Protein AF-0000000069889931 (afdb_homodimer)

Secondary structure (DSSP, 8-state):
-HHHHHHHHHHHHHHHHHHHHHHHHHHHHHHHHHHHHHHHHHHHHHHT--HHHHHHHHHHHHHH--S--S-TTSHHHHHHHHHHHHTT---SSS---SHHHHHHHHHHHHHHHHHHHHHHHHHHHHHHHHHHHHHHHHHHHTT-SS----HHHHHHHHHHHHHHHHHHHHHHHHHHH---HHHHHHHHHHHHTT----SS-TT-SHHHHHH-HHHHHHHHHHHHHHHHHHHHHHHHHHHHHHHHHHHS---SS---THHHHHHHHHHHHHHHHHHGGG--------------------------/-HHHHHHHHHHHHHHHHHHHHHHHHHHHHHHHHHHHHHHHHHHHHHHT--HHHHHHHHHHHHHH--S--S-TTSHHHHHHHHHHHHTT---SSS---SHHHHHHHHHHHHHHHHHHHHHHHHHHHHHHHHHHHHHHHHHHHTT-SS----HHHHHHHHHHHHHHHHHHHHHHHHHHH---HHHHHHHHHHHHTT----SS-TT-SHHHHHH-HHHHHHHHHHHHHHHHHHHHHHHHHHHHHHHHHHHS---SS---THHHHHHHHHHHHHHHHHHGGG--------------------------

Nearest PDB structures (foldseek):
  9g9w-assembly1_B  TM=7.192E-01  e=5.066E-20  Homo sapiens
  6rv4-assembly2_D  TM=7.060E-01  e=2.608E-19  Homo sapiens
  6rv3-assembly2_C  TM=7.144E-01  e=6.346E-19  Homo sapiens
  6rv2-assembly1_B  TM=7.111E-01  e=5.515E-19  Homo sapiens
  9g9v-assembly1_B  TM=6.898E-01  e=4.364E-19  Homo sapiens

Organism: Camelus bactrianus (NCBI:txid9837)

Solvent-accessible surface area (backbone atoms only — not comparable to full-atom values): 32910 Å² total; per-residue (Å²): 112,64,60,58,51,44,50,53,48,49,53,51,52,39,52,53,45,8,52,51,48,21,66,62,46,34,59,57,49,54,50,49,49,51,50,50,52,48,52,49,51,48,50,38,65,71,68,59,57,53,72,64,58,48,48,48,51,44,41,56,43,38,72,69,36,77,46,70,59,53,84,52,44,42,61,69,37,17,36,52,49,36,51,28,49,33,63,16,18,16,36,31,49,76,61,72,85,44,71,68,41,45,54,47,48,51,56,50,34,66,55,35,30,58,51,45,50,46,42,31,50,50,50,12,51,53,50,52,50,50,52,50,51,50,51,41,50,52,32,46,70,72,62,44,85,77,63,72,82,46,72,66,55,49,51,53,50,37,51,51,53,47,50,48,52,43,50,52,46,9,54,52,43,15,68,75,70,66,43,53,58,65,58,21,36,50,38,41,51,37,48,52,63,17,19,13,38,29,82,68,61,85,75,42,54,58,64,43,70,74,69,35,61,68,59,54,53,49,53,53,51,49,50,57,51,45,34,23,53,44,47,29,42,49,50,52,52,45,51,48,51,53,50,53,63,65,64,52,76,70,75,84,78,72,86,71,66,64,75,54,40,62,60,39,49,56,47,45,52,48,48,49,55,58,57,60,57,62,66,63,72,75,77,72,75,77,72,77,76,70,73,76,68,78,73,79,75,79,78,77,75,76,78,126,112,66,60,57,52,43,49,52,50,50,51,51,50,38,52,51,44,9,54,50,49,21,64,62,44,34,59,56,49,54,50,49,50,50,49,50,52,50,53,51,49,48,49,38,65,70,68,58,56,52,72,63,56,47,47,49,50,45,42,55,43,38,74,69,36,78,50,65,79,40,84,49,45,42,62,70,37,16,35,53,48,37,51,28,49,33,64,16,17,16,36,31,50,74,61,71,84,45,70,67,42,44,53,48,48,52,56,49,35,67,55,35,30,62,50,44,51,47,41,31,51,49,50,12,52,53,48,52,50,50,52,51,51,49,52,42,50,50,32,46,71,72,62,44,86,76,63,72,84,47,70,65,57,49,50,52,50,38,51,48,52,46,50,48,51,41,49,53,47,10,55,51,43,16,67,74,71,68,43,53,57,66,58,20,35,50,38,41,50,36,48,51,63,17,19,14,35,29,83,68,60,84,76,50,54,58,64,45,69,76,70,34,61,68,57,52,52,48,54,53,50,48,52,58,49,45,34,23,51,45,47,29,41,50,50,51,52,44,50,49,51,54,49,52,63,67,64,50,76,77,75,81,80,73,87,70,66,63,75,55,40,63,62,38,48,58,47,45,51,50,48,49,55,57,57,61,58,62,68,62,71,76,77,72,75,76,75,73,77,70,79,72,71,78,74,82,72,81,80,78,73,81,77,128

Radius of gyration: 32.96 Å; Cα contacts (8 Å, |Δi|>4): 518; chains: 2; bounding box: 57×120×152 Å

Structure (mmCIF, N/CA/C/O backbone):
data_AF-0000000069889931-model_v1
#
loop_
_entity.id
_entity.type
_entity.pdbx_description
1 polymer 'Potassium channel subfamily K member 15'
#
loop_
_atom_site.group_PDB
_atom_site.id
_atom_site.type_symbol
_atom_site.label_atom_id
_atom_site.label_alt_id
_atom_site.label_comp_id
_atom_site.label_asym_id
_atom_site.label_entity_id
_atom_site.label_seq_id
_atom_site.pdbx_PDB_ins_code
_atom_site.Cartn_x
_atom_site.Cartn_y
_atom_site.Cartn_z
_atom_site.occupancy
_atom_site.B_iso_or_equiv
_atom_site.auth_seq_id
_atom_site.auth_comp_id
_atom_site.auth_asym_id
_atom_site.auth_atom_id
_atom_site.pdbx_PDB_model_num
ATOM 1 N N . VAL A 1 1 ? 17.078 13.82 17.297 1 70.12 1 VAL A N 1
ATOM 2 C CA . VAL A 1 1 ? 17.078 12.766 18.312 1 70.12 1 VAL A CA 1
ATOM 3 C C . VAL A 1 1 ? 15.805 11.938 18.203 1 70.12 1 VAL A C 1
ATOM 5 O O . VAL A 1 1 ? 15.852 10.711 18.156 1 70.12 1 VAL A O 1
ATOM 8 N N . ARG A 1 2 ? 14.758 12.461 17.844 1 79.44 2 ARG A N 1
ATOM 9 C CA . ARG A 1 2 ? 13.484 11.758 17.797 1 79.44 2 ARG A CA 1
ATOM 10 C C . ARG A 1 2 ? 13.422 10.836 16.578 1 79.44 2 ARG A C 1
ATOM 12 O O . ARG A 1 2 ? 12.984 9.695 16.672 1 79.44 2 ARG A O 1
ATOM 19 N N . THR A 1 3 ? 13.945 11.281 15.562 1 82.12 3 THR A N 1
ATOM 20 C CA . THR A 1 3 ? 13.93 10.484 14.344 1 82.12 3 THR A CA 1
ATOM 21 C C . THR A 1 3 ? 14.805 9.242 14.492 1 82.12 3 THR A C 1
ATOM 23 O O . THR A 1 3 ? 14.445 8.164 14.031 1 82.12 3 THR A O 1
ATOM 26 N N . ALA A 1 4 ? 15.844 9.43 15.203 1 87.19 4 ALA A N 1
ATOM 27 C CA . ALA A 1 4 ? 16.734 8.305 15.438 1 87.19 4 ALA A CA 1
ATOM 28 C C . ALA A 1 4 ? 16.078 7.254 16.328 1 87.19 4 ALA A C 1
ATOM 30 O O . ALA A 1 4 ? 16.234 6.051 16.109 1 87.19 4 ALA A O 1
ATOM 31 N N . ALA A 1 5 ? 15.375 7.711 17.266 1 89.69 5 ALA A N 1
ATOM 32 C CA . ALA A 1 5 ? 14.656 6.797 18.141 1 89.69 5 ALA A CA 1
ATOM 33 C C . ALA A 1 5 ? 13.562 6.043 17.391 1 89.69 5 ALA A C 1
ATOM 35 O O . ALA A 1 5 ? 13.359 4.848 17.625 1 89.69 5 ALA A O 1
ATOM 36 N N . LEU A 1 6 ? 12.93 6.719 16.531 1 88.88 6 LEU A N 1
ATOM 37 C CA . LEU A 1 6 ? 11.883 6.09 15.734 1 88.88 6 LEU A CA 1
ATOM 38 C C . LEU A 1 6 ? 12.477 5.039 14.797 1 88.88 6 LEU A C 1
ATOM 40 O O . LEU A 1 6 ? 11.891 3.965 14.625 1 88.88 6 LEU A O 1
ATOM 44 N N . ILE A 1 7 ? 13.617 5.336 14.281 1 89.88 7 ILE A N 1
ATOM 45 C CA . ILE A 1 7 ? 14.289 4.398 13.391 1 89.88 7 ILE A CA 1
ATOM 46 C C . ILE A 1 7 ? 14.695 3.15 14.164 1 89.88 7 ILE A C 1
ATOM 48 O O . ILE A 1 7 ? 14.523 2.027 13.688 1 89.88 7 ILE A O 1
ATOM 52 N N . LEU A 1 8 ? 15.203 3.365 15.328 1 91.25 8 LEU A N 1
ATOM 53 C CA . LEU A 1 8 ? 15.609 2.238 16.156 1 91.25 8 LEU A CA 1
ATOM 54 C C . LEU A 1 8 ? 14.398 1.401 16.562 1 91.25 8 LEU A C 1
ATOM 56 O O . LEU A 1 8 ? 14.477 0.172 16.625 1 91.25 8 LEU A O 1
ATOM 60 N N . CYS A 1 9 ? 13.328 2.049 16.828 1 91.12 9 CYS A N 1
ATOM 61 C CA . CYS A 1 9 ? 12.094 1.356 17.188 1 91.12 9 CYS A CA 1
ATOM 62 C C . CYS A 1 9 ? 11.586 0.505 16.031 1 91.12 9 CYS A C 1
ATOM 64 O O . CYS A 1 9 ? 11.195 -0.646 16.219 1 91.12 9 CYS A O 1
ATOM 66 N N . ILE A 1 10 ? 11.656 0.999 14.852 1 92.44 10 ILE A N 1
ATOM 67 C CA . ILE A 1 10 ? 11.164 0.267 13.688 1 92.44 10 ILE A CA 1
ATOM 68 C C . ILE A 1 10 ? 12.086 -0.922 13.406 1 92.44 10 ILE A C 1
ATOM 70 O O . ILE A 1 10 ? 11.617 -2 13.031 1 92.44 10 ILE A O 1
ATOM 74 N N . LEU A 1 11 ? 13.398 -0.691 13.547 1 92 11 LEU A N 1
ATOM 75 C CA . LEU A 1 11 ? 14.336 -1.779 13.32 1 92 11 LEU A CA 1
ATOM 76 C C . LEU A 1 11 ? 14.117 -2.914 14.312 1 92 11 LEU A C 1
ATOM 78 O O . LEU A 1 11 ? 14.133 -4.09 13.93 1 92 11 LEU A O 1
ATOM 82 N N . SER A 1 12 ? 13.875 -2.578 15.531 1 93.69 12 SER A N 1
ATOM 83 C CA . SER A 1 12 ? 13.57 -3.592 16.531 1 93.69 12 SER A CA 1
ATOM 84 C C . SER A 1 12 ? 12.25 -4.285 16.234 1 93.69 12 SER A C 1
ATOM 86 O O . SER A 1 12 ? 12.133 -5.504 16.375 1 93.69 12 SER A O 1
ATOM 88 N N . TYR A 1 13 ? 11.297 -3.457 15.875 1 95.19 13 TYR A N 1
ATOM 89 C CA . TYR A 1 13 ? 9.984 -3.998 15.516 1 95.19 13 TYR A CA 1
ATOM 90 C C . TYR A 1 13 ? 10.102 -4.973 14.352 1 95.19 13 TYR A C 1
ATOM 92 O O . TYR A 1 13 ? 9.445 -6.016 14.344 1 95.19 13 TYR A O 1
ATOM 100 N N . LEU A 1 14 ? 10.938 -4.645 13.391 1 94.5 14 LEU A N 1
ATOM 101 C CA . LEU A 1 14 ? 11.148 -5.496 12.227 1 94.5 14 LEU A CA 1
ATOM 102 C C . LEU A 1 14 ? 11.836 -6.801 12.625 1 94.5 14 LEU A C 1
ATOM 104 O O . LEU A 1 14 ? 11.477 -7.871 12.133 1 94.5 14 LEU A O 1
ATOM 108 N N . LEU A 1 15 ? 12.797 -6.73 13.523 1 93.06 15 LEU A N 1
ATOM 109 C CA . LEU A 1 15 ? 13.516 -7.918 13.977 1 93.06 15 LEU A CA 1
ATOM 110 C C . LEU A 1 15 ? 12.586 -8.859 14.734 1 93.06 15 LEU A C 1
ATOM 112 O O . LEU A 1 15 ? 12.617 -10.078 14.523 1 93.06 15 LEU A O 1
ATOM 116 N N . VAL A 1 16 ? 11.719 -8.328 15.555 1 93.56 16 VAL A N 1
ATOM 117 C CA . VAL A 1 16 ? 10.766 -9.141 16.312 1 93.56 16 VAL A CA 1
ATOM 118 C C . VAL A 1 16 ? 9.781 -9.797 15.344 1 93.56 16 VAL A C 1
ATOM 120 O O . VAL A 1 16 ? 9.461 -10.977 15.477 1 93.56 16 VAL A O 1
ATOM 123 N N . GLY A 1 17 ? 9.305 -9.016 14.406 1 93.56 17 GLY A N 1
ATOM 124 C CA . GLY A 1 17 ? 8.391 -9.578 13.422 1 93.56 17 GLY A CA 1
ATOM 125 C C . GLY A 1 17 ? 9.008 -10.703 12.617 1 93.56 17 GLY A C 1
ATOM 126 O O . GLY A 1 17 ? 8.367 -11.734 12.383 1 93.56 17 GLY A O 1
ATOM 127 N N . ALA A 1 18 ? 10.219 -10.5 12.164 1 91.75 18 ALA A N 1
ATOM 128 C CA . ALA A 1 18 ? 10.906 -11.523 11.375 1 91.75 18 ALA A CA 1
ATOM 129 C C . ALA A 1 18 ? 11.086 -12.805 12.18 1 91.75 18 ALA A C 1
ATOM 131 O O . ALA A 1 18 ? 10.906 -13.906 11.648 1 91.75 18 ALA A O 1
ATOM 132 N N . ALA A 1 19 ? 11.422 -12.688 13.445 1 91.5 19 ALA A N 1
ATOM 133 C CA . ALA A 1 19 ? 11.641 -13.852 14.305 1 91.5 19 ALA A CA 1
ATOM 134 C C . ALA A 1 19 ? 10.344 -14.609 14.539 1 91.5 19 ALA A C 1
ATOM 136 O O . ALA A 1 19 ? 10.312 -15.844 14.477 1 91.5 19 ALA A O 1
ATOM 137 N N . VAL A 1 20 ? 9.289 -13.914 14.781 1 91.38 20 VAL A N 1
ATOM 138 C CA . VAL A 1 20 ? 8.008 -14.555 15.062 1 91.38 20 VAL A CA 1
ATOM 139 C C . VAL A 1 20 ? 7.461 -15.203 13.797 1 91.38 20 VAL A C 1
ATOM 141 O O . VAL A 1 20 ? 6.957 -16.328 13.836 1 91.38 20 VAL A O 1
ATOM 144 N N . PHE A 1 21 ? 7.531 -14.484 12.656 1 90.12 21 PHE A N 1
ATOM 145 C CA . PHE A 1 21 ? 7.047 -15.055 11.406 1 90.12 21 PHE A CA 1
ATOM 146 C C . PHE A 1 21 ? 7.852 -16.297 11.023 1 90.12 21 PHE A C 1
ATOM 148 O O . PHE A 1 21 ? 7.297 -17.266 10.492 1 90.12 21 PHE A O 1
ATOM 155 N N . ASP A 1 22 ? 9.156 -16.203 11.203 1 88.12 22 ASP A N 1
ATOM 156 C CA . ASP A 1 22 ? 10 -17.359 10.93 1 88.12 22 ASP A CA 1
ATOM 157 C C . ASP A 1 22 ? 9.57 -18.562 11.789 1 88.12 22 ASP A C 1
ATOM 159 O O . ASP A 1 22 ? 9.445 -19.672 11.281 1 88.12 22 ASP A O 1
ATOM 163 N N . ALA A 1 23 ? 9.289 -18.375 13.031 1 87.19 23 ALA A N 1
ATOM 164 C CA . ALA A 1 23 ? 8.914 -19.438 13.961 1 87.19 23 ALA A CA 1
ATOM 165 C C . ALA A 1 23 ? 7.531 -20 13.625 1 87.19 23 ALA A C 1
ATOM 167 O O . ALA A 1 23 ? 7.309 -21.203 13.703 1 87.19 23 ALA A O 1
ATOM 168 N N . LEU A 1 24 ? 6.598 -19.203 13.211 1 85.25 24 LEU A N 1
ATOM 169 C CA . LEU A 1 24 ? 5.227 -19.609 12.953 1 85.25 24 LEU A CA 1
ATOM 170 C C . LEU A 1 24 ? 5.109 -20.297 11.602 1 85.25 24 LEU A C 1
ATOM 172 O O . LEU A 1 24 ? 4.363 -21.281 11.453 1 85.25 24 LEU A O 1
ATOM 176 N N . GLU A 1 25 ? 5.863 -19.734 10.609 1 84.81 25 GLU A N 1
ATOM 177 C CA . GLU A 1 25 ? 5.598 -20.156 9.242 1 84.81 25 GLU A CA 1
ATOM 178 C C . GLU A 1 25 ? 6.656 -21.141 8.75 1 84.81 25 GLU A C 1
ATOM 180 O O . GLU A 1 25 ? 6.418 -21.906 7.816 1 84.81 25 GLU A O 1
ATOM 185 N N . SER A 1 26 ? 7.816 -21.203 9.258 1 79.75 26 SER A N 1
ATOM 186 C CA . SER A 1 26 ? 8.906 -22.031 8.766 1 79.75 26 SER A CA 1
ATOM 187 C C . SER A 1 26 ? 8.57 -23.516 8.875 1 79.75 26 SER A C 1
ATOM 189 O O . SER A 1 26 ? 8.828 -24.281 7.953 1 79.75 26 SER A O 1
ATOM 191 N N . GLU A 1 27 ? 7.945 -23.859 9.938 1 77.88 27 GLU A N 1
ATOM 192 C CA . GLU A 1 27 ? 7.621 -25.266 10.125 1 77.88 27 GLU A CA 1
ATOM 193 C C . GLU A 1 27 ? 6.523 -25.719 9.172 1 77.88 27 GLU A C 1
ATOM 195 O O . GLU A 1 27 ? 6.605 -26.797 8.586 1 77.88 27 GLU A O 1
ATOM 200 N N . ALA A 1 28 ? 5.523 -24.906 9.055 1 75.62 28 ALA A N 1
ATOM 201 C CA . ALA A 1 28 ? 4.418 -25.266 8.164 1 75.62 28 ALA A CA 1
ATOM 202 C C . ALA A 1 28 ? 4.883 -25.328 6.715 1 75.62 28 ALA A C 1
ATOM 204 O O . ALA A 1 28 ? 4.43 -26.188 5.953 1 75.62 28 ALA A O 1
ATOM 205 N N . GLU A 1 29 ? 5.715 -24.438 6.355 1 75.81 29 GLU A N 1
ATOM 206 C CA . GLU A 1 29 ? 6.215 -24.422 4.984 1 75.81 29 GLU A CA 1
ATOM 207 C C . GLU A 1 29 ? 7.047 -25.672 4.691 1 75.81 29 GLU A C 1
ATOM 209 O O . GLU A 1 29 ? 6.938 -26.25 3.609 1 75.81 29 GLU A O 1
ATOM 214 N N . SER A 1 30 ? 7.922 -26.016 5.59 1 73.56 30 SER A N 1
ATOM 215 C CA . SER A 1 30 ? 8.734 -27.219 5.402 1 73.56 30 SER A CA 1
ATOM 216 C C . SER A 1 30 ? 7.863 -28.453 5.254 1 73.56 30 SER A C 1
ATOM 218 O O . SER A 1 30 ? 8.164 -29.344 4.449 1 73.56 30 SER A O 1
ATOM 220 N N . GLY A 1 31 ? 6.82 -28.438 6.012 1 69.81 31 GLY A N 1
ATOM 221 C CA . GLY A 1 31 ? 5.895 -29.562 5.902 1 69.81 31 GLY A CA 1
ATOM 222 C C . GLY A 1 31 ? 5.199 -29.641 4.559 1 69.81 31 GLY A C 1
ATOM 223 O O . GLY A 1 31 ? 5.074 -30.719 3.975 1 69.81 31 GLY A O 1
ATOM 224 N N . ARG A 1 32 ? 4.734 -28.516 4.121 1 70.12 32 ARG A N 1
ATOM 225 C CA . ARG A 1 32 ? 4.062 -28.453 2.828 1 70.12 32 ARG A CA 1
ATOM 226 C C . ARG A 1 32 ? 5.008 -28.844 1.699 1 70.12 32 ARG A C 1
ATOM 228 O O . ARG A 1 32 ? 4.605 -29.531 0.752 1 70.12 32 ARG A O 1
ATOM 235 N N . LYS A 1 33 ? 6.164 -28.391 1.746 1 71.31 33 LYS A N 1
ATOM 236 C CA . LYS A 1 33 ? 7.145 -28.719 0.714 1 71.31 33 LYS A CA 1
ATOM 237 C C . LYS A 1 33 ? 7.41 -30.219 0.663 1 71.31 33 LYS A C 1
ATOM 239 O O . LYS A 1 33 ? 7.551 -30.797 -0.418 1 71.31 33 LYS A O 1
ATOM 244 N N . MET A 1 34 ? 7.477 -30.75 1.792 1 72 34 MET A N 1
ATOM 245 C CA . MET A 1 34 ? 7.711 -32.188 1.863 1 72 34 MET A CA 1
ATOM 246 C C . MET A 1 34 ? 6.535 -32.969 1.272 1 72 34 MET A C 1
ATOM 248 O O . MET A 1 34 ? 6.73 -33.938 0.556 1 72 34 MET A O 1
ATOM 252 N N . LEU A 1 35 ? 5.414 -32.438 1.571 1 69.19 35 LEU A N 1
ATOM 253 C CA . LEU A 1 35 ? 4.219 -33.062 1.031 1 69.19 35 LEU A CA 1
ATOM 254 C C . LEU A 1 35 ? 4.172 -32.938 -0.487 1 69.19 35 LEU A C 1
ATOM 256 O O . LEU A 1 35 ? 3.811 -33.906 -1.185 1 69.19 35 LEU A O 1
ATOM 260 N N . LEU A 1 36 ? 4.477 -31.781 -0.932 1 67.75 36 LEU A N 1
ATOM 261 C CA . LEU A 1 36 ? 4.484 -31.562 -2.373 1 67.75 36 LEU A CA 1
ATOM 262 C C . LEU A 1 36 ? 5.531 -32.438 -3.057 1 67.75 36 LEU A C 1
ATOM 264 O O . LEU A 1 36 ? 5.285 -32.969 -4.133 1 67.75 36 LEU A O 1
ATOM 268 N N . ALA A 1 37 ? 6.672 -32.531 -2.488 1 69.19 37 ALA A N 1
ATOM 269 C CA . ALA A 1 37 ? 7.734 -33.375 -3.031 1 69.19 37 ALA A CA 1
ATOM 270 C C . ALA A 1 37 ? 7.305 -34.844 -3.078 1 69.19 37 ALA A C 1
ATOM 272 O O . ALA A 1 37 ? 7.609 -35.562 -4.039 1 69.19 37 ALA A O 1
ATOM 273 N N . GLN A 1 38 ? 6.648 -35.219 -2.129 1 71.38 38 GLN A N 1
ATOM 274 C CA . GLN A 1 38 ? 6.145 -36.594 -2.072 1 71.38 38 GLN A CA 1
ATOM 275 C C . GLN A 1 38 ? 5.117 -36.844 -3.172 1 71.38 38 GLN A C 1
ATOM 277 O O . GLN A 1 38 ? 5.16 -37.875 -3.842 1 71.38 38 GLN A O 1
ATOM 282 N N . LYS A 1 39 ? 4.176 -35.938 -3.262 1 69.44 39 LYS A N 1
ATOM 283 C CA . LYS A 1 39 ? 3.148 -36.062 -4.289 1 69.44 39 LYS A CA 1
ATOM 284 C C . LYS A 1 39 ? 3.764 -36.062 -5.688 1 69.44 39 LYS A C 1
ATOM 286 O O . LYS A 1 39 ? 3.316 -36.812 -6.57 1 69.44 39 LYS A O 1
ATOM 291 N N . ARG A 1 40 ? 4.695 -35.219 -5.809 1 69.44 40 ARG A N 1
ATOM 292 C CA . ARG A 1 40 ? 5.41 -35.156 -7.078 1 69.44 40 ARG A CA 1
ATOM 293 C C . ARG A 1 40 ? 6.098 -36.469 -7.383 1 69.44 40 ARG A C 1
ATOM 295 O O . ARG A 1 40 ? 6.082 -36.938 -8.523 1 69.44 40 ARG A O 1
ATOM 302 N N . SER A 1 41 ? 6.754 -37.031 -6.477 1 70.75 41 SER A N 1
ATOM 303 C CA . SER A 1 41 ? 7.43 -38.312 -6.641 1 70.75 41 SER A CA 1
ATOM 304 C C . SER A 1 41 ? 6.438 -39.406 -6.973 1 70.75 41 SER A C 1
ATOM 306 O O . SER A 1 41 ? 6.727 -40.281 -7.789 1 70.75 41 SER A O 1
ATOM 308 N N . GLU A 1 42 ? 5.375 -39.344 -6.344 1 71.06 42 GLU A N 1
ATOM 309 C CA . GLU A 1 42 ? 4.332 -40.312 -6.605 1 71.06 42 GLU A CA 1
ATOM 310 C C . GLU A 1 42 ? 3.824 -40.219 -8.039 1 71.06 42 GLU A C 1
ATOM 312 O O . GLU A 1 42 ? 3.59 -41.219 -8.695 1 71.06 42 GLU A O 1
ATOM 317 N N . LEU A 1 43 ? 3.518 -39.031 -8.461 1 67.81 43 LEU A N 1
ATOM 318 C CA . LEU A 1 43 ? 3.043 -38.812 -9.82 1 67.81 43 LEU A CA 1
ATOM 319 C C . LEU A 1 43 ? 4.086 -39.281 -10.836 1 67.81 43 LEU A C 1
ATOM 321 O O . LEU A 1 43 ? 3.738 -39.812 -11.891 1 67.81 43 LEU A O 1
ATOM 325 N N . ARG A 1 44 ? 5.312 -38.938 -10.516 1 66.75 44 ARG A N 1
ATOM 326 C CA . ARG A 1 44 ? 6.406 -39.375 -11.383 1 66.75 44 ARG A CA 1
ATOM 327 C C . ARG A 1 44 ? 6.457 -40.906 -11.5 1 66.75 44 ARG A C 1
ATOM 329 O O . ARG A 1 44 ? 6.711 -41.438 -12.578 1 66.75 44 ARG A O 1
ATOM 336 N N . ARG A 1 45 ? 6.309 -41.406 -10.453 1 68.44 45 ARG A N 1
ATOM 337 C CA . ARG A 1 45 ? 6.355 -42.875 -10.414 1 68.44 45 ARG A CA 1
ATOM 338 C C . ARG A 1 45 ? 5.168 -43.469 -11.156 1 68.44 45 ARG A C 1
ATOM 340 O O . ARG A 1 45 ? 5.312 -44.469 -11.875 1 68.44 45 ARG A O 1
ATOM 347 N N . LYS A 1 46 ? 4.055 -42.844 -10.875 1 65.69 46 LYS A N 1
ATOM 348 C CA . LYS A 1 46 ? 2.818 -43.406 -11.422 1 65.69 46 LYS A CA 1
ATOM 349 C C . LYS A 1 46 ? 2.764 -43.25 -12.938 1 65.69 46 LYS A C 1
ATOM 351 O O . LYS A 1 46 ? 2.326 -44.156 -13.648 1 65.69 46 LYS A O 1
ATOM 356 N N . TYR A 1 47 ? 3.037 -42.062 -13.438 1 61.25 47 TYR A N 1
ATOM 357 C CA . TYR A 1 47 ? 2.84 -41.844 -14.867 1 61.25 47 TYR A CA 1
ATOM 358 C C . TYR A 1 47 ? 4.152 -42 -15.633 1 61.25 47 TYR A C 1
ATOM 360 O O . TYR A 1 47 ? 4.18 -41.906 -16.859 1 61.25 47 TYR A O 1
ATOM 368 N N . GLY A 1 48 ? 5.223 -42.375 -15.008 1 57.22 48 GLY A N 1
ATOM 369 C CA . GLY A 1 48 ? 6.492 -42.594 -15.688 1 57.22 48 GLY A CA 1
ATOM 370 C C . GLY A 1 48 ? 6.984 -41.375 -16.453 1 57.22 48 GLY A C 1
ATOM 371 O O . GLY A 1 48 ? 7.434 -41.5 -17.594 1 57.22 48 GLY A O 1
ATOM 372 N N . PHE A 1 49 ? 6.676 -40.125 -16.094 1 56.44 49 PHE A N 1
ATOM 373 C CA . PHE A 1 49 ? 7.07 -38.938 -16.812 1 56.44 49 PHE A CA 1
ATOM 374 C C . PHE A 1 49 ? 8.578 -38.906 -17.062 1 56.44 49 PHE A C 1
ATOM 376 O O . PHE A 1 49 ? 9.359 -39.25 -16.172 1 56.44 49 PHE A O 1
ATOM 383 N N . SER A 1 50 ? 8.883 -38.906 -18.375 1 55.62 50 SER A N 1
ATOM 384 C CA . SER A 1 50 ? 10.297 -38.594 -18.594 1 55.62 50 SER A CA 1
ATOM 385 C C . SER A 1 50 ? 10.688 -37.281 -17.969 1 55.62 50 SER A C 1
ATOM 387 O O . SER A 1 50 ? 9.844 -36.406 -17.781 1 55.62 50 SER A O 1
ATOM 389 N N . ALA A 1 51 ? 11.727 -37.156 -17.328 1 55.53 51 ALA A N 1
ATOM 390 C CA . ALA A 1 51 ? 12.297 -35.969 -16.672 1 55.53 51 ALA A CA 1
ATOM 391 C C . ALA A 1 51 ? 12.008 -34.719 -17.484 1 55.53 51 ALA A C 1
ATOM 393 O O . ALA A 1 51 ? 11.742 -33.656 -16.906 1 55.53 51 ALA A O 1
ATOM 394 N N . GLU A 1 52 ? 12.07 -34.875 -18.766 1 56.5 52 GLU A N 1
ATOM 395 C CA . GLU A 1 52 ? 11.891 -33.719 -19.625 1 56.5 52 GLU A CA 1
ATOM 396 C C . GLU A 1 52 ? 10.445 -33.219 -19.625 1 56.5 52 GLU A C 1
ATOM 398 O O . GLU A 1 52 ? 10.18 -32.031 -19.594 1 56.5 52 GLU A O 1
ATOM 403 N N . ASP A 1 53 ? 9.648 -34.125 -19.719 1 56.38 53 ASP A N 1
ATOM 404 C CA . ASP A 1 53 ? 8.242 -33.719 -19.766 1 56.38 53 ASP A CA 1
ATOM 405 C C . ASP A 1 53 ? 7.781 -33.125 -18.453 1 56.38 53 ASP A C 1
ATOM 407 O O . ASP A 1 53 ? 6.984 -32.188 -18.438 1 56.38 53 ASP A O 1
ATOM 411 N N . TYR A 1 54 ? 8.297 -33.562 -17.422 1 58.56 54 TYR A N 1
ATOM 412 C CA . TYR A 1 54 ? 7.98 -33 -16.125 1 58.56 54 TYR A CA 1
ATOM 413 C C . TYR A 1 54 ? 8.5 -31.562 -16.016 1 58.56 54 TYR A C 1
ATOM 415 O O . TYR A 1 54 ? 7.836 -30.688 -15.461 1 58.56 54 TYR A O 1
ATOM 423 N N . ARG A 1 55 ? 9.602 -31.391 -16.516 1 57.91 55 ARG A N 1
ATOM 424 C CA . ARG A 1 55 ? 10.148 -30.047 -16.531 1 57.91 55 ARG A CA 1
ATOM 425 C C . ARG A 1 55 ? 9.258 -29.094 -17.328 1 57.91 55 ARG A C 1
ATOM 427 O O . ARG A 1 55 ? 9.086 -27.938 -16.953 1 57.91 55 ARG A O 1
ATOM 434 N N . GLU A 1 56 ? 8.82 -29.625 -18.375 1 58.62 56 GLU A N 1
ATOM 435 C CA . GLU A 1 56 ? 7.949 -28.781 -19.172 1 58.62 56 GLU A CA 1
ATOM 436 C C . GLU A 1 56 ? 6.637 -28.484 -18.453 1 58.62 56 GLU A C 1
ATOM 438 O O . GLU A 1 56 ? 6.117 -27.375 -18.516 1 58.62 56 GLU A O 1
ATOM 443 N N . LEU A 1 57 ? 6.156 -29.484 -17.844 1 59.25 57 LEU A N 1
ATOM 444 C CA . LEU A 1 57 ? 4.93 -29.266 -17.078 1 59.25 57 LEU A CA 1
ATOM 445 C C . LEU A 1 57 ? 5.172 -28.312 -15.922 1 59.25 57 LEU A C 1
ATOM 447 O O . LEU A 1 57 ? 4.324 -27.469 -15.625 1 59.25 57 LEU A O 1
ATOM 451 N N . GLU A 1 58 ? 6.293 -28.578 -15.328 1 59.06 58 GLU A N 1
ATOM 452 C CA . GLU A 1 58 ? 6.711 -27.656 -14.281 1 59.06 58 GLU A CA 1
ATOM 453 C C . GLU A 1 58 ? 6.867 -26.234 -14.82 1 59.06 58 GLU A C 1
ATOM 455 O O . GLU A 1 58 ? 6.488 -25.266 -14.164 1 59.06 58 GLU A O 1
ATOM 460 N N . ARG A 1 59 ? 7.508 -26.156 -15.883 1 55.91 59 ARG A N 1
ATOM 461 C CA . ARG A 1 59 ? 7.668 -24.844 -16.516 1 55.91 59 ARG A CA 1
ATOM 462 C C . ARG A 1 59 ? 6.312 -24.219 -16.828 1 55.91 59 ARG A C 1
ATOM 464 O O . ARG A 1 59 ? 6.113 -23.016 -16.641 1 55.91 59 ARG A O 1
ATOM 471 N N . LEU A 1 60 ? 5.551 -25.031 -17.422 1 54.94 60 LEU A N 1
ATOM 472 C CA . LEU A 1 60 ? 4.219 -24.516 -17.719 1 54.94 60 LEU A CA 1
ATOM 473 C C . LEU A 1 60 ? 3.504 -24.094 -16.438 1 54.94 60 LEU A C 1
ATOM 475 O O . LEU A 1 60 ? 2.807 -23.078 -16.406 1 54.94 60 LEU A O 1
ATOM 479 N N . ALA A 1 61 ? 3.789 -24.922 -15.453 1 54.25 61 ALA A N 1
ATOM 480 C CA . ALA A 1 61 ? 3.219 -24.609 -14.141 1 54.25 61 ALA A CA 1
ATOM 481 C C . ALA A 1 61 ? 3.859 -23.344 -13.555 1 54.25 61 ALA A C 1
ATOM 483 O O . ALA A 1 61 ? 3.184 -22.547 -12.906 1 54.25 61 ALA A O 1
ATOM 484 N N . LEU A 1 62 ? 5.23 -23.344 -13.695 1 51.09 62 LEU A N 1
ATOM 485 C CA . LEU A 1 62 ? 5.98 -22.172 -13.242 1 51.09 62 LEU A CA 1
ATOM 486 C C . LEU A 1 62 ? 5.625 -20.953 -14.07 1 51.09 62 LEU A C 1
ATOM 488 O O . LEU A 1 62 ? 5.582 -19.828 -13.547 1 51.09 62 LEU A O 1
ATOM 492 N N . GLN A 1 63 ? 5.762 -21.109 -15.375 1 47.12 63 GLN A N 1
ATOM 493 C CA . GLN A 1 63 ? 5.352 -19.984 -16.219 1 47.12 63 GLN A CA 1
ATOM 494 C C . GLN A 1 63 ? 3.971 -19.484 -15.828 1 47.12 63 GLN A C 1
ATOM 496 O O . GLN A 1 63 ? 3.67 -18.297 -15.992 1 47.12 63 GLN A O 1
ATOM 501 N N . ALA A 1 64 ? 3.244 -20.312 -15.469 1 43.62 64 ALA A N 1
ATOM 502 C CA . ALA A 1 64 ? 1.942 -19.844 -15.008 1 43.62 64 ALA A CA 1
ATOM 503 C C . ALA A 1 64 ? 2.057 -19.203 -13.633 1 43.62 64 ALA A C 1
ATOM 505 O O . ALA A 1 64 ? 1.201 -18.391 -13.242 1 43.62 64 ALA A O 1
ATOM 506 N N . GLU A 1 65 ? 3.125 -19.594 -12.656 1 44.66 65 GLU A N 1
ATOM 507 C CA . GLU A 1 65 ? 3.227 -19.141 -11.266 1 44.66 65 GLU A CA 1
ATOM 508 C C . GLU A 1 65 ? 4.41 -18.203 -11.078 1 44.66 65 GLU A C 1
ATOM 510 O O . GLU A 1 65 ? 5.539 -18.641 -10.875 1 44.66 65 GLU A O 1
ATOM 515 N N . PRO A 1 66 ? 4.496 -17.109 -11.578 1 40.91 66 PRO A N 1
ATOM 516 C CA . PRO A 1 66 ? 5.777 -16.438 -11.328 1 40.91 66 PRO A CA 1
ATOM 517 C C . PRO A 1 66 ? 6.203 -16.5 -9.867 1 40.91 66 PRO A C 1
ATOM 519 O O . PRO A 1 66 ? 7.398 -16.453 -9.562 1 40.91 66 PRO A O 1
ATOM 522 N N . HIS A 1 67 ? 5.34 -16.453 -8.82 1 40.75 67 HIS A N 1
ATOM 523 C CA . HIS A 1 67 ? 5.711 -15.727 -7.609 1 40.75 67 HIS A CA 1
ATOM 524 C C . HIS A 1 67 ? 6.285 -16.672 -6.555 1 40.75 67 HIS A C 1
ATOM 526 O O . HIS A 1 67 ? 7 -16.234 -5.652 1 40.75 67 HIS A O 1
ATOM 532 N N . ARG A 1 68 ? 5.828 -17.953 -6.344 1 44.97 68 ARG A N 1
ATOM 533 C CA . ARG A 1 68 ? 6.172 -18.562 -5.066 1 44.97 68 ARG A CA 1
ATOM 534 C C . ARG A 1 68 ? 7.449 -19.391 -5.18 1 44.97 68 ARG A C 1
ATOM 536 O O . ARG A 1 68 ? 7.426 -20.609 -5 1 44.97 68 ARG A O 1
ATOM 543 N N . ALA A 1 69 ? 8.438 -19.125 -5.805 1 41.72 69 ALA A N 1
ATOM 544 C CA . ALA A 1 69 ? 9.648 -19.938 -5.898 1 41.72 69 ALA A CA 1
ATOM 545 C C . ALA A 1 69 ? 10.617 -19.609 -4.766 1 41.72 69 ALA A C 1
ATOM 547 O O . ALA A 1 69 ? 10.945 -18.438 -4.539 1 41.72 69 ALA A O 1
ATOM 548 N N . GLY A 1 70 ? 10.664 -20.562 -3.777 1 44.5 70 GLY A N 1
ATOM 549 C CA . GLY A 1 70 ? 11.789 -20.906 -2.918 1 44.5 70 GLY A CA 1
ATOM 550 C C . GLY A 1 70 ? 11.477 -20.75 -1.441 1 44.5 70 GLY A C 1
ATOM 551 O O . GLY A 1 70 ? 10.391 -20.297 -1.074 1 44.5 70 GLY A O 1
ATOM 552 N N . ARG A 1 71 ? 12.352 -21.422 -0.504 1 50.38 71 ARG A N 1
ATOM 553 C CA . ARG A 1 71 ? 12.328 -21.328 0.952 1 50.38 71 ARG A CA 1
ATOM 554 C C . ARG A 1 71 ? 12.227 -19.875 1.405 1 50.38 71 ARG A C 1
ATOM 556 O O . ARG A 1 71 ? 13.234 -19.188 1.551 1 50.38 71 ARG A O 1
ATOM 563 N N . GLN A 1 72 ? 11.047 -19.312 1.352 1 57.5 72 GLN A N 1
ATOM 564 C CA . GLN A 1 72 ? 10.812 -17.875 1.507 1 57.5 72 GLN A CA 1
ATOM 565 C C . GLN A 1 72 ? 10.914 -17.469 2.971 1 57.5 72 GLN A C 1
ATOM 567 O O . GLN A 1 72 ? 11.328 -16.344 3.275 1 57.5 72 GLN A O 1
ATOM 572 N N . TRP A 1 73 ? 10.781 -18.578 3.945 1 63.38 73 TRP A N 1
ATOM 573 C CA . TRP A 1 73 ? 10.617 -18.094 5.312 1 63.38 73 TRP A CA 1
ATOM 574 C C . TRP A 1 73 ? 11.883 -18.328 6.129 1 63.38 73 TRP A C 1
ATOM 576 O O . TRP A 1 73 ?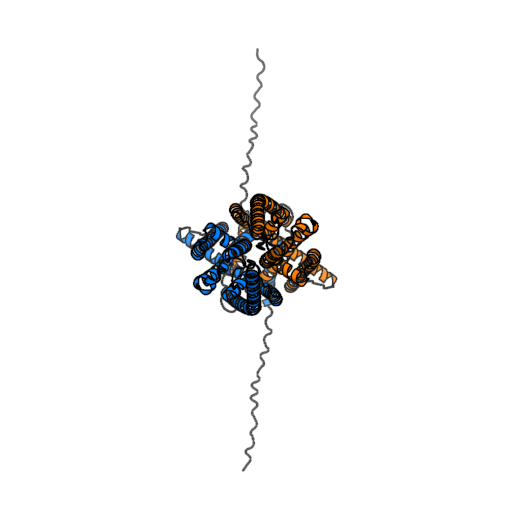 11.805 -18.703 7.301 1 63.38 73 TRP A O 1
ATOM 586 N N . LYS A 1 74 ? 13.047 -18.219 5.543 1 76.31 74 LYS A N 1
ATOM 587 C CA . LYS A 1 74 ? 14.242 -18.047 6.363 1 76.31 74 LYS A CA 1
ATOM 588 C C . LYS A 1 74 ? 14.312 -16.625 6.941 1 76.31 74 LYS A C 1
ATOM 590 O O . LYS A 1 74 ? 13.508 -15.773 6.59 1 76.31 74 LYS A O 1
ATOM 595 N N . PHE A 1 75 ? 15.172 -16.516 7.871 1 79 75 PHE A N 1
ATOM 596 C CA . PHE A 1 75 ? 15.211 -15.258 8.586 1 79 75 PHE A CA 1
ATOM 597 C C . PHE A 1 75 ? 15.25 -14.078 7.617 1 79 75 PHE A C 1
ATOM 599 O O . PHE A 1 75 ? 14.5 -13.109 7.781 1 79 75 PHE A O 1
ATOM 606 N N . ALA A 1 76 ? 16.062 -14.211 6.602 1 77.44 76 ALA A N 1
ATOM 607 C CA . ALA A 1 76 ? 16.156 -13.117 5.641 1 77.44 76 ALA A CA 1
ATOM 608 C C . ALA A 1 76 ? 14.844 -12.953 4.875 1 77.44 76 ALA A C 1
ATOM 610 O O . ALA A 1 76 ? 14.406 -11.828 4.609 1 77.44 76 ALA A O 1
ATOM 611 N N . GLY A 1 77 ? 14.25 -14.055 4.605 1 82.44 77 GLY A N 1
ATOM 612 C CA . GLY A 1 77 ? 12.961 -14.008 3.93 1 82.44 77 GLY A CA 1
ATOM 613 C C . GLY A 1 77 ? 11.852 -13.461 4.805 1 82.44 77 GLY A C 1
ATOM 614 O O . GLY A 1 77 ? 11 -12.703 4.332 1 82.44 77 GLY A O 1
ATOM 615 N N . SER A 1 78 ? 11.891 -13.852 6.027 1 86.25 78 SER A N 1
ATOM 616 C CA . SER A 1 78 ? 10.891 -13.352 6.965 1 86.25 78 SER A CA 1
ATOM 617 C C . SER A 1 78 ? 11.07 -11.859 7.23 1 86.25 78 SER A C 1
ATOM 619 O O . SER A 1 78 ? 10.094 -11.141 7.434 1 86.25 78 SER A O 1
ATOM 621 N N . PHE A 1 79 ? 12.305 -11.477 7.246 1 88.5 79 PHE A N 1
ATOM 622 C CA . PHE A 1 79 ? 12.602 -10.055 7.414 1 88.5 79 PHE A CA 1
ATOM 623 C C . PHE A 1 79 ? 12.078 -9.25 6.234 1 88.5 79 PHE A C 1
ATOM 625 O O . PHE A 1 79 ? 11.5 -8.172 6.414 1 88.5 79 PHE A O 1
ATOM 632 N N . TYR A 1 80 ? 12.289 -9.773 5.078 1 86.94 80 TYR A N 1
ATOM 633 C CA . TYR A 1 80 ? 11.773 -9.141 3.871 1 86.94 80 TYR A CA 1
ATOM 634 C C . TYR A 1 80 ? 10.25 -9.062 3.902 1 86.94 80 TYR A C 1
ATOM 636 O O . TYR A 1 80 ? 9.672 -8.039 3.547 1 86.94 80 TYR A O 1
ATOM 644 N N . PHE A 1 81 ? 9.695 -10.078 4.398 1 89.5 81 PHE A N 1
ATOM 645 C CA . PHE A 1 81 ? 8.242 -10.125 4.512 1 89.5 81 PHE A CA 1
ATOM 646 C C . PHE A 1 81 ? 7.75 -9.094 5.52 1 89.5 81 PHE A C 1
ATOM 648 O O . PHE A 1 81 ? 6.766 -8.391 5.266 1 89.5 81 PHE A O 1
ATOM 655 N N . ALA A 1 82 ? 8.398 -9.031 6.566 1 92.06 82 ALA A N 1
ATOM 656 C CA . ALA A 1 82 ? 8.016 -8.07 7.602 1 92.06 82 ALA A CA 1
ATOM 657 C C . ALA A 1 82 ? 8.086 -6.641 7.074 1 92.06 82 ALA A C 1
ATOM 659 O O . ALA A 1 82 ? 7.203 -5.824 7.355 1 92.06 82 ALA A O 1
ATOM 660 N N . ILE A 1 83 ? 9.086 -6.32 6.281 1 91.62 83 ILE A N 1
ATOM 661 C CA . ILE A 1 83 ? 9.234 -4.992 5.699 1 91.62 83 ILE A CA 1
ATOM 662 C C . ILE A 1 83 ? 8.07 -4.711 4.746 1 91.62 83 ILE A C 1
ATOM 664 O O . ILE A 1 83 ? 7.488 -3.625 4.77 1 91.62 83 ILE A O 1
ATOM 668 N N . THR A 1 84 ? 7.715 -5.688 3.99 1 92.12 84 THR A N 1
ATOM 669 C CA . THR A 1 84 ? 6.652 -5.488 3.01 1 92.12 84 THR A CA 1
ATOM 670 C C . THR A 1 84 ? 5.305 -5.312 3.703 1 92.12 84 THR A C 1
ATOM 672 O O . THR A 1 84 ? 4.426 -4.609 3.195 1 92.12 84 THR A O 1
ATOM 675 N N . VAL A 1 85 ? 5.176 -5.871 4.863 1 93.88 85 VAL A N 1
ATOM 676 C CA . VAL A 1 85 ? 3.914 -5.785 5.598 1 93.88 85 VAL A CA 1
ATOM 677 C C . VAL A 1 85 ? 3.768 -4.395 6.207 1 93.88 85 VAL A C 1
ATOM 679 O O . VAL A 1 85 ? 2.74 -3.734 6.023 1 93.88 85 VAL A O 1
ATOM 682 N N . ILE A 1 86 ? 4.777 -3.924 6.836 1 94.06 86 ILE A N 1
ATOM 683 C CA . ILE A 1 86 ? 4.645 -2.672 7.574 1 94.06 86 ILE A CA 1
ATOM 684 C C . ILE A 1 86 ? 4.699 -1.493 6.605 1 94.06 86 ILE A C 1
ATOM 686 O O . ILE A 1 86 ? 4.211 -0.405 6.91 1 94.06 86 ILE A O 1
ATOM 690 N N . THR A 1 87 ? 5.332 -1.688 5.414 1 93.5 87 THR A N 1
ATOM 691 C CA . THR A 1 87 ? 5.379 -0.643 4.398 1 93.5 87 THR A CA 1
ATOM 692 C C . THR A 1 87 ? 4.199 -0.767 3.438 1 93.5 87 THR A C 1
ATOM 694 O O . THR A 1 87 ? 4.031 0.058 2.537 1 93.5 87 THR A O 1
ATOM 697 N N . THR A 1 88 ? 3.352 -1.76 3.594 1 93.56 88 THR A N 1
ATOM 698 C CA . THR A 1 88 ? 2.129 -2.043 2.85 1 93.56 88 THR A CA 1
ATOM 699 C C . THR A 1 88 ? 2.436 -2.27 1.372 1 93.56 88 THR A C 1
ATOM 701 O O . THR A 1 88 ? 1.636 -1.912 0.504 1 93.56 88 THR A O 1
ATOM 704 N N . ILE A 1 89 ? 3.68 -2.621 0.984 1 92.31 89 ILE A N 1
ATOM 705 C CA . ILE A 1 89 ? 4.02 -3.006 -0.381 1 92.31 89 ILE A CA 1
ATOM 706 C C . ILE A 1 89 ? 3.279 -4.289 -0.755 1 92.31 89 ILE A C 1
ATOM 708 O O . ILE A 1 89 ? 2.59 -4.34 -1.776 1 92.31 89 ILE A O 1
ATOM 712 N N . GLY A 1 90 ? 3.32 -5.383 0.05 1 87.75 90 GLY A N 1
ATOM 713 C CA . GLY A 1 90 ? 2.553 -6.609 -0.094 1 87.75 90 GLY A CA 1
ATOM 714 C C . GLY A 1 90 ? 2.732 -7.27 -1.446 1 87.75 90 GLY A C 1
ATOM 715 O O . GLY A 1 90 ? 1.773 -7.406 -2.209 1 87.75 90 GLY A O 1
ATOM 716 N N . TYR A 1 91 ? 3.797 -7.855 -1.792 1 82 91 TYR A N 1
ATOM 717 C CA . TYR A 1 91 ? 4.055 -8.5 -3.074 1 82 91 TYR A CA 1
ATOM 718 C C . TYR A 1 91 ? 3.137 -9.703 -3.273 1 82 91 TYR A C 1
ATOM 720 O O . TYR A 1 91 ? 2.814 -10.062 -4.41 1 82 91 TYR A O 1
ATOM 728 N N . GLY A 1 92 ? 2.68 -10.32 -2.221 1 77.25 92 GLY A N 1
ATOM 729 C CA . GLY A 1 92 ? 1.781 -11.461 -2.318 1 77.25 92 GLY A CA 1
ATOM 730 C C . GLY A 1 92 ? 2.506 -12.773 -2.535 1 77.25 92 GLY A C 1
ATOM 731 O O . GLY A 1 92 ? 1.883 -13.836 -2.551 1 77.25 92 GLY A O 1
ATOM 732 N N . HIS A 1 93 ? 3.795 -12.75 -2.887 1 70.25 93 HIS A N 1
ATOM 733 C CA . HIS A 1 93 ? 4.555 -13.977 -3.102 1 70.25 93 HIS A CA 1
ATOM 734 C C . HIS A 1 93 ? 4.633 -14.812 -1.824 1 70.25 93 HIS A C 1
ATOM 736 O O . HIS A 1 93 ? 4.621 -16.047 -1.879 1 70.25 93 HIS A O 1
ATOM 742 N N . ALA A 1 94 ? 4.734 -14.039 -0.718 1 70.31 94 ALA A N 1
ATOM 743 C CA . ALA A 1 94 ? 4.734 -14.719 0.576 1 70.31 94 ALA A CA 1
ATOM 744 C C . ALA A 1 94 ? 3.553 -14.273 1.431 1 70.31 94 ALA A C 1
ATOM 746 O O . ALA A 1 94 ? 3.275 -13.078 1.541 1 70.31 94 ALA A O 1
ATOM 747 N N . ALA A 1 95 ? 2.584 -15.047 1.513 1 74.81 95 ALA A N 1
ATOM 748 C CA . ALA A 1 95 ? 1.467 -14.789 2.416 1 74.81 95 ALA A CA 1
ATOM 749 C C . ALA A 1 95 ? 1.369 -15.867 3.492 1 74.81 95 ALA A C 1
ATOM 751 O O . ALA A 1 95 ? 1.729 -17.016 3.254 1 74.81 95 ALA A O 1
ATOM 752 N N . PRO A 1 96 ? 1.059 -15.344 4.645 1 78.62 96 PRO A N 1
ATOM 753 C CA . PRO A 1 96 ? 0.937 -16.344 5.715 1 78.62 96 PRO A CA 1
ATOM 754 C C . PRO A 1 96 ? -0.097 -17.422 5.398 1 78.62 96 PRO A C 1
ATOM 756 O O . PRO A 1 96 ? -1.229 -17.109 5.023 1 78.62 96 PRO A O 1
ATOM 759 N N . GLY A 1 97 ? 0.321 -18.688 5.488 1 80.81 97 GLY A N 1
ATOM 760 C CA . GLY A 1 97 ? -0.551 -19.812 5.188 1 80.81 97 GLY A CA 1
ATOM 761 C C . GLY A 1 97 ? -1.264 -20.359 6.414 1 80.81 97 GLY A C 1
ATOM 762 O O . GLY A 1 97 ? -2.324 -20.969 6.297 1 80.81 97 GLY A O 1
ATOM 763 N N . THR A 1 98 ? -0.736 -20.047 7.57 1 81.88 98 THR A N 1
ATOM 764 C CA . THR A 1 98 ? -1.306 -20.562 8.812 1 81.88 98 THR A CA 1
ATOM 765 C C . THR A 1 98 ? -2.27 -19.547 9.43 1 81.88 98 THR A C 1
ATOM 767 O O . THR A 1 98 ? -2.137 -18.344 9.211 1 81.88 98 THR A O 1
ATOM 770 N N . ASP A 1 99 ? -3.264 -20.078 10.172 1 87.44 99 ASP A N 1
ATOM 771 C CA . ASP A 1 99 ? -4.227 -19.203 10.828 1 87.44 99 ASP A CA 1
ATOM 772 C C . ASP A 1 99 ? -3.541 -18.328 11.883 1 87.44 99 ASP A C 1
ATOM 774 O O . ASP A 1 99 ? -3.879 -17.156 12.039 1 87.44 99 ASP A O 1
ATOM 778 N N . SER A 1 100 ? -2.609 -19 12.562 1 89.19 100 SER A N 1
ATOM 779 C CA . SER A 1 100 ? -1.887 -18.234 13.562 1 89.19 100 SER A CA 1
ATOM 780 C C . SER A 1 100 ? -1.041 -17.141 12.922 1 89.19 100 SER A C 1
ATOM 782 O O . SER A 1 100 ? -0.908 -16.047 13.477 1 89.19 100 SER A O 1
ATOM 784 N N . GLY A 1 101 ? -0.47 -17.469 11.758 1 89.19 101 GLY A N 1
ATOM 785 C CA . GLY A 1 101 ? 0.301 -16.469 11.039 1 89.19 101 GLY A CA 1
ATOM 786 C C . GLY A 1 101 ? -0.542 -15.305 10.539 1 89.19 101 GLY A C 1
ATOM 787 O O . GLY A 1 101 ? -0.108 -14.156 10.586 1 89.19 101 GLY A O 1
ATOM 788 N N . LYS A 1 102 ? -1.75 -15.594 10.125 1 90.56 102 LYS A N 1
ATOM 789 C CA . LYS A 1 102 ? -2.658 -14.562 9.641 1 90.56 102 LYS A CA 1
ATOM 790 C C . LYS A 1 102 ? -3.098 -13.641 10.773 1 90.56 102 LYS A C 1
ATOM 792 O O . LYS A 1 102 ? -3.178 -12.422 10.594 1 90.56 102 LYS A O 1
ATOM 797 N N . VAL A 1 103 ? -3.377 -14.242 11.914 1 92 103 VAL A N 1
ATOM 798 C CA . VAL A 1 103 ? -3.783 -13.453 13.07 1 92 103 VAL A CA 1
ATOM 799 C C . VAL A 1 103 ? -2.627 -12.57 13.523 1 92 103 VAL A C 1
ATOM 801 O O . VAL A 1 103 ? -2.816 -11.375 13.789 1 92 103 VAL A O 1
ATOM 804 N N . PHE A 1 104 ? -1.47 -13.102 13.594 1 93.56 104 PHE A N 1
ATOM 805 C CA . PHE A 1 104 ? -0.307 -12.312 13.984 1 93.56 104 PHE A CA 1
ATOM 806 C C . PHE A 1 104 ? -0.038 -11.203 12.977 1 93.56 104 PHE A C 1
ATOM 808 O O . PHE A 1 104 ? 0.337 -10.094 13.359 1 93.56 104 PHE A O 1
ATOM 815 N N . CYS A 1 105 ? -0.189 -11.57 11.734 1 92.12 105 CYS A N 1
ATOM 816 C CA . CYS A 1 105 ? 0.037 -10.578 10.688 1 92.12 105 CYS A CA 1
ATOM 817 C C . CYS A 1 105 ? -0.887 -9.375 10.859 1 92.12 105 CYS A C 1
ATOM 819 O O . CYS A 1 105 ? -0.465 -8.234 10.695 1 92.12 105 CYS A O 1
ATOM 821 N N . MET A 1 106 ? -2.111 -9.617 11.281 1 93.81 106 MET A N 1
ATOM 822 C CA . MET A 1 106 ? -3.078 -8.539 11.469 1 93.81 106 MET A CA 1
ATOM 823 C C . MET A 1 106 ? -2.682 -7.656 12.641 1 93.81 106 MET A C 1
ATOM 825 O O . MET A 1 106 ? -2.691 -6.43 12.531 1 93.81 106 MET A O 1
ATOM 829 N N . PHE A 1 107 ? -2.273 -8.242 13.664 1 93.94 107 PHE A N 1
ATOM 830 C CA . PHE A 1 107 ? -1.858 -7.48 14.836 1 93.94 107 PHE A CA 1
ATOM 831 C C . PHE A 1 107 ? -0.551 -6.746 14.57 1 93.94 107 PHE A C 1
ATOM 833 O O . PHE A 1 107 ? -0.38 -5.602 14.984 1 93.94 107 PHE A O 1
ATOM 840 N N . TYR A 1 108 ? 0.329 -7.422 13.945 1 95.12 108 TYR A N 1
ATOM 841 C CA . TYR A 1 108 ? 1.615 -6.836 13.578 1 95.12 108 TYR A CA 1
ATOM 842 C C . TYR A 1 108 ? 1.427 -5.629 12.672 1 95.12 108 TYR A C 1
ATOM 844 O O . TYR A 1 108 ? 2.09 -4.602 12.852 1 95.12 108 TYR A O 1
ATOM 852 N N . ALA A 1 109 ? 0.52 -5.742 11.75 1 94.56 109 ALA A N 1
ATOM 853 C CA . ALA A 1 109 ? 0.255 -4.652 10.812 1 94.56 109 ALA A CA 1
ATOM 854 C C . ALA A 1 109 ? -0.439 -3.486 11.508 1 94.56 109 ALA A C 1
ATOM 856 O O . ALA A 1 109 ? -0.169 -2.322 11.203 1 94.56 109 ALA A O 1
ATOM 857 N N . LEU A 1 110 ? -1.312 -3.74 12.43 1 92.81 110 LEU A N 1
ATOM 858 C CA . LEU A 1 110 ? -2.082 -2.723 13.141 1 92.81 110 LEU A CA 1
ATOM 859 C C . LEU A 1 110 ? -1.159 -1.757 13.875 1 92.81 110 LEU A C 1
ATOM 861 O O . LEU A 1 110 ? -1.404 -0.549 13.891 1 92.81 110 LEU A O 1
ATOM 865 N N . LEU A 1 111 ? -0.099 -2.311 14.367 1 92 111 LEU A N 1
ATOM 866 C CA . LEU A 1 111 ? 0.829 -1.483 15.133 1 92 111 LEU A CA 1
ATOM 867 C C . LEU A 1 111 ? 1.963 -0.979 14.242 1 92 111 LEU A C 1
ATOM 869 O O . LEU A 1 111 ? 2.434 0.148 14.414 1 92 111 LEU A O 1
ATOM 873 N N . GLY A 1 112 ? 2.35 -1.784 13.414 1 94.62 112 GLY A N 1
ATOM 874 C CA . GLY A 1 112 ? 3.518 -1.48 12.602 1 94.62 112 GLY A CA 1
ATOM 875 C C . GLY A 1 112 ? 3.262 -0.4 11.57 1 94.62 112 GLY A C 1
ATOM 876 O O . GLY A 1 112 ? 4.125 0.439 11.312 1 94.62 112 GLY A O 1
ATOM 877 N N . ILE A 1 113 ? 2.104 -0.367 10.922 1 93.25 113 ILE A N 1
ATOM 878 C CA . ILE A 1 113 ? 1.811 0.542 9.812 1 93.25 113 ILE A CA 1
ATOM 879 C C . ILE A 1 113 ? 1.81 1.983 10.32 1 93.25 113 ILE A C 1
ATOM 881 O O . ILE A 1 113 ? 2.508 2.84 9.773 1 93.25 113 ILE A O 1
ATOM 885 N N . PRO A 1 114 ? 1.036 2.328 11.414 1 90.75 114 PRO A N 1
ATOM 886 C CA . PRO A 1 114 ? 1.1 3.703 11.914 1 90.75 114 PRO A CA 1
ATOM 887 C C . PRO A 1 114 ? 2.506 4.105 12.352 1 90.75 114 PRO A C 1
ATOM 889 O O . PRO A 1 114 ? 2.924 5.246 12.133 1 90.75 114 PRO A O 1
ATOM 892 N N . LEU A 1 115 ? 3.176 3.201 12.922 1 90.88 115 LEU A N 1
ATOM 893 C CA . LEU A 1 115 ? 4.543 3.484 13.352 1 90.88 115 LEU A CA 1
ATOM 894 C C . LEU A 1 115 ? 5.43 3.812 12.148 1 90.88 115 LEU A C 1
ATOM 896 O O . LEU A 1 115 ? 6.219 4.758 12.203 1 90.88 115 LEU A O 1
ATOM 900 N N . THR A 1 116 ? 5.324 3.047 11.172 1 92.81 116 THR A N 1
ATOM 901 C CA . THR A 1 116 ? 6.109 3.252 9.961 1 92.81 116 THR A CA 1
ATOM 902 C C . THR A 1 116 ? 5.738 4.574 9.289 1 92.81 116 THR A C 1
ATOM 904 O O . THR A 1 116 ? 6.613 5.309 8.828 1 92.81 116 THR A O 1
ATOM 907 N N . LEU A 1 117 ? 4.469 4.871 9.273 1 89.31 117 LEU A N 1
ATOM 908 C CA . LEU A 1 117 ? 4.004 6.105 8.656 1 89.31 117 LEU A CA 1
ATOM 909 C C . LEU A 1 117 ? 4.555 7.324 9.391 1 89.31 117 LEU A C 1
ATOM 911 O O . LEU A 1 117 ? 5 8.281 8.758 1 89.31 117 LEU A O 1
ATOM 915 N N . VAL A 1 118 ? 4.523 7.266 10.68 1 88.25 118 VAL A N 1
ATOM 916 C CA . VAL A 1 118 ? 5.043 8.367 11.484 1 88.25 118 VAL A CA 1
ATOM 917 C C . VAL A 1 118 ? 6.547 8.508 11.266 1 88.25 118 VAL A C 1
ATOM 919 O O . VAL A 1 118 ? 7.066 9.617 11.156 1 88.25 118 VAL A O 1
ATOM 922 N N . THR A 1 119 ? 7.172 7.449 11.266 1 89.94 119 THR A N 1
ATOM 923 C CA . THR A 1 119 ? 8.617 7.473 11.055 1 89.94 119 THR A CA 1
ATOM 924 C C . THR A 1 119 ? 8.945 8.039 9.672 1 89.94 119 THR A C 1
ATOM 926 O O . THR A 1 119 ? 9.867 8.852 9.539 1 89.94 119 THR A O 1
ATOM 929 N N . PHE A 1 120 ? 8.203 7.664 8.672 1 89.19 120 PHE A N 1
ATOM 930 C CA . PHE A 1 120 ? 8.438 8.164 7.32 1 89.19 120 PHE A CA 1
ATOM 931 C C . PHE A 1 120 ? 8.141 9.656 7.238 1 89.19 120 PHE A C 1
ATOM 933 O O . PHE A 1 120 ? 8.812 10.391 6.508 1 89.19 120 PHE A O 1
ATOM 940 N N . GLN A 1 121 ? 7.188 10.062 7.902 1 84.88 121 GLN A N 1
ATOM 941 C CA . GLN A 1 121 ? 6.875 11.484 7.922 1 84.88 121 GLN A CA 1
ATOM 942 C C . GLN A 1 121 ? 7.996 12.281 8.586 1 84.88 121 GLN A C 1
ATOM 944 O O . GLN A 1 121 ? 8.383 13.352 8.102 1 84.88 121 GLN A O 1
ATOM 949 N N . SER A 1 122 ? 8.445 11.727 9.664 1 85.5 122 SER A N 1
ATOM 950 C CA . SER A 1 122 ? 9.539 12.391 10.367 1 85.5 122 SER A CA 1
ATOM 951 C C . SER A 1 122 ? 10.805 12.414 9.516 1 85.5 122 SER A C 1
ATOM 953 O O . SER A 1 122 ? 11.453 13.461 9.398 1 85.5 122 SER A O 1
ATOM 955 N N . LEU A 1 123 ? 11.102 11.289 8.977 1 88.81 123 LEU A N 1
ATOM 956 C CA . LEU A 1 123 ? 12.266 11.195 8.094 1 88.81 123 LEU A CA 1
ATOM 957 C C . LEU A 1 123 ? 12.102 12.094 6.875 1 88.81 123 LEU A C 1
ATOM 959 O O . LEU A 1 123 ? 13.062 12.703 6.41 1 88.81 123 LEU A O 1
ATOM 963 N N . GLY A 1 124 ? 10.914 12.141 6.383 1 85.44 124 GLY A N 1
ATOM 964 C CA . GLY A 1 124 ? 10.625 12.992 5.242 1 85.44 124 GLY A CA 1
ATOM 965 C C . GLY A 1 124 ? 10.812 14.469 5.543 1 85.44 124 GLY A C 1
ATOM 966 O O . GLY A 1 124 ? 11.32 15.219 4.703 1 85.44 124 GLY A O 1
ATOM 967 N N . GLU A 1 125 ? 10.445 14.883 6.684 1 84.19 125 GLU A N 1
ATOM 968 C CA . GLU A 1 125 ? 10.633 16.266 7.086 1 84.19 125 GLU A CA 1
ATOM 969 C C . GLU A 1 125 ? 12.117 16.625 7.164 1 84.19 125 GLU A C 1
ATOM 971 O O . GLU A 1 125 ? 12.516 17.719 6.75 1 84.19 125 GLU A O 1
ATOM 976 N N . ARG A 1 126 ? 12.82 15.734 7.645 1 87.69 126 ARG A N 1
ATOM 977 C CA . ARG A 1 126 ? 14.258 15.969 7.754 1 87.69 126 ARG A CA 1
ATOM 978 C C . ARG A 1 126 ? 14.914 15.984 6.379 1 87.69 126 ARG A C 1
ATOM 980 O O . ARG A 1 126 ? 15.844 16.766 6.137 1 87.69 126 ARG A O 1
ATOM 987 N N . LEU A 1 127 ? 14.422 15.133 5.559 1 88.31 127 LEU A N 1
ATOM 988 C CA . LEU A 1 127 ? 14.961 15.094 4.203 1 88.31 127 LEU A CA 1
ATOM 989 C C . LEU A 1 127 ? 14.602 16.359 3.439 1 88.31 127 LEU A C 1
ATOM 991 O O . LEU A 1 127 ? 15.438 16.906 2.707 1 88.31 127 LEU A O 1
ATOM 995 N N . ASN A 1 128 ? 13.398 16.812 3.59 1 86.88 128 ASN A N 1
ATOM 996 C CA . ASN A 1 128 ? 12.984 18.062 2.945 1 86.88 128 ASN A CA 1
ATOM 997 C C . ASN A 1 128 ? 13.773 19.25 3.463 1 86.88 128 ASN A C 1
ATOM 999 O O . ASN A 1 128 ? 14.102 20.172 2.699 1 86.88 128 ASN A O 1
ATOM 1003 N N . ALA A 1 129 ? 14.062 19.234 4.727 1 86.5 129 ALA A N 1
ATOM 1004 C CA . ALA A 1 129 ? 14.891 20.297 5.309 1 86.5 129 ALA A CA 1
ATOM 1005 C C . ALA A 1 129 ? 16.312 20.25 4.754 1 86.5 129 ALA A C 1
ATOM 1007 O O . ALA A 1 129 ? 16.906 21.297 4.48 1 86.5 129 ALA A O 1
ATOM 1008 N N . LEU A 1 130 ? 16.766 19.094 4.637 1 88.62 130 LEU A N 1
ATOM 1009 C CA . LEU A 1 130 ? 18.109 18.922 4.07 1 88.62 130 LEU A CA 1
ATOM 1010 C C . LEU A 1 130 ? 18.141 19.406 2.623 1 88.62 130 LEU A C 1
ATOM 1012 O O . LEU A 1 130 ? 19.078 20.094 2.215 1 88.62 130 LEU A O 1
ATOM 1016 N N . VAL A 1 131 ? 17.156 19.062 1.855 1 88.12 131 VAL A N 1
ATOM 1017 C CA . VAL A 1 131 ? 17.078 19.5 0.463 1 88.12 131 VAL A CA 1
ATOM 1018 C C . VAL A 1 131 ? 16.984 21.016 0.393 1 88.12 131 VAL A C 1
ATOM 1020 O O . VAL A 1 131 ? 17.594 21.641 -0.471 1 88.12 131 VAL A O 1
ATOM 1023 N N . ARG A 1 132 ? 16.219 21.547 1.278 1 87.44 132 ARG A N 1
ATOM 1024 C CA . ARG A 1 132 ? 16.109 23 1.34 1 87.44 132 ARG A CA 1
ATOM 1025 C C . ARG A 1 132 ? 17.453 23.656 1.636 1 87.44 132 ARG A C 1
ATOM 1027 O O . ARG A 1 132 ? 17.844 24.641 0.996 1 87.44 132 ARG A O 1
ATOM 1034 N N . ARG A 1 133 ? 18.172 23.078 2.545 1 87.81 133 ARG A N 1
ATOM 1035 C CA . ARG A 1 133 ? 19.469 23.609 2.928 1 87.81 133 ARG A CA 1
ATOM 1036 C C . ARG A 1 133 ? 20.469 23.484 1.775 1 87.81 133 ARG A C 1
ATOM 1038 O O . ARG A 1 133 ? 21.266 24.391 1.548 1 87.81 133 ARG A O 1
ATOM 1045 N N . LEU A 1 134 ? 20.375 22.438 1.129 1 87.62 134 LEU A N 1
ATOM 1046 C CA . LEU A 1 134 ? 21.281 22.219 0.007 1 87.62 134 LEU A CA 1
ATOM 1047 C C . LEU A 1 134 ? 20.984 23.172 -1.142 1 87.62 134 LEU A C 1
ATOM 1049 O O . LEU A 1 134 ? 21.891 23.656 -1.811 1 87.62 134 LEU A O 1
ATOM 1053 N N . LEU A 1 135 ? 19.719 23.391 -1.405 1 87.06 135 LEU A N 1
ATOM 1054 C CA . LEU A 1 135 ? 19.312 24.328 -2.451 1 87.06 135 LEU A CA 1
ATOM 1055 C C . LEU A 1 135 ? 19.75 25.75 -2.111 1 87.06 135 LEU A C 1
ATOM 1057 O O . LEU A 1 135 ? 20.203 26.484 -2.988 1 87.06 135 LEU A O 1
ATOM 1061 N N . LEU A 1 136 ? 19.609 26.047 -0.846 1 86.44 136 LEU A N 1
ATOM 1062 C CA . LEU A 1 136 ? 20.031 27.359 -0.404 1 86.44 136 LEU A CA 1
ATOM 1063 C C . LEU A 1 136 ? 21.547 27.531 -0.555 1 86.44 136 LEU A C 1
ATOM 1065 O O . LEU A 1 136 ? 22.016 28.578 -1.005 1 86.44 136 LEU A O 1
ATOM 1069 N N . ALA A 1 137 ? 22.25 26.516 -0.206 1 87.06 137 ALA A N 1
ATOM 1070 C CA . ALA A 1 137 ? 23.703 26.531 -0.322 1 87.06 137 ALA A CA 1
ATOM 1071 C C . ALA A 1 137 ? 24.141 26.641 -1.781 1 87.06 137 ALA A C 1
ATOM 1073 O O . ALA A 1 137 ? 25.094 27.359 -2.102 1 87.06 137 ALA A O 1
ATOM 1074 N N . SER A 1 138 ? 23.453 25.938 -2.615 1 85.94 138 SER A N 1
ATOM 1075 C CA . SER A 1 138 ? 23.766 25.969 -4.039 1 85.94 138 SER A CA 1
ATOM 1076 C C . SER A 1 138 ? 23.469 27.344 -4.637 1 85.94 138 SER A C 1
ATOM 1078 O O . SER A 1 138 ? 24.203 27.828 -5.504 1 85.94 138 SER A O 1
ATOM 1080 N N . LYS A 1 139 ? 22.375 27.938 -4.176 1 84.44 139 LYS A N 1
ATOM 1081 C CA . LYS A 1 139 ? 22.016 29.266 -4.66 1 84.44 139 LYS A CA 1
ATOM 1082 C C . LYS A 1 139 ? 22.984 30.312 -4.129 1 84.44 139 LYS A C 1
ATOM 1084 O O . LYS A 1 139 ? 23.312 31.281 -4.828 1 84.44 139 LYS A O 1
ATOM 1089 N N . ARG A 1 140 ? 23.391 30.078 -2.932 1 82.94 140 ARG A N 1
ATOM 1090 C CA . ARG A 1 140 ? 24.375 31 -2.338 1 82.94 140 ARG A CA 1
ATOM 1091 C C . ARG A 1 140 ? 25.703 30.906 -3.068 1 82.94 140 ARG A C 1
ATOM 1093 O O . ARG A 1 140 ? 26.375 31.922 -3.268 1 82.94 140 ARG A O 1
ATOM 1100 N N . CYS A 1 141 ? 26 29.75 -3.43 1 82.81 141 CYS A N 1
ATOM 1101 C CA . CYS A 1 141 ? 27.25 29.547 -4.148 1 82.81 141 CYS A CA 1
ATOM 1102 C C . CYS A 1 141 ? 27.172 30.156 -5.547 1 82.81 141 CYS A C 1
ATOM 1104 O O . CYS A 1 141 ? 28.188 30.578 -6.098 1 82.81 141 CYS A O 1
ATOM 1106 N N . LEU A 1 142 ? 25.969 30.094 -6.164 1 80.56 142 LEU A N 1
ATOM 1107 C CA . LEU A 1 142 ? 25.797 30.641 -7.504 1 80.56 142 LEU A CA 1
ATOM 1108 C C . LEU A 1 142 ? 25.656 32.156 -7.453 1 80.56 142 LEU A C 1
ATOM 1110 O O . LEU A 1 142 ? 25.594 32.812 -8.492 1 80.56 142 LEU A O 1
ATOM 1114 N N . GLY A 1 143 ? 25.766 32.781 -6.32 1 72.06 143 GLY A N 1
ATOM 1115 C CA . GLY A 1 143 ? 25.875 34.219 -6.18 1 72.06 143 GLY A CA 1
ATOM 1116 C C . GLY A 1 143 ? 24.531 34.906 -5.988 1 72.06 143 GLY A C 1
ATOM 1117 O O . GLY A 1 143 ? 24.422 36.125 -6.137 1 72.06 143 GLY A O 1
ATOM 1118 N N . LEU A 1 144 ? 23.609 34.031 -5.789 1 68.06 144 LEU A N 1
ATOM 1119 C CA . LEU A 1 144 ? 22.328 34.688 -5.664 1 68.06 144 LEU A CA 1
ATOM 1120 C C . LEU A 1 144 ? 22.156 35.312 -4.273 1 68.06 144 LEU A C 1
ATOM 1122 O O . LEU A 1 144 ? 22.594 34.719 -3.279 1 68.06 144 LEU A O 1
ATOM 1126 N N . ARG A 1 145 ? 22.062 36.594 -4.078 1 60.91 145 ARG A N 1
ATOM 1127 C CA . ARG A 1 145 ? 22.094 37.406 -2.871 1 60.91 145 ARG A CA 1
ATOM 1128 C C . ARG A 1 145 ? 21 37 -1.9 1 60.91 145 ARG A C 1
ATOM 1130 O O . ARG A 1 145 ? 21.188 37.031 -0.684 1 60.91 145 ARG A O 1
ATOM 1137 N N . ARG A 1 146 ? 19.766 36.844 -2.312 1 62.47 146 ARG A N 1
ATOM 1138 C CA . ARG A 1 146 ? 18.688 36.5 -1.371 1 62.47 146 ARG A CA 1
ATOM 1139 C C . ARG A 1 146 ? 18 35.219 -1.755 1 62.47 146 ARG A C 1
ATOM 1141 O O . ARG A 1 146 ? 16.984 35.219 -2.449 1 62.47 146 ARG A O 1
ATOM 1148 N N . PRO A 1 147 ? 18.797 34.031 -1.449 1 65.88 147 PRO A N 1
ATOM 1149 C CA . PRO A 1 147 ? 18.25 32.781 -1.962 1 65.88 147 PRO A CA 1
ATOM 1150 C C . PRO A 1 147 ? 16.922 32.406 -1.304 1 65.88 147 PRO A C 1
ATOM 1152 O O . PRO A 1 147 ? 16.844 32.344 -0.074 1 65.88 147 PRO A O 1
ATOM 1155 N N . ARG A 1 148 ? 15.742 32.781 -1.875 1 71 148 ARG A N 1
ATOM 1156 C CA . ARG A 1 148 ? 14.445 32.281 -1.412 1 71 148 ARG A CA 1
ATOM 1157 C C . ARG A 1 148 ? 14.062 30.984 -2.104 1 71 148 ARG A C 1
ATOM 1159 O O . ARG A 1 148 ? 14.227 30.859 -3.318 1 71 148 ARG A O 1
ATOM 1166 N N . VAL A 1 149 ? 14.047 30 -1.264 1 73.75 149 VAL A N 1
ATOM 1167 C CA . VAL A 1 149 ? 13.617 28.719 -1.839 1 73.75 149 VAL A CA 1
ATOM 1168 C C . VAL A 1 149 ? 12.094 28.688 -1.949 1 73.75 149 VAL A C 1
ATOM 1170 O O . VAL A 1 149 ? 11.391 28.75 -0.938 1 73.75 149 VAL A O 1
ATOM 1173 N N . SER A 1 150 ? 11.695 28.875 -3.162 1 77.19 150 SER A N 1
ATOM 1174 C CA . SER A 1 150 ? 10.258 28.812 -3.432 1 77.19 150 SER A CA 1
ATOM 1175 C C . SER A 1 150 ? 9.742 27.391 -3.346 1 77.19 150 SER A C 1
ATOM 1177 O O . SER A 1 150 ? 10.523 26.438 -3.35 1 77.19 150 SER A O 1
ATOM 1179 N N . THR A 1 151 ? 8.484 27.219 -3.111 1 77.81 151 THR A N 1
ATOM 1180 C CA . THR A 1 151 ? 7.82 25.922 -3.076 1 77.81 151 THR A CA 1
ATOM 1181 C C . THR A 1 151 ? 7.996 25.188 -4.402 1 77.81 151 THR A C 1
ATOM 1183 O O . THR A 1 151 ? 8.133 23.969 -4.43 1 77.81 151 THR A O 1
ATOM 1186 N N . LYS A 1 152 ? 8.078 26 -5.414 1 80.06 152 LYS A N 1
ATOM 1187 C CA . LYS A 1 152 ? 8.273 25.391 -6.73 1 80.06 152 LYS A CA 1
ATOM 1188 C C . LYS A 1 152 ? 9.656 24.75 -6.844 1 80.06 152 LYS A C 1
ATOM 1190 O O . LYS A 1 152 ? 9.797 23.672 -7.43 1 80.06 152 LYS A O 1
ATOM 1195 N N . ASN A 1 153 ? 10.633 25.422 -6.305 1 85.56 153 ASN A N 1
ATOM 1196 C CA . ASN A 1 153 ? 11.984 24.875 -6.316 1 85.56 153 ASN A CA 1
ATOM 1197 C C . ASN A 1 153 ? 12.078 23.578 -5.512 1 85.56 153 ASN A C 1
ATOM 1199 O O . ASN A 1 153 ? 12.797 22.656 -5.891 1 85.56 153 ASN A O 1
ATOM 1203 N N . MET A 1 154 ? 11.297 23.562 -4.492 1 86.31 154 MET A N 1
ATOM 1204 C CA . MET A 1 154 ? 11.32 22.375 -3.645 1 86.31 154 MET A CA 1
ATOM 1205 C C . MET A 1 154 ? 10.688 21.188 -4.359 1 86.31 154 MET A C 1
ATOM 1207 O O . MET A 1 154 ? 11.164 20.062 -4.234 1 86.31 154 MET A O 1
ATOM 1211 N N . VAL A 1 155 ? 9.648 21.438 -5.078 1 85.62 155 VAL A N 1
ATOM 1212 C CA . VAL A 1 155 ? 8.961 20.375 -5.801 1 85.62 155 VAL A CA 1
ATOM 1213 C C . VAL A 1 155 ? 9.859 19.844 -6.91 1 85.62 155 VAL A C 1
ATOM 1215 O O . VAL A 1 155 ? 9.945 18.625 -7.113 1 85.62 155 VAL A O 1
ATOM 1218 N N . VAL A 1 156 ? 10.523 20.766 -7.559 1 89.31 156 VAL A N 1
ATOM 1219 C CA . VAL A 1 156 ? 11.422 20.359 -8.633 1 89.31 156 VAL A CA 1
ATOM 1220 C C . VAL A 1 156 ? 12.586 19.562 -8.055 1 89.31 156 VAL A C 1
ATOM 1222 O O . VAL A 1 156 ? 12.992 18.547 -8.625 1 89.31 156 VAL A O 1
ATOM 1225 N N . ALA A 1 157 ? 13.094 20.047 -6.973 1 90.25 157 ALA A N 1
ATOM 1226 C CA . ALA A 1 157 ? 14.172 19.312 -6.305 1 90.25 157 ALA A CA 1
ATOM 1227 C C . ALA A 1 157 ? 13.703 17.938 -5.836 1 90.25 157 ALA A C 1
ATOM 1229 O O . ALA A 1 157 ? 14.43 16.953 -5.953 1 90.25 157 ALA A O 1
ATOM 1230 N N . GLY A 1 158 ? 12.492 17.938 -5.297 1 90.19 158 GLY A N 1
ATOM 1231 C CA . GLY A 1 158 ? 11.922 16.656 -4.879 1 90.19 158 GLY A CA 1
ATOM 1232 C C . GLY A 1 158 ? 11.758 15.68 -6.023 1 90.19 158 GLY A C 1
ATOM 1233 O O . GLY A 1 158 ? 12.047 14.492 -5.875 1 90.19 158 GLY A O 1
ATOM 1234 N N . LEU A 1 159 ? 11.336 16.141 -7.117 1 91.19 159 LEU A N 1
ATOM 1235 C CA . LEU A 1 159 ? 11.148 15.297 -8.297 1 91.19 159 LEU A CA 1
ATOM 1236 C C . LEU A 1 159 ? 12.484 14.75 -8.789 1 91.19 159 LEU A C 1
ATOM 1238 O O . LEU A 1 159 ? 12.57 13.594 -9.211 1 91.19 159 LEU A O 1
ATOM 1242 N N . THR A 1 160 ? 13.508 15.594 -8.727 1 93.06 160 THR A N 1
ATOM 1243 C CA . THR A 1 160 ? 14.844 15.164 -9.141 1 93.06 160 THR A CA 1
ATOM 1244 C C . THR A 1 160 ? 15.375 14.086 -8.211 1 93.06 160 THR A C 1
ATOM 1246 O O . THR A 1 160 ? 15.961 13.094 -8.664 1 93.06 160 THR A O 1
ATOM 1249 N N . VAL A 1 161 ? 15.172 14.281 -6.898 1 93.69 161 VAL A N 1
ATOM 1250 C CA . VAL A 1 161 ? 15.625 13.305 -5.914 1 93.69 161 VAL A CA 1
ATOM 1251 C C . VAL A 1 161 ? 14.891 11.984 -6.121 1 93.69 161 VAL A C 1
ATOM 1253 O O . VAL A 1 161 ? 15.5 10.906 -6.039 1 93.69 161 VAL A O 1
ATOM 1256 N N . CYS A 1 162 ? 13.625 12.039 -6.402 1 93.12 162 CYS A N 1
ATOM 1257 C CA . CYS A 1 162 ? 12.844 10.836 -6.664 1 93.12 162 CYS A CA 1
ATOM 1258 C C . CYS A 1 162 ? 13.344 10.125 -7.914 1 93.12 162 CYS A C 1
ATOM 1260 O O . CYS A 1 162 ? 13.523 8.898 -7.91 1 93.12 162 CYS A O 1
ATOM 1262 N N . ALA A 1 163 ? 13.594 10.891 -8.961 1 94.56 163 ALA A N 1
ATOM 1263 C CA . ALA A 1 163 ? 14.094 10.32 -10.203 1 94.56 163 ALA A CA 1
ATOM 1264 C C . ALA A 1 163 ? 15.469 9.68 -10 1 94.56 163 ALA A C 1
ATOM 1266 O O . ALA A 1 163 ? 15.734 8.594 -10.523 1 94.56 163 ALA A O 1
ATOM 1267 N N . ALA A 1 164 ? 16.281 10.336 -9.258 1 95.5 164 ALA A N 1
ATOM 1268 C CA . ALA A 1 164 ? 17.609 9.812 -8.969 1 95.5 164 ALA A CA 1
ATOM 1269 C C . ALA A 1 164 ? 17.531 8.523 -8.156 1 95.5 164 ALA A C 1
ATOM 1271 O O . ALA A 1 164 ? 18.281 7.578 -8.406 1 95.5 164 ALA A O 1
ATOM 1272 N N . THR A 1 165 ? 16.656 8.539 -7.199 1 95.56 165 THR A N 1
ATOM 1273 C CA . THR A 1 165 ? 16.484 7.348 -6.379 1 95.56 165 THR A CA 1
ATOM 1274 C C . THR A 1 165 ? 15.992 6.176 -7.227 1 95.56 165 THR A C 1
ATOM 1276 O O . THR A 1 165 ? 16.469 5.047 -7.07 1 95.56 165 THR A O 1
ATOM 1279 N N . LEU A 1 166 ? 15.055 6.434 -8.109 1 96 166 LEU A N 1
ATOM 1280 C CA . LEU A 1 166 ? 14.539 5.387 -8.984 1 96 166 LEU A CA 1
ATOM 1281 C C . LEU A 1 166 ? 15.617 4.891 -9.93 1 96 166 LEU A C 1
ATOM 1283 O O . LEU A 1 166 ? 15.758 3.684 -10.148 1 96 166 LEU A O 1
ATOM 1287 N N . ALA A 1 167 ? 16.422 5.812 -10.492 1 95.06 167 ALA A N 1
ATOM 1288 C CA . ALA A 1 167 ? 17.484 5.449 -11.422 1 95.06 167 ALA A CA 1
ATOM 1289 C C . ALA A 1 167 ? 18.578 4.629 -10.727 1 95.06 167 ALA A C 1
ATOM 1291 O O . ALA A 1 167 ? 19.062 3.641 -11.281 1 95.06 167 ALA A O 1
ATOM 1292 N N . LEU A 1 168 ? 18.891 5.047 -9.508 1 94.88 168 LEU A N 1
ATOM 1293 C CA . LEU A 1 168 ? 19.891 4.32 -8.75 1 94.88 168 LEU A CA 1
ATOM 1294 C C . LEU A 1 168 ? 19.438 2.896 -8.453 1 94.88 168 LEU A C 1
ATOM 1296 O O . LEU A 1 168 ? 20.219 1.948 -8.586 1 94.88 168 LEU A O 1
ATOM 1300 N N . GLY A 1 169 ? 18.219 2.775 -8.07 1 94.69 169 GLY A N 1
ATOM 1301 C CA . GLY A 1 169 ? 17.688 1.441 -7.836 1 94.69 169 GLY A CA 1
ATOM 1302 C C . GLY A 1 169 ? 17.641 0.593 -9.094 1 94.69 169 GLY A C 1
ATOM 1303 O O . GLY A 1 169 ? 17.984 -0.59 -9.062 1 94.69 169 GLY A O 1
ATOM 1304 N N . ALA A 1 170 ? 17.203 1.183 -10.164 1 94.56 170 ALA A N 1
ATOM 1305 C CA . ALA A 1 170 ? 17.094 0.459 -11.43 1 94.56 170 ALA A CA 1
ATOM 1306 C C . ALA A 1 170 ? 18.453 -0.055 -11.898 1 94.56 170 ALA A C 1
ATOM 1308 O O . ALA A 1 170 ? 18.562 -1.198 -12.344 1 94.56 170 ALA A O 1
ATOM 1309 N N . VAL A 1 171 ? 19.5 0.757 -11.789 1 94.5 171 VAL A N 1
ATOM 1310 C CA . VAL A 1 171 ? 20.828 0.368 -12.211 1 94.5 171 VAL A CA 1
ATOM 1311 C C . VAL A 1 171 ? 21.359 -0.749 -11.312 1 94.5 171 VAL A C 1
ATOM 1313 O O . VAL A 1 171 ? 21.922 -1.736 -11.797 1 94.5 171 VAL A O 1
ATOM 1316 N N . ALA A 1 172 ? 21.125 -0.611 -10.031 1 92.06 172 ALA A N 1
ATOM 1317 C CA . ALA A 1 172 ? 21.609 -1.608 -9.078 1 92.06 172 ALA A CA 1
ATOM 1318 C C . ALA A 1 172 ? 20.891 -2.943 -9.281 1 92.06 172 ALA A C 1
ATOM 1320 O O . ALA A 1 172 ? 21.531 -3.994 -9.344 1 92.06 172 ALA A O 1
ATOM 1321 N N . PHE A 1 173 ? 19.594 -2.932 -9.398 1 91.56 173 PHE A N 1
ATOM 1322 C CA . PHE A 1 173 ? 18.828 -4.172 -9.523 1 91.56 173 PHE A CA 1
ATOM 1323 C C . PHE A 1 173 ? 19.031 -4.797 -10.898 1 91.56 173 PHE A C 1
ATOM 1325 O O . PHE A 1 173 ? 18.984 -6.023 -11.039 1 91.56 173 PHE A O 1
ATOM 1332 N N . ALA A 1 174 ? 19.203 -3.91 -11.867 1 90.62 174 ALA A N 1
ATOM 1333 C CA . ALA A 1 174 ? 19.516 -4.457 -13.188 1 90.62 174 ALA A CA 1
ATOM 1334 C C . ALA A 1 174 ? 20.844 -5.215 -13.164 1 90.62 174 ALA A C 1
ATOM 1336 O O . ALA A 1 174 ? 20.953 -6.281 -13.766 1 90.62 174 ALA A O 1
ATOM 1337 N N . HIS A 1 175 ? 21.766 -4.723 -12.477 1 87.94 175 HIS A N 1
ATOM 1338 C CA . HIS A 1 175 ? 23.094 -5.328 -12.398 1 87.94 175 HIS A CA 1
ATOM 1339 C C . HIS A 1 175 ? 23.078 -6.59 -11.531 1 87.94 175 HIS A C 1
ATOM 1341 O O . HIS A 1 175 ? 23.656 -7.609 -11.906 1 87.94 175 HIS A O 1
ATOM 1347 N N . PHE A 1 176 ? 22.328 -6.602 -10.414 1 83.56 176 PHE A N 1
ATOM 1348 C CA . PHE A 1 176 ? 22.375 -7.719 -9.477 1 83.56 176 PHE A CA 1
ATOM 1349 C C . PHE A 1 176 ? 21.438 -8.836 -9.938 1 83.56 176 PHE A C 1
ATOM 1351 O O . PHE A 1 176 ? 21.719 -10.016 -9.734 1 83.56 176 PHE A O 1
ATOM 1358 N N . GLU A 1 177 ? 20.297 -8.539 -10.516 1 83.81 177 GLU A N 1
ATOM 1359 C CA . GLU A 1 177 ? 19.281 -9.539 -10.867 1 83.81 177 GLU A CA 1
ATOM 1360 C C . GLU A 1 177 ? 19.359 -9.914 -12.344 1 83.81 177 GLU A C 1
ATOM 1362 O O . GLU A 1 177 ? 18.766 -10.906 -12.773 1 83.81 177 GLU A O 1
ATOM 1367 N N . GLY A 1 178 ? 20.031 -9.109 -13.133 1 83.75 178 GLY A N 1
ATOM 1368 C CA . GLY A 1 178 ? 20.141 -9.406 -14.555 1 83.75 178 GLY A CA 1
ATOM 1369 C C . GLY A 1 178 ? 18.906 -9.016 -15.344 1 83.75 178 GLY A C 1
ATOM 1370 O O . GLY A 1 178 ? 18.625 -9.602 -16.391 1 83.75 178 GLY A O 1
ATOM 1371 N N . TRP A 1 179 ? 18.062 -8.188 -14.766 1 85.75 179 TRP A N 1
ATOM 1372 C CA . TRP A 1 179 ? 16.875 -7.703 -15.469 1 85.75 179 TRP A CA 1
ATOM 1373 C C . TRP A 1 179 ? 17.25 -6.617 -16.469 1 85.75 179 TRP A C 1
ATOM 1375 O O . TRP A 1 179 ? 18.344 -6.047 -16.391 1 85.75 179 TRP A O 1
ATOM 1385 N N . THR A 1 180 ? 16.406 -6.41 -17.453 1 90.38 180 THR A N 1
ATOM 1386 C CA . THR A 1 180 ? 16.562 -5.23 -18.297 1 90.38 180 THR A CA 1
ATOM 1387 C C . THR A 1 180 ? 16.344 -3.957 -17.484 1 90.38 180 THR A C 1
ATOM 1389 O O . THR A 1 180 ? 15.68 -3.982 -16.453 1 90.38 180 THR A O 1
ATOM 1392 N N . PHE A 1 181 ? 16.922 -2.922 -17.906 1 91.62 181 PHE A N 1
ATOM 1393 C CA . PHE A 1 181 ? 16.766 -1.651 -17.203 1 91.62 181 PHE A CA 1
ATOM 1394 C C . PHE A 1 181 ? 15.305 -1.275 -17.078 1 91.62 181 PHE A C 1
ATOM 1396 O O . PHE A 1 181 ? 14.883 -0.758 -16.031 1 91.62 181 PHE A O 1
ATOM 1403 N N . PHE A 1 182 ? 14.562 -1.592 -18.062 1 91.25 182 PHE A N 1
ATOM 1404 C CA . PHE A 1 182 ? 13.141 -1.258 -18.047 1 91.25 182 PHE A CA 1
ATOM 1405 C C . PHE A 1 182 ? 12.414 -2.045 -16.969 1 91.25 182 PHE A C 1
ATOM 1407 O O . PHE A 1 182 ? 11.617 -1.483 -16.203 1 91.25 182 PHE A O 1
ATOM 1414 N N . HIS A 1 183 ? 12.672 -3.281 -16.844 1 90.69 183 HIS A N 1
ATOM 1415 C CA . HIS A 1 183 ? 12.008 -4.125 -15.852 1 90.69 183 HIS A CA 1
ATOM 1416 C C . HIS A 1 183 ? 12.461 -3.773 -14.438 1 90.69 183 HIS A C 1
ATOM 1418 O O . HIS A 1 183 ? 11.672 -3.822 -13.5 1 90.69 183 HIS A O 1
ATOM 1424 N N . ALA A 1 184 ? 13.742 -3.422 -14.406 1 92.62 184 ALA A N 1
ATOM 1425 C CA . ALA A 1 184 ? 14.25 -3.002 -13.102 1 92.62 184 ALA A CA 1
ATOM 1426 C C . ALA A 1 184 ? 13.633 -1.673 -12.672 1 92.62 184 ALA A C 1
ATOM 1428 O O . ALA A 1 184 ? 13.297 -1.482 -11.5 1 92.62 184 ALA A O 1
ATOM 1429 N N . PHE A 1 185 ? 13.5 -0.782 -13.688 1 93.75 185 PHE A N 1
ATOM 1430 C CA . PHE A 1 185 ? 12.859 0.501 -13.406 1 93.75 185 PHE A CA 1
ATOM 1431 C C . PHE A 1 185 ? 11.406 0.31 -13.016 1 93.75 185 PHE A C 1
ATOM 1433 O O . PHE A 1 185 ? 10.914 0.958 -12.086 1 93.75 185 PHE A O 1
ATOM 1440 N N . TYR A 1 186 ? 10.75 -0.593 -13.688 1 92.81 186 TYR A N 1
ATOM 1441 C CA . TYR A 1 186 ? 9.359 -0.918 -13.391 1 92.81 186 TYR A CA 1
ATOM 1442 C C . TYR A 1 186 ? 9.227 -1.498 -11.992 1 92.81 186 TYR A C 1
ATOM 1444 O O . TYR A 1 186 ? 8.344 -1.094 -11.227 1 92.81 186 TYR A O 1
ATOM 1452 N N . TYR A 1 187 ? 10.109 -2.34 -11.648 1 92.62 187 TYR A N 1
ATOM 1453 C CA . TYR A 1 187 ? 10.117 -2.939 -10.32 1 92.62 187 TYR A CA 1
ATOM 1454 C C . TYR A 1 187 ? 10.281 -1.876 -9.234 1 92.62 187 TYR A C 1
ATOM 1456 O O . TYR A 1 187 ? 9.547 -1.877 -8.242 1 92.62 187 TYR A O 1
ATOM 1464 N N . CYS A 1 188 ? 11.25 -1.035 -9.445 1 94.25 188 CYS A N 1
ATOM 1465 C CA . CYS A 1 188 ? 11.516 0.003 -8.461 1 94.25 188 CYS A CA 1
ATOM 1466 C C . CYS A 1 188 ? 10.336 0.953 -8.328 1 94.25 188 CYS A C 1
ATOM 1468 O O . CYS A 1 188 ? 9.977 1.363 -7.223 1 94.25 188 CYS A O 1
ATOM 1470 N N . PHE A 1 189 ? 9.727 1.284 -9.406 1 94.5 189 PHE A N 1
ATOM 1471 C CA . PHE A 1 189 ? 8.578 2.188 -9.398 1 94.5 189 PHE A CA 1
ATOM 1472 C C . PHE A 1 189 ? 7.41 1.568 -8.641 1 94.5 189 PHE A C 1
ATOM 1474 O O . PHE A 1 189 ? 6.82 2.209 -7.77 1 94.5 189 PHE A O 1
ATOM 1481 N N . ILE A 1 190 ? 7.102 0.351 -8.898 1 93.62 190 ILE A N 1
ATOM 1482 C CA . ILE A 1 190 ? 5.969 -0.354 -8.297 1 93.62 190 ILE A CA 1
ATOM 1483 C C . ILE A 1 190 ? 6.227 -0.574 -6.809 1 93.62 190 ILE A C 1
ATOM 1485 O O . ILE A 1 190 ? 5.301 -0.507 -5.996 1 93.62 190 ILE A O 1
ATOM 1489 N N . THR A 1 191 ? 7.438 -0.82 -6.512 1 93.56 191 THR A N 1
ATOM 1490 C CA . THR A 1 191 ? 7.801 -1.071 -5.121 1 93.56 191 THR A CA 1
ATOM 1491 C C . THR A 1 191 ? 7.77 0.223 -4.312 1 93.56 191 THR A C 1
ATOM 1493 O O . THR A 1 191 ? 7.203 0.263 -3.221 1 93.56 191 THR A O 1
ATOM 1496 N N . LEU A 1 192 ? 8.305 1.293 -4.836 1 95 192 LEU A N 1
ATOM 1497 C CA . LEU A 1 192 ? 8.43 2.533 -4.078 1 95 192 LEU A CA 1
ATOM 1498 C C . LEU A 1 192 ? 7.094 3.266 -4.016 1 95 192 LEU A C 1
ATOM 1500 O O . LEU A 1 192 ? 6.895 4.137 -3.164 1 95 192 LEU A O 1
ATOM 1504 N N . THR A 1 193 ? 6.164 2.949 -4.898 1 93.31 193 THR A N 1
ATOM 1505 C CA . THR A 1 193 ? 4.812 3.488 -4.809 1 93.31 193 THR A CA 1
ATOM 1506 C C . THR A 1 193 ? 3.924 2.582 -3.961 1 93.31 193 THR A C 1
ATOM 1508 O O . THR A 1 193 ? 2.746 2.879 -3.75 1 93.31 193 THR A O 1
ATOM 1511 N N . THR A 1 194 ? 4.383 1.521 -3.439 1 92.94 194 THR A N 1
ATOM 1512 C CA . THR A 1 194 ? 3.789 0.549 -2.529 1 92.94 194 THR A CA 1
ATOM 1513 C C . THR A 1 194 ? 2.604 -0.153 -3.188 1 92.94 194 THR A C 1
ATOM 1515 O O . THR A 1 194 ? 1.683 -0.6 -2.502 1 92.94 194 THR A O 1
ATOM 1518 N N . ILE A 1 195 ? 2.51 -0.137 -4.559 1 92.31 195 ILE A N 1
ATOM 1519 C CA . ILE A 1 195 ? 1.501 -0.93 -5.25 1 92.31 195 ILE A CA 1
ATOM 1520 C C . ILE A 1 195 ? 1.776 -2.416 -5.039 1 92.31 195 ILE A C 1
ATOM 1522 O O . ILE A 1 195 ? 0.886 -3.168 -4.637 1 92.31 195 ILE A O 1
ATOM 1526 N N . GLY A 1 196 ? 3.029 -2.885 -5.309 1 89.75 196 GLY A N 1
ATOM 1527 C CA . GLY A 1 196 ? 3.506 -4.219 -4.977 1 89.75 196 GLY A CA 1
ATOM 1528 C C . GLY A 1 196 ? 2.764 -5.316 -5.711 1 89.75 196 GLY A C 1
ATOM 1529 O O . GLY A 1 196 ? 2.244 -6.246 -5.086 1 89.75 196 GLY A O 1
ATOM 1530 N N . PHE A 1 197 ? 2.74 -5.367 -7 1 84.56 197 PHE A N 1
ATOM 1531 C CA . PHE A 1 197 ? 2.072 -6.41 -7.766 1 84.56 197 PHE A CA 1
ATOM 1532 C C . PHE A 1 197 ? 2.691 -7.773 -7.473 1 84.56 197 PHE A C 1
ATOM 1534 O O . PHE A 1 197 ? 1.992 -8.789 -7.457 1 84.56 197 PHE A O 1
ATOM 1541 N N . GLY A 1 198 ? 3.975 -7.762 -7.266 1 80.12 198 GLY A N 1
ATOM 1542 C CA . GLY A 1 198 ? 4.672 -9.008 -6.984 1 80.12 198 GLY A CA 1
ATOM 1543 C C . GLY A 1 198 ? 5.113 -9.742 -8.234 1 80.12 198 GLY A C 1
ATOM 1544 O O . GLY A 1 198 ? 5.508 -10.906 -8.172 1 80.12 198 GLY A O 1
ATOM 1545 N N . ASP A 1 199 ? 4.922 -9.156 -9.422 1 77.25 199 ASP A N 1
ATOM 1546 C CA . ASP A 1 199 ? 5.383 -9.797 -10.648 1 77.25 199 ASP A CA 1
ATOM 1547 C C . ASP A 1 199 ? 6.91 -9.859 -10.695 1 77.25 199 ASP A C 1
ATOM 1549 O O . ASP A 1 199 ? 7.48 -10.867 -11.109 1 77.25 199 ASP A O 1
ATOM 1553 N N . PHE A 1 200 ? 7.496 -8.758 -10.289 1 74.12 200 PHE A N 1
ATOM 1554 C CA . PHE A 1 200 ? 8.945 -8.727 -10.117 1 74.12 200 PHE A CA 1
ATOM 1555 C C . PHE A 1 200 ? 9.32 -8.5 -8.664 1 74.12 200 PHE A C 1
ATOM 1557 O O . PHE A 1 200 ? 8.898 -7.508 -8.055 1 74.12 200 PHE A O 1
ATOM 1564 N N . VAL A 1 201 ? 9.812 -9.617 -8.109 1 72.25 201 VAL A N 1
ATOM 1565 C CA . VAL A 1 201 ? 10.219 -9.477 -6.711 1 72.25 201 VAL A CA 1
ATOM 1566 C C . VAL A 1 201 ? 11.703 -9.781 -6.566 1 72.25 201 VAL A C 1
ATOM 1568 O O . VAL A 1 201 ? 12.195 -10.781 -7.094 1 72.25 201 VAL A O 1
ATOM 1571 N N . ALA A 1 202 ? 12.32 -8.852 -5.945 1 73 202 ALA A N 1
ATOM 1572 C CA . ALA A 1 202 ? 13.758 -9.031 -5.707 1 73 202 ALA A CA 1
ATOM 1573 C C . ALA A 1 202 ? 14.008 -10.078 -4.629 1 73 202 ALA A C 1
ATOM 1575 O O . ALA A 1 202 ? 13.172 -10.273 -3.74 1 73 202 ALA A O 1
ATOM 1576 N N . LEU A 1 203 ? 15.062 -10.797 -4.602 1 63.03 203 LEU A N 1
ATOM 1577 C CA . LEU A 1 203 ? 15.586 -11.68 -3.562 1 63.03 203 LEU A CA 1
ATOM 1578 C C . LEU A 1 203 ? 14.844 -13.008 -3.561 1 63.03 203 LEU A C 1
ATOM 1580 O O . LEU A 1 203 ? 14.734 -13.664 -2.521 1 63.03 203 LEU A O 1
ATOM 1584 N N . GLN A 1 204 ? 14.102 -13.367 -4.594 1 60.81 204 GLN A N 1
ATOM 1585 C CA . GLN A 1 204 ? 13.336 -14.609 -4.59 1 60.81 204 GLN A CA 1
ATOM 1586 C C . GLN A 1 204 ? 14.203 -15.789 -5.035 1 60.81 204 GLN A C 1
ATOM 1588 O O . GLN A 1 204 ? 13.867 -16.938 -4.77 1 60.81 204 GLN A O 1
ATOM 1593 N N . SER A 1 205 ? 15.164 -15.383 -5.617 1 54.53 205 SER A N 1
ATOM 1594 C CA . SER A 1 205 ? 15.945 -16.547 -6.008 1 54.53 205 SER A CA 1
ATOM 1595 C C . SER A 1 205 ? 16.672 -17.156 -4.809 1 54.53 205 SER A C 1
ATOM 1597 O O . SER A 1 205 ? 17.281 -16.422 -4.016 1 54.53 205 SER A O 1
ATOM 1599 N N . ASP A 1 206 ? 16.141 -18.359 -4.254 1 54.56 206 ASP A N 1
ATOM 1600 C CA . ASP A 1 206 ? 16.625 -19.156 -3.127 1 54.56 206 ASP A CA 1
ATOM 1601 C C . ASP A 1 206 ? 18.109 -18.906 -2.893 1 54.56 206 ASP A C 1
ATOM 1603 O O . ASP A 1 206 ? 18.547 -18.766 -1.749 1 54.56 206 ASP A O 1
ATOM 1607 N N . GLU A 1 207 ? 18.891 -18.844 -3.885 1 56.28 207 GLU A N 1
ATOM 1608 C CA . GLU A 1 207 ? 20.328 -18.906 -3.703 1 56.28 207 GLU A CA 1
ATOM 1609 C C . GLU A 1 207 ? 20.891 -17.531 -3.328 1 56.28 207 GLU A C 1
ATOM 1611 O O . GLU A 1 207 ? 21.922 -17.438 -2.664 1 56.28 207 GLU A O 1
ATOM 1616 N N . VAL A 1 208 ? 20.078 -16.562 -3.525 1 52.78 208 VAL A N 1
ATOM 1617 C CA . VAL A 1 208 ? 20.656 -15.227 -3.375 1 52.78 208 VAL A CA 1
ATOM 1618 C C . VAL A 1 208 ? 20.562 -14.781 -1.918 1 52.78 208 VAL A C 1
ATOM 1620 O O . VAL A 1 208 ? 21.453 -14.109 -1.405 1 52.78 208 VAL A O 1
ATOM 1623 N N . LEU A 1 209 ? 19.562 -15.25 -1.195 1 54.38 209 LEU A N 1
ATOM 1624 C CA . LEU A 1 209 ? 19.359 -14.867 0.199 1 54.38 209 LEU A CA 1
ATOM 1625 C C . LEU A 1 209 ? 20.5 -15.398 1.069 1 54.38 209 LEU A C 1
ATOM 1627 O O . LEU A 1 209 ? 20.875 -14.773 2.061 1 54.38 209 LEU A O 1
ATOM 1631 N N . GLN A 1 210 ? 21.062 -16.469 0.505 1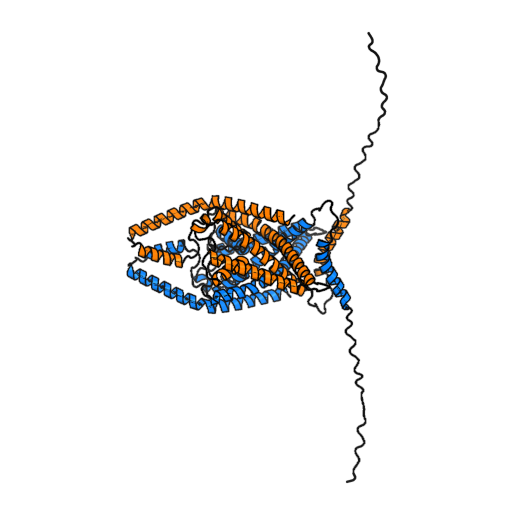 54.81 210 GLN A N 1
ATOM 1632 C CA . GLN A 1 210 ? 22.109 -17.109 1.282 1 54.81 210 GLN A CA 1
ATOM 1633 C C . GLN A 1 210 ? 23.5 -16.734 0.766 1 54.81 210 GLN A C 1
ATOM 1635 O O . GLN A 1 210 ? 24.469 -16.75 1.521 1 54.81 210 GLN A O 1
ATOM 1640 N N . ARG A 1 211 ? 23.562 -16.297 -0.498 1 58.53 211 ARG A N 1
ATOM 1641 C CA . ARG A 1 211 ? 24.906 -16.219 -1.05 1 58.53 211 ARG A CA 1
ATOM 1642 C C . ARG A 1 211 ? 25.375 -14.781 -1.161 1 58.53 211 ARG A C 1
ATOM 1644 O O . ARG A 1 211 ? 26.578 -14.508 -1.173 1 58.53 211 ARG A O 1
ATOM 1651 N N . LYS A 1 212 ? 24.391 -13.844 -1.033 1 71.5 212 LYS A N 1
ATOM 1652 C CA . LYS A 1 212 ? 24.875 -12.477 -1.207 1 71.5 212 LYS A CA 1
ATOM 1653 C C . LYS A 1 212 ? 24.297 -11.547 -0.152 1 71.5 212 LYS A C 1
ATOM 1655 O O . LYS A 1 212 ? 23.344 -10.805 -0.432 1 71.5 212 LYS A O 1
ATOM 1660 N N . PRO A 1 213 ? 24.922 -11.461 1.022 1 77.5 213 PRO A N 1
ATOM 1661 C CA . PRO A 1 213 ? 24.406 -10.648 2.123 1 77.5 213 PRO A CA 1
ATOM 1662 C C . PRO A 1 213 ? 24.406 -9.156 1.801 1 77.5 213 PRO A C 1
ATOM 1664 O O . PRO A 1 213 ? 23.469 -8.445 2.15 1 77.5 213 PRO A O 1
ATOM 1667 N N . PRO A 1 214 ? 25.438 -8.719 1.028 1 80.38 214 PRO A N 1
ATOM 1668 C CA . PRO A 1 214 ? 25.391 -7.281 0.75 1 80.38 214 PRO A CA 1
ATOM 1669 C C . PRO A 1 214 ? 24.203 -6.883 -0.11 1 80.38 214 PRO A C 1
ATOM 1671 O O . PRO A 1 214 ? 23.641 -5.801 0.071 1 80.38 214 PRO A O 1
ATOM 1674 N N . TYR A 1 215 ? 23.766 -7.73 -0.941 1 84.12 215 TYR A N 1
ATOM 1675 C CA . TYR A 1 215 ? 22.625 -7.465 -1.804 1 84.12 215 TYR A CA 1
ATOM 1676 C C . TYR A 1 215 ? 21.328 -7.398 -0.993 1 84.12 215 TYR A C 1
ATOM 1678 O O . TYR A 1 215 ? 20.469 -6.559 -1.258 1 84.12 215 TYR A O 1
ATOM 1686 N N . VAL A 1 216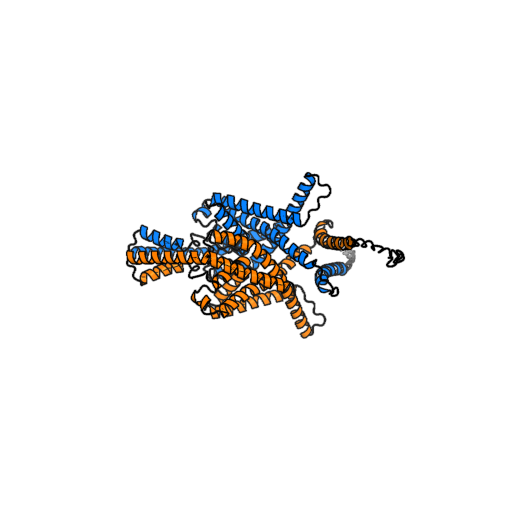 ? 21.312 -8.219 -0.036 1 83 216 VAL A N 1
ATOM 1687 C CA . VAL A 1 216 ? 20.125 -8.258 0.822 1 83 216 VAL A CA 1
ATOM 1688 C C . VAL A 1 216 ? 20.031 -6.969 1.632 1 83 216 VAL A C 1
ATOM 1690 O O . VAL A 1 216 ? 18.969 -6.359 1.71 1 83 216 VAL A O 1
ATOM 1693 N N . VAL A 1 217 ? 21.156 -6.598 2.164 1 85.31 217 VAL A N 1
ATOM 1694 C CA . VAL A 1 217 ? 21.188 -5.383 2.971 1 85.31 217 VAL A CA 1
ATOM 1695 C C . VAL A 1 217 ? 20.906 -4.168 2.088 1 85.31 217 VAL A C 1
ATOM 1697 O O . VAL A 1 217 ? 20.172 -3.262 2.492 1 85.31 217 VAL A O 1
ATOM 1700 N N . PHE A 1 218 ? 21.453 -4.156 0.905 1 88.81 218 PHE A N 1
ATOM 1701 C CA . PHE A 1 218 ? 21.203 -3.055 -0.019 1 88.81 218 PHE A CA 1
ATOM 1702 C C . PHE A 1 218 ? 19.719 -2.945 -0.343 1 88.81 218 PHE A C 1
ATOM 1704 O O . PHE A 1 218 ? 19.156 -1.846 -0.377 1 88.81 218 PHE A O 1
ATOM 1711 N N . SER A 1 219 ? 19.109 -4.117 -0.626 1 88.69 219 SER A N 1
ATOM 1712 C CA . SER A 1 219 ? 17.703 -4.105 -0.997 1 88.69 219 SER A CA 1
ATOM 1713 C C . SER A 1 219 ? 16.828 -3.57 0.138 1 88.69 219 SER A C 1
ATOM 1715 O O . SER A 1 219 ? 15.922 -2.773 -0.093 1 88.69 219 SER A O 1
ATOM 1717 N N . PHE A 1 220 ? 17.141 -3.93 1.376 1 88.75 220 PHE A N 1
ATOM 1718 C CA . PHE A 1 220 ? 16.375 -3.477 2.533 1 88.75 220 PHE A CA 1
ATOM 1719 C C . PHE A 1 220 ? 16.531 -1.974 2.727 1 88.75 220 PHE A C 1
ATOM 1721 O O . PHE A 1 220 ? 15.539 -1.261 2.902 1 88.75 220 PHE A O 1
ATOM 1728 N N . LEU A 1 221 ? 17.703 -1.537 2.619 1 90.25 221 LEU A N 1
ATOM 1729 C CA . LEU A 1 221 ? 17.984 -0.121 2.824 1 90.25 221 LEU A CA 1
ATOM 1730 C C . LEU A 1 221 ? 17.391 0.722 1.7 1 90.25 221 LEU A C 1
ATOM 1732 O O . LEU A 1 221 ? 16.859 1.809 1.946 1 90.25 221 LEU A O 1
ATOM 1736 N N . TYR A 1 222 ? 17.531 0.219 0.501 1 93.62 222 TYR A N 1
ATOM 1737 C CA . TYR A 1 222 ? 16.969 0.927 -0.645 1 93.62 222 TYR A CA 1
ATOM 1738 C C . TYR A 1 222 ? 15.461 1.104 -0.493 1 93.62 222 TYR A C 1
ATOM 1740 O O . TYR A 1 222 ? 14.922 2.182 -0.765 1 93.62 222 TYR A O 1
ATOM 1748 N N . ILE A 1 223 ? 14.758 0.07 -0.05 1 92.44 223 ILE A N 1
ATOM 1749 C CA . ILE A 1 223 ? 13.305 0.109 0.069 1 92.44 223 ILE A CA 1
ATOM 1750 C C . ILE A 1 223 ? 12.906 1.108 1.15 1 92.44 223 ILE A C 1
ATOM 1752 O O . ILE A 1 223 ? 12.047 1.967 0.924 1 92.44 223 ILE A O 1
ATOM 1756 N N . LEU A 1 224 ? 13.547 1.009 2.305 1 91.56 224 LEU A N 1
ATOM 1757 C CA . LEU A 1 224 ? 13.188 1.874 3.424 1 91.56 224 LEU A CA 1
ATOM 1758 C C . LEU A 1 224 ? 13.523 3.33 3.115 1 91.56 224 LEU A C 1
ATOM 1760 O O . LEU A 1 224 ? 12.688 4.215 3.305 1 91.56 224 LEU A O 1
ATOM 1764 N N . LEU A 1 225 ? 14.672 3.547 2.537 1 91.75 225 LEU A N 1
ATOM 1765 C CA . LEU A 1 225 ? 15.078 4.906 2.205 1 91.75 225 LEU A CA 1
ATOM 1766 C C . LEU A 1 225 ? 14.289 5.438 1.014 1 91.75 225 LEU A C 1
ATOM 1768 O O . LEU A 1 225 ? 13.922 6.613 0.979 1 91.75 225 LEU A O 1
ATOM 1772 N N . GLY A 1 226 ? 14.156 4.566 0.051 1 95 226 GLY A N 1
ATOM 1773 C CA . GLY A 1 226 ? 13.367 4.973 -1.104 1 95 226 GLY A CA 1
ATOM 1774 C C . GLY A 1 226 ? 11.953 5.379 -0.748 1 95 226 GLY A C 1
ATOM 1775 O O . GLY A 1 226 ? 11.438 6.375 -1.266 1 95 226 GLY A O 1
ATOM 1776 N N . LEU A 1 227 ? 11.336 4.645 0.128 1 94.5 227 LEU A N 1
ATOM 1777 C CA . LEU A 1 227 ? 9.969 4.957 0.549 1 94.5 227 LEU A CA 1
ATOM 1778 C C . LEU A 1 227 ? 9.93 6.262 1.335 1 94.5 227 LEU A C 1
ATOM 1780 O O . LEU A 1 227 ? 8.961 7.02 1.235 1 94.5 227 LEU A O 1
ATOM 1784 N N . ALA A 1 228 ? 10.938 6.477 2.082 1 91.56 228 ALA A N 1
ATOM 1785 C CA . ALA A 1 228 ? 11.016 7.734 2.82 1 91.56 228 ALA A CA 1
ATOM 1786 C C . ALA A 1 228 ? 11.117 8.922 1.869 1 91.56 228 ALA A C 1
ATOM 1788 O O . ALA A 1 228 ? 10.477 9.953 2.08 1 91.56 228 ALA A O 1
ATOM 1789 N N . VAL A 1 229 ? 11.867 8.742 0.864 1 93.06 229 VAL A N 1
ATOM 1790 C CA . VAL A 1 229 ? 12.078 9.797 -0.118 1 93.06 229 VAL A CA 1
ATOM 1791 C C . VAL A 1 229 ? 10.773 10.07 -0.868 1 93.06 229 VAL A C 1
ATOM 1793 O O . VAL A 1 229 ? 10.359 11.219 -1.005 1 93.06 229 VAL A O 1
ATOM 1796 N N . ILE A 1 230 ? 10.102 9.039 -1.322 1 92.5 230 ILE A N 1
ATOM 1797 C CA . ILE A 1 230 ? 8.859 9.195 -2.066 1 92.5 230 ILE A CA 1
ATOM 1798 C C . ILE A 1 230 ? 7.773 9.75 -1.146 1 92.5 230 ILE A C 1
ATOM 1800 O O . ILE A 1 230 ? 6.98 10.602 -1.552 1 92.5 230 ILE A O 1
ATOM 1804 N N . GLY A 1 231 ? 7.801 9.234 0.035 1 89.56 231 GLY A N 1
ATOM 1805 C CA . GLY A 1 231 ? 6.863 9.766 1.011 1 89.56 231 GLY A CA 1
ATOM 1806 C C . GLY A 1 231 ? 7.047 11.25 1.271 1 89.56 231 GLY A C 1
ATOM 1807 O O . GLY A 1 231 ? 6.07 11.984 1.415 1 89.56 231 GLY A O 1
ATOM 1808 N N . ALA A 1 232 ? 8.281 11.664 1.354 1 89.19 232 ALA A N 1
ATOM 1809 C CA . ALA A 1 232 ? 8.586 13.078 1.546 1 89.19 232 ALA A CA 1
ATOM 1810 C C . ALA A 1 232 ? 8.07 13.914 0.379 1 89.19 232 ALA A C 1
ATOM 1812 O O . ALA A 1 232 ? 7.512 15 0.582 1 89.19 232 ALA A O 1
ATOM 1813 N N . PHE A 1 233 ? 8.25 13.414 -0.757 1 89.81 233 PHE A N 1
ATOM 1814 C CA . PHE A 1 233 ? 7.797 14.125 -1.947 1 89.81 233 PHE A CA 1
ATOM 1815 C C . PHE A 1 233 ? 6.273 14.172 -1.996 1 89.81 233 PHE A C 1
ATOM 1817 O O . PHE A 1 233 ? 5.695 15.219 -2.316 1 89.81 233 PHE A O 1
ATOM 1824 N N . LEU A 1 234 ? 5.605 13.07 -1.667 1 86.75 234 LEU A N 1
ATOM 1825 C CA . LEU A 1 234 ? 4.148 13.031 -1.697 1 86.75 234 LEU A CA 1
ATOM 1826 C C . LEU A 1 234 ? 3.557 13.969 -0.648 1 86.75 234 LEU A C 1
ATOM 1828 O O . LEU A 1 234 ? 2.518 14.586 -0.881 1 86.75 234 LEU A O 1
ATOM 1832 N N . ASN A 1 235 ? 4.242 13.992 0.394 1 81.31 235 ASN A N 1
ATOM 1833 C CA . ASN A 1 235 ? 3.787 14.914 1.429 1 81.31 235 ASN A CA 1
ATOM 1834 C C . ASN A 1 235 ? 3.893 16.359 0.969 1 81.31 235 ASN A C 1
ATOM 1836 O O . ASN A 1 235 ? 3.02 17.188 1.272 1 81.31 235 ASN A O 1
ATOM 1840 N N . LEU A 1 236 ? 4.922 16.672 0.28 1 81.62 236 LEU A N 1
ATOM 1841 C CA . LEU A 1 236 ? 5.102 18.016 -0.255 1 81.62 236 LEU A CA 1
ATOM 1842 C C . LEU A 1 236 ? 4.02 18.344 -1.277 1 81.62 236 LEU A C 1
ATOM 1844 O O . LEU A 1 236 ? 3.441 19.422 -1.249 1 81.62 236 LEU A O 1
ATOM 1848 N N . VAL A 1 237 ? 3.697 17.422 -2.057 1 82.38 237 VAL A N 1
ATOM 1849 C CA . VAL A 1 237 ? 2.73 17.625 -3.129 1 82.38 237 VAL A CA 1
ATOM 1850 C C . VAL A 1 237 ? 1.327 17.766 -2.543 1 82.38 237 VAL A C 1
ATOM 1852 O O . VAL A 1 237 ? 0.556 18.625 -2.951 1 82.38 237 VAL A O 1
ATOM 1855 N N . VAL A 1 238 ? 1.059 16.938 -1.602 1 78.62 238 VAL A N 1
ATOM 1856 C CA . VAL A 1 238 ? -0.26 16.953 -0.979 1 78.62 238 VAL A CA 1
ATOM 1857 C C . VAL A 1 238 ? -0.449 18.266 -0.215 1 78.62 238 VAL A C 1
ATOM 1859 O O . VAL A 1 238 ? -1.521 18.875 -0.271 1 78.62 238 VAL A O 1
ATOM 1862 N N . LEU A 1 239 ? 0.517 18.719 0.453 1 73 239 LEU A N 1
ATOM 1863 C CA . LEU A 1 239 ? 0.436 19.969 1.203 1 73 239 LEU A CA 1
ATOM 1864 C C . LEU A 1 239 ? 0.261 21.156 0.264 1 73 239 LEU A C 1
ATOM 1866 O O . LEU A 1 239 ? -0.494 22.078 0.564 1 73 239 LEU A O 1
ATOM 1870 N N . ARG A 1 240 ? 0.853 21.062 -0.787 1 77.56 240 ARG A N 1
ATOM 1871 C CA . ARG A 1 240 ? 0.724 22.156 -1.759 1 77.56 240 ARG A CA 1
ATOM 1872 C C . ARG A 1 240 ? -0.673 22.172 -2.369 1 77.56 240 ARG A C 1
ATOM 1874 O O . ARG A 1 240 ? -1.244 23.25 -2.586 1 77.56 240 ARG A O 1
ATOM 1881 N N . PHE A 1 241 ? -1.149 21.094 -2.592 1 74.75 241 PHE A N 1
ATOM 1882 C CA . PHE A 1 241 ? -2.49 21.016 -3.16 1 74.75 241 PHE A CA 1
ATOM 1883 C C . PHE A 1 241 ? -3.535 21.484 -2.158 1 74.75 241 PHE A C 1
ATOM 1885 O O . PHE A 1 241 ? -4.488 22.172 -2.525 1 74.75 241 PHE A O 1
ATOM 1892 N N . LEU A 1 242 ? -3.285 21.125 -1.011 1 70.88 242 LEU A N 1
ATOM 1893 C CA . LEU A 1 242 ? -4.227 21.531 0.023 1 70.88 242 LEU A CA 1
ATOM 1894 C C . LEU A 1 242 ? -4.117 23.031 0.296 1 70.88 242 LEU A C 1
ATOM 1896 O O . LEU A 1 242 ? -5.121 23.703 0.559 1 70.88 242 LEU A O 1
ATOM 1900 N N . ALA A 1 243 ? -2.969 23.578 0.194 1 65.62 243 ALA A N 1
ATOM 1901 C CA . ALA A 1 243 ? -2.756 25 0.382 1 65.62 243 ALA A CA 1
ATOM 1902 C C . ALA A 1 243 ? -3.33 25.797 -0.785 1 65.62 243 ALA A C 1
ATOM 1904 O O . ALA A 1 243 ? -3.895 26.875 -0.588 1 65.62 243 ALA A O 1
ATOM 1905 N N . ALA A 1 244 ? -3.146 25.297 -1.919 1 66.12 244 ALA A N 1
ATOM 1906 C CA . ALA A 1 244 ? -3.676 25.953 -3.109 1 66.12 244 ALA A CA 1
ATOM 1907 C C . ALA A 1 244 ? -5.203 25.969 -3.098 1 66.12 244 ALA A C 1
ATOM 1909 O O . ALA A 1 244 ? -5.824 26.922 -3.568 1 66.12 244 ALA A O 1
ATOM 1910 N N . SER A 1 245 ? -5.727 24.922 -2.602 1 60.84 245 SER A N 1
ATOM 1911 C CA . SER A 1 245 ? -7.18 24.844 -2.502 1 60.84 245 SER A CA 1
ATOM 1912 C C . SER A 1 245 ? -7.715 25.781 -1.429 1 60.84 245 SER A C 1
ATOM 1914 O O . SER A 1 245 ? -8.844 26.266 -1.533 1 60.84 245 SER A O 1
ATOM 1916 N N . ALA A 1 246 ? -6.918 26.062 -0.481 1 55.34 246 ALA A N 1
ATOM 1917 C CA . ALA A 1 246 ? -7.305 26.984 0.582 1 55.34 246 ALA A CA 1
ATOM 1918 C C . ALA A 1 246 ? -7.207 28.438 0.112 1 55.34 246 ALA A C 1
ATOM 1920 O O . ALA A 1 246 ? -7.996 29.281 0.531 1 55.34 246 ALA A O 1
ATOM 1921 N N . ASP A 1 247 ? -6.211 28.844 -0.726 1 51.62 247 ASP A N 1
ATOM 1922 C CA . ASP A 1 247 ? -6.016 30.203 -1.232 1 51.62 247 ASP A CA 1
ATOM 1923 C C . ASP A 1 247 ? -6.965 30.484 -2.393 1 51.62 247 ASP A C 1
ATOM 1925 O O . ASP A 1 247 ? -7.09 31.641 -2.82 1 51.62 247 ASP A O 1
ATOM 1929 N N . ALA A 1 248 ? -7.551 29.688 -3.09 1 50.59 248 ALA A N 1
ATOM 1930 C CA . ALA A 1 248 ? -8.492 30.016 -4.156 1 50.59 248 ALA A CA 1
ATOM 1931 C C . ALA A 1 248 ? -9.602 30.938 -3.639 1 50.59 248 ALA A C 1
ATOM 1933 O O . ALA A 1 248 ? -10.219 30.641 -2.611 1 50.59 248 ALA A O 1
ATOM 1934 N N . PRO A 1 249 ? -9.656 32.156 -4.129 1 41.97 249 PRO A N 1
ATOM 1935 C CA . PRO A 1 249 ? -10.641 33.156 -3.734 1 41.97 249 PRO A CA 1
ATOM 1936 C C . PRO A 1 249 ? -12.039 32.594 -3.553 1 41.97 249 PRO A C 1
ATOM 1938 O O . PRO A 1 249 ? -12.578 31.953 -4.469 1 41.97 249 PRO A O 1
ATOM 1941 N N . GLU A 1 250 ? -12.523 31.984 -2.502 1 39.16 250 GLU A N 1
ATOM 1942 C CA . GLU A 1 250 ? -13.953 32.125 -2.26 1 39.16 250 GLU A CA 1
ATOM 1943 C C . GLU A 1 250 ? -14.453 33.5 -2.688 1 39.16 250 GLU A C 1
ATOM 1945 O O . GLU A 1 250 ? -14.016 34.5 -2.154 1 39.16 250 GLU A O 1
ATOM 1950 N N . ARG A 1 251 ? -14.914 33.938 -3.785 1 37.69 251 ARG A N 1
ATOM 1951 C CA . ARG A 1 251 ? -15.734 35.125 -3.939 1 37.69 251 ARG A CA 1
ATOM 1952 C C . ARG A 1 251 ? -16.406 35.5 -2.621 1 37.69 251 ARG A C 1
ATOM 1954 O O . ARG A 1 251 ? -15.82 35.312 -1.549 1 37.69 251 ARG A O 1
ATOM 1961 N N . ALA A 1 252 ? -17.859 35.906 -2.664 1 35.19 252 ALA A N 1
ATOM 1962 C CA . ALA A 1 252 ? -18.781 36.75 -1.888 1 35.19 252 ALA A CA 1
ATOM 1963 C C . ALA A 1 252 ? -18.938 36.219 -0.468 1 35.19 252 ALA A C 1
ATOM 1965 O O . ALA A 1 252 ? -19.5 36.875 0.396 1 35.19 252 ALA A O 1
ATOM 1966 N N . ALA A 1 253 ? -19.359 34.938 -0.228 1 35.53 253 ALA A N 1
ATOM 1967 C CA . ALA A 1 253 ? -19.984 34.875 1.091 1 35.53 253 ALA A CA 1
ATOM 1968 C C . ALA A 1 253 ? -18.953 35.094 2.197 1 35.53 253 ALA A C 1
ATOM 1970 O O . ALA A 1 253 ? -17.766 34.812 2.012 1 35.53 253 ALA A O 1
ATOM 1971 N N . ARG A 1 254 ? -19.469 35.594 3.393 1 32.69 254 ARG A N 1
ATOM 1972 C CA . ARG A 1 254 ? -19.016 36.031 4.699 1 32.69 254 ARG A CA 1
ATOM 1973 C C . ARG A 1 254 ? -17.984 35.062 5.277 1 32.69 254 ARG A C 1
ATOM 1975 O O . ARG A 1 254 ? -18.016 33.875 4.996 1 32.69 254 ARG A O 1
ATOM 1982 N N . PRO A 1 255 ? -16.891 35.562 5.926 1 33.38 255 PRO A N 1
ATOM 1983 C CA . PRO A 1 255 ? -15.789 34.938 6.68 1 33.38 255 PRO A CA 1
ATOM 1984 C C . PRO A 1 255 ? -16.25 33.719 7.484 1 33.38 255 PRO A C 1
ATOM 1986 O O . PRO A 1 255 ? -16.875 33.875 8.531 1 33.38 255 PRO A O 1
ATOM 1989 N N . SER A 1 256 ? -17.031 32.812 7.027 1 26.64 256 SER A N 1
ATOM 1990 C CA . SER A 1 256 ? -17.422 31.875 8.086 1 26.64 256 SER A CA 1
ATOM 1991 C C . SER A 1 256 ? -16.203 31.266 8.766 1 26.64 256 SER A C 1
ATOM 1993 O O . SER A 1 256 ? -15.172 31.062 8.125 1 26.64 256 SER A O 1
ATOM 1995 N N . THR A 1 257 ? -16.141 31.078 10.211 1 28.89 257 THR A N 1
ATOM 1996 C CA . THR A 1 257 ? -15.32 30.797 11.383 1 28.89 257 THR A CA 1
ATOM 1997 C C . THR A 1 257 ? -14.578 29.469 11.219 1 28.89 257 THR A C 1
ATOM 1999 O O . THR A 1 257 ? -13.703 29.141 12.023 1 28.89 257 THR A O 1
ATOM 2002 N N . SER A 1 258 ? -14.977 28.625 10.281 1 28.72 258 SER A N 1
ATOM 2003 C CA . SER A 1 258 ? -14.656 27.25 10.617 1 28.72 258 SER A CA 1
ATOM 2004 C C . SER A 1 258 ? -13.203 26.906 10.281 1 28.72 258 SER A C 1
ATOM 2006 O O . SER A 1 258 ? -12.562 26.125 10.984 1 28.72 258 SER A O 1
ATOM 2008 N N . ILE A 1 259 ? -12.727 27.406 9.211 1 31.38 259 ILE A N 1
ATOM 2009 C CA . ILE A 1 259 ? -11.383 26.922 8.898 1 31.38 259 ILE A CA 1
ATOM 2010 C C . ILE A 1 259 ? -10.367 27.609 9.805 1 31.38 259 ILE A C 1
ATOM 2012 O O . ILE A 1 259 ? -9.219 27.172 9.906 1 31.38 259 ILE A O 1
ATOM 2016 N N . SER A 1 260 ? -10.727 28.828 10.391 1 31.05 260 SER A N 1
ATOM 2017 C CA . SER A 1 260 ? -9.984 29.562 11.406 1 31.05 260 SER A CA 1
ATOM 2018 C C . SER A 1 260 ? -9.875 28.781 12.703 1 31.05 260 SER A C 1
ATOM 2020 O O . SER A 1 260 ? -8.977 29.016 13.508 1 31.05 260 SER A O 1
ATOM 2022 N N . SER A 1 261 ? -10.828 27.875 12.945 1 31.33 261 SER A N 1
ATOM 2023 C CA . SER A 1 261 ? -10.898 27.172 14.211 1 31.33 261 SER A CA 1
ATOM 2024 C C . SER A 1 261 ? -9.836 26.078 14.297 1 31.33 261 SER A C 1
ATOM 2026 O O . SER A 1 261 ? -9.258 25.844 15.367 1 31.33 261 SER A O 1
ATOM 2028 N N . ILE A 1 262 ? -9.539 25.469 13.203 1 31.95 262 ILE A N 1
ATOM 2029 C CA . ILE A 1 262 ? -8.508 24.453 13.398 1 31.95 262 ILE A CA 1
ATOM 2030 C C . ILE A 1 262 ? -7.145 25.125 13.555 1 31.95 262 ILE A C 1
ATOM 2032 O O . ILE A 1 262 ? -6.344 24.75 14.406 1 31.95 262 ILE A O 1
ATOM 2036 N N . SER A 1 263 ? -6.867 26.266 12.953 1 33.31 263 SER A N 1
ATOM 2037 C CA . SER A 1 263 ? -5.719 27.125 13.203 1 33.31 263 SER A CA 1
ATOM 2038 C C . SER A 1 263 ? -5.855 27.859 14.539 1 33.31 263 SER A C 1
ATOM 2040 O O . SER A 1 263 ? -4.863 28.047 15.242 1 33.31 263 SER A O 1
ATOM 2042 N N . TYR A 1 264 ? -7.133 28.328 14.953 1 33.22 264 TYR A N 1
ATOM 2043 C CA . TYR A 1 264 ? -7.43 28.938 16.25 1 33.22 264 TYR A CA 1
ATOM 2044 C C . TYR A 1 264 ? -7.309 27.906 17.375 1 33.22 264 TYR A C 1
ATOM 2046 O O . TYR A 1 264 ? -6.75 28.203 18.422 1 33.22 264 TYR A O 1
ATOM 2054 N N . ARG A 1 265 ? -7.734 26.703 17.188 1 35.41 265 ARG A N 1
ATOM 2055 C CA . ARG A 1 265 ? -7.684 25.703 18.25 1 35.41 265 ARG A CA 1
ATOM 2056 C C . ARG A 1 265 ? -6.258 25.203 18.469 1 35.41 265 ARG A C 1
ATOM 2058 O O . ARG A 1 265 ? -5.859 24.922 19.594 1 35.41 265 ARG A O 1
ATOM 2065 N N . ILE A 1 266 ? -5.406 25.203 17.469 1 35.5 266 ILE A N 1
ATOM 2066 C CA . ILE A 1 266 ? -3.982 25.031 17.734 1 35.5 266 ILE A CA 1
ATOM 2067 C C . ILE A 1 266 ? -3.434 26.297 18.406 1 35.5 266 ILE A C 1
ATOM 2069 O O . ILE A 1 266 ? -2.656 26.219 19.359 1 35.5 266 ILE A O 1
ATOM 2073 N N . HIS A 1 267 ? -3.934 27.469 18.016 1 34.09 267 HIS A N 1
ATOM 2074 C CA . HIS A 1 267 ? -3.566 28.703 18.719 1 34.09 267 HIS A CA 1
ATOM 2075 C C . HIS A 1 267 ? -4.211 28.766 20.094 1 34.09 267 HIS A C 1
ATOM 2077 O O . HIS A 1 267 ? -3.588 29.219 21.062 1 34.09 267 HIS A O 1
ATOM 2083 N N . GLN A 1 268 ? -5.535 28.453 20.344 1 34.19 268 GLN A N 1
ATOM 2084 C CA . GLN A 1 268 ? -6.168 28.453 21.656 1 34.19 268 GLN A CA 1
ATOM 2085 C C . GLN A 1 268 ? -5.516 27.422 22.562 1 34.19 268 GLN A C 1
ATOM 2087 O O . GLN A 1 268 ? -5.336 27.672 23.766 1 34.19 268 GLN A O 1
ATOM 2092 N N . LEU A 1 269 ? -5.18 26.359 22.047 1 33.75 269 LEU A N 1
ATOM 2093 C CA . LEU A 1 269 ? -4.473 25.391 22.875 1 33.75 269 LEU A CA 1
ATOM 2094 C C . LEU A 1 269 ? -3.096 25.906 23.266 1 33.75 269 LEU A C 1
ATOM 2096 O O . LEU A 1 269 ? -2.637 25.672 24.391 1 33.75 269 LEU A O 1
ATOM 2100 N N . GLU A 1 270 ? -2.537 26.719 22.469 1 33.66 270 GLU A N 1
ATOM 2101 C CA . GLU A 1 270 ? -1.335 27.438 22.875 1 33.66 270 GLU A CA 1
ATOM 2102 C C . GLU A 1 270 ? -1.65 28.484 23.938 1 33.66 270 GLU A C 1
ATOM 2104 O O . GLU A 1 270 ? -0.885 28.672 24.875 1 33.66 270 GLU A O 1
ATOM 2109 N N . LEU A 1 271 ? -2.719 29.219 23.734 1 32.53 271 LEU A N 1
ATOM 2110 C CA . LEU A 1 271 ? -3.1 30.219 24.734 1 32.53 271 LEU A CA 1
ATOM 2111 C C . LEU A 1 271 ? -3.506 29.547 26.047 1 32.53 271 LEU A C 1
ATOM 2113 O O . LEU A 1 271 ? -3.168 30.047 27.125 1 32.53 271 LEU A O 1
ATOM 2117 N N . TRP A 1 272 ? -4.316 28.531 25.938 1 35.03 272 TRP A N 1
ATOM 2118 C CA . TRP A 1 272 ? -4.688 27.859 27.172 1 35.03 272 TRP A CA 1
ATOM 2119 C C . TRP A 1 272 ? -3.467 27.25 27.859 1 35.03 272 TRP A C 1
ATOM 2121 O O . TRP A 1 272 ? -3.361 27.25 29.078 1 35.03 272 TRP A O 1
ATOM 2131 N N . ALA A 1 273 ? -2.541 26.719 27.031 1 32.06 273 ALA A N 1
ATOM 2132 C CA . ALA A 1 273 ? -1.312 26.234 27.656 1 32.06 273 ALA A CA 1
ATOM 2133 C C . ALA A 1 273 ? -0.551 27.375 28.328 1 32.06 273 ALA A C 1
ATOM 2135 O O . ALA A 1 273 ? 0.064 27.172 29.375 1 32.06 273 ALA A O 1
ATOM 2136 N N . SER A 1 274 ? -0.627 28.5 27.672 1 32.16 274 SER A N 1
ATOM 2137 C CA . SER A 1 274 ? 0.029 29.609 28.359 1 32.16 274 SER A CA 1
ATOM 2138 C C . SER A 1 274 ? -0.706 29.969 29.656 1 32.16 274 SER A C 1
ATOM 2140 O O . SER A 1 274 ? -0.098 30.469 30.594 1 32.16 274 SER A O 1
ATOM 2142 N N . ASP A 1 275 ? -2.076 29.984 29.547 1 30.83 275 ASP A N 1
ATOM 2143 C CA . ASP A 1 275 ? -2.762 30.438 30.75 1 30.83 275 ASP A CA 1
ATOM 2144 C C . ASP A 1 275 ? -2.596 29.438 31.891 1 30.83 275 ASP A C 1
ATOM 2146 O O . ASP A 1 275 ? -2.76 29.797 33.062 1 30.83 275 ASP A O 1
ATOM 2150 N N . ASN A 1 276 ? -2.666 28.172 31.453 1 30.52 276 ASN A N 1
ATOM 2151 C CA . ASN A 1 276 ? -2.672 27.297 32.625 1 30.52 276 ASN A CA 1
ATOM 2152 C C . ASN A 1 276 ? -1.299 27.25 33.281 1 30.52 276 ASN A C 1
ATOM 2154 O O . ASN A 1 276 ? -1.029 26.359 34.094 1 30.52 276 ASN A O 1
ATOM 2158 N N . LEU A 1 277 ? -0.406 27.984 32.625 1 28.55 277 LEU A N 1
ATOM 2159 C CA . LEU A 1 277 ? 0.891 28 33.281 1 28.55 277 LEU A CA 1
ATOM 2160 C C . LEU A 1 277 ? 0.757 28.516 34.719 1 28.55 277 LEU A C 1
ATOM 2162 O O . LEU A 1 277 ? 1.75 28.609 35.438 1 28.55 277 LEU A O 1
ATOM 2166 N N . GLY A 1 278 ? -0.425 29.156 34.938 1 27.8 278 GLY A N 1
ATOM 2167 C CA . GLY A 1 278 ? -0.396 29.828 36.25 1 27.8 278 GLY A CA 1
ATOM 2168 C C . GLY A 1 278 ? -0.411 28.859 37.406 1 27.8 278 GLY A C 1
ATOM 2169 O O . GLY A 1 278 ? -0.705 29.25 38.531 1 27.8 278 GLY A O 1
ATOM 2170 N N . PHE A 1 279 ? -0.687 27.5 37 1 28.06 279 PHE A N 1
ATOM 2171 C CA . PHE A 1 279 ? -0.837 26.781 38.25 1 28.06 279 PHE A CA 1
ATOM 2172 C C . PHE A 1 279 ? 0.456 26.828 39.062 1 28.06 279 PHE A C 1
ATOM 2174 O O . PHE A 1 279 ? 1.467 26.25 38.656 1 28.06 279 PHE A O 1
ATOM 2181 N N . SER A 1 280 ? 0.756 27.969 39.625 1 26.33 280 SER A N 1
ATOM 2182 C CA . SER A 1 280 ? 1.817 28.141 40.625 1 26.33 280 SER A CA 1
ATOM 2183 C C . SER A 1 280 ? 1.813 27 41.625 1 26.33 280 SER A C 1
ATOM 2185 O O . SER A 1 280 ? 0.771 26.672 42.219 1 26.33 280 SER A O 1
ATOM 2187 N N . PRO A 1 281 ? 2.598 25.922 41.344 1 29.69 281 PRO A N 1
ATOM 2188 C CA . PRO A 1 281 ? 2.617 24.844 42.312 1 29.69 281 PRO A CA 1
ATOM 2189 C C . PRO A 1 281 ? 2.576 25.359 43.75 1 29.69 281 PRO A C 1
ATOM 2191 O O . PRO A 1 281 ? 3.066 26.469 44.031 1 29.69 281 PRO A O 1
ATOM 2194 N N . PRO A 1 282 ? 1.489 25.188 44.438 1 28.98 282 PRO A N 1
ATOM 2195 C CA . PRO A 1 282 ? 1.385 25.719 45.781 1 28.98 282 PRO A CA 1
ATOM 2196 C C . PRO A 1 282 ? 2.662 25.516 46.594 1 28.98 282 PRO A C 1
ATOM 2198 O O . PRO A 1 282 ? 3.428 24.594 46.344 1 28.98 282 PRO A O 1
ATOM 2201 N N . ALA A 1 283 ? 3.355 26.609 46.938 1 26.14 283 ALA A N 1
ATOM 2202 C CA . ALA A 1 283 ? 4.555 26.719 47.781 1 26.14 283 ALA A CA 1
ATOM 2203 C C . ALA A 1 283 ? 4.512 25.719 48.938 1 26.14 283 ALA A C 1
ATOM 2205 O O . ALA A 1 283 ? 3.488 25.594 49.594 1 26.14 283 ALA A O 1
ATOM 2206 N N . SER A 1 284 ? 5.105 24.516 48.719 1 26.27 284 SER A N 1
ATOM 2207 C CA . SER A 1 284 ? 5.242 23.5 49.75 1 26.27 284 SER A CA 1
ATOM 2208 C C . SER A 1 284 ? 5.496 24.141 51.125 1 26.27 284 SER A C 1
ATOM 2210 O O . SER A 1 284 ? 6.273 25.094 51.219 1 26.27 284 SER A O 1
ATOM 2212 N N . PRO A 1 285 ? 4.508 24.188 52 1 28.89 285 PRO A N 1
ATOM 2213 C CA . PRO A 1 285 ? 4.695 24.797 53.312 1 28.89 285 PRO A CA 1
ATOM 2214 C C . PRO A 1 285 ? 6.035 24.438 53.938 1 28.89 285 PRO A C 1
ATOM 2216 O O . PRO A 1 285 ? 6.555 23.328 53.719 1 28.89 285 PRO A O 1
ATOM 2219 N N . ARG A 1 286 ? 7.031 25.375 53.906 1 28.14 286 ARG A N 1
ATOM 2220 C CA . ARG A 1 286 ? 8.305 25.266 54.625 1 28.14 286 ARG A CA 1
ATOM 2221 C C . ARG A 1 286 ? 8.117 24.578 55.969 1 28.14 286 ARG A C 1
ATOM 2223 O O . ARG A 1 286 ? 7.348 25.047 56.812 1 28.14 286 ARG A O 1
ATOM 2230 N N . THR A 1 287 ? 7.965 23.219 55.938 1 27.91 287 THR A N 1
ATOM 2231 C CA . THR A 1 287 ? 7.977 22.5 57.188 1 27.91 287 THR A CA 1
ATOM 2232 C C . THR A 1 287 ? 9.062 23.047 58.125 1 27.91 287 THR A C 1
ATOM 2234 O O . THR A 1 287 ? 10.242 23.062 57.75 1 27.91 287 THR A O 1
ATOM 2237 N N . GLU A 1 288 ? 8.789 24.141 58.875 1 26.95 288 GLU A N 1
ATOM 2238 C CA . GLU A 1 288 ? 9.617 24.672 59.969 1 26.95 288 GLU A CA 1
ATOM 2239 C C . GLU A 1 288 ? 10.211 23.547 60.812 1 26.95 288 GLU A C 1
ATOM 2241 O O . GLU A 1 288 ? 9.484 22.781 61.438 1 26.95 288 GLU A O 1
ATOM 2246 N N . VAL A 1 289 ? 11.125 22.734 60.219 1 31.31 289 VAL A N 1
ATOM 2247 C CA . VAL A 1 289 ? 11.852 21.75 61 1 31.31 289 VAL A CA 1
ATOM 2248 C C . VAL A 1 289 ? 12.352 22.391 62.281 1 31.31 289 VAL A C 1
ATOM 2250 O O . VAL A 1 289 ? 13.203 23.281 62.25 1 31.31 289 VAL A O 1
ATOM 2253 N N . GLY A 1 290 ? 11.391 22.703 63.25 1 24.84 290 GLY A N 1
ATOM 2254 C CA . GLY A 1 290 ? 11.719 23.156 64.562 1 24.84 290 GLY A CA 1
ATOM 2255 C C . GLY A 1 290 ? 12.867 22.406 65.188 1 24.84 290 GLY A C 1
ATOM 2256 O O . GLY A 1 290 ? 12.906 21.172 65.125 1 24.84 290 GLY A O 1
ATOM 2257 N N . ASP A 1 291 ? 14.109 22.875 65 1 28.88 291 ASP A N 1
ATOM 2258 C CA . ASP A 1 291 ? 15.367 22.469 65.625 1 28.88 291 ASP A CA 1
ATOM 2259 C C . ASP A 1 291 ? 15.18 22.141 67.125 1 28.88 291 ASP A C 1
ATOM 2261 O O . ASP A 1 291 ? 16.156 22.094 67.875 1 28.88 291 ASP A O 1
ATOM 2265 N N . GLY A 1 292 ? 14 21.469 67.438 1 25.05 292 GLY A N 1
ATOM 2266 C CA . GLY A 1 292 ? 13.82 21.312 68.875 1 25.05 292 GLY A CA 1
ATOM 2267 C C . GLY A 1 292 ? 15.039 20.766 69.625 1 25.05 292 GLY A C 1
ATOM 2268 O O . GLY A 1 292 ? 15.453 19.625 69.312 1 25.05 292 GLY A O 1
ATOM 2269 N N . ARG A 1 293 ? 16.031 21.562 69.875 1 27.64 293 ARG A N 1
ATOM 2270 C CA . ARG A 1 293 ? 17.219 21.422 70.688 1 27.64 293 ARG A CA 1
ATOM 2271 C C . ARG A 1 293 ? 16.875 20.719 72 1 27.64 293 ARG A C 1
ATOM 2273 O O . ARG A 1 293 ? 17.688 20.672 72.938 1 27.64 293 ARG A O 1
ATOM 2280 N N . GLU A 1 294 ? 15.609 20.062 72.188 1 25.72 294 GLU A N 1
ATOM 2281 C CA . GLU A 1 294 ? 15.383 19.859 73.562 1 25.72 294 GLU A CA 1
ATOM 2282 C C . GLU A 1 294 ? 16.531 19.094 74.25 1 25.72 294 GLU A C 1
ATOM 2284 O O . GLU A 1 294 ? 17.078 18.156 73.625 1 25.72 294 GLU A O 1
ATOM 2289 N N . GLY A 1 295 ? 17.234 19.734 75.125 1 26.5 295 GLY A N 1
ATOM 2290 C CA . GLY A 1 295 ? 18.25 19.562 76.188 1 26.5 295 GLY A CA 1
ATOM 2291 C C . GLY A 1 295 ? 18.062 18.297 77 1 26.5 295 GLY A C 1
ATOM 2292 O O . GLY A 1 295 ? 17.016 18.109 77.625 1 26.5 295 GLY A O 1
ATOM 2293 N N . ARG A 1 296 ? 18.281 17.094 76.375 1 31.06 296 ARG A N 1
ATOM 2294 C CA . ARG A 1 296 ? 18.109 15.891 77.188 1 31.06 296 ARG A CA 1
ATOM 2295 C C . ARG A 1 296 ? 18.688 16.062 78.562 1 31.06 296 ARG A C 1
ATOM 2297 O O . ARG A 1 296 ? 19.766 16.625 78.75 1 31.06 296 ARG A O 1
ATOM 2304 N N . PRO A 1 297 ? 17.844 15.977 79.625 1 29.97 297 PRO A N 1
ATOM 2305 C CA . PRO A 1 297 ? 18.062 16.219 81.062 1 29.97 297 PRO A CA 1
ATOM 2306 C C . PRO A 1 297 ? 19.281 15.5 81.562 1 29.97 297 PRO A C 1
ATOM 2308 O O . PRO A 1 297 ? 19.75 14.523 81 1 29.97 297 PRO A O 1
ATOM 2311 N N . PRO A 1 298 ? 19.953 16.109 82.562 1 30.06 298 PRO A N 1
ATOM 2312 C CA . PRO A 1 298 ? 21.172 15.898 83.375 1 30.06 298 PRO A CA 1
ATOM 2313 C C . PRO A 1 298 ? 21.234 14.516 84 1 30.06 298 PRO A C 1
ATOM 2315 O O . PRO A 1 298 ? 20.359 14.172 84.812 1 30.06 298 PRO A O 1
ATOM 2318 N N . ALA A 1 299 ? 21.141 13.445 83.25 1 25.97 299 ALA A N 1
ATOM 2319 C CA . ALA A 1 299 ? 21.094 12.227 84 1 25.97 299 ALA A CA 1
ATOM 2320 C C . ALA A 1 299 ? 22.062 12.297 85.188 1 25.97 299 ALA A C 1
ATOM 2322 O O . ALA A 1 299 ? 23.172 12.805 85.062 1 25.97 299 ALA A O 1
ATOM 2323 N N . ARG A 1 300 ? 21.516 12.141 86.375 1 24.77 300 ARG A N 1
ATOM 2324 C CA . ARG A 1 300 ? 21.953 12.086 87.812 1 24.77 300 ARG A CA 1
ATOM 2325 C C . ARG A 1 300 ? 23.188 11.203 87.938 1 24.77 300 ARG A C 1
ATOM 2327 O O . ARG A 1 300 ? 23.312 10.18 87.25 1 24.77 300 ARG A O 1
ATOM 2334 N N . ARG A 1 301 ? 24.203 11.766 88.375 1 24.8 301 ARG A N 1
ATOM 2335 C CA . ARG A 1 301 ? 25.5 11.375 88.938 1 24.8 301 ARG A CA 1
ATOM 2336 C C . ARG A 1 301 ? 25.344 10.219 89.938 1 24.8 301 ARG A C 1
ATOM 2338 O O . ARG A 1 301 ? 25.203 10.438 91.125 1 24.8 301 ARG A O 1
ATOM 2345 N N . LYS A 1 302 ? 24.312 9.289 89.75 1 24.16 302 LYS A N 1
ATOM 2346 C CA . LYS A 1 302 ? 24.406 8.508 91 1 24.16 302 LYS A CA 1
ATOM 2347 C C . LYS A 1 302 ? 25.859 8.195 91.312 1 24.16 302 LYS A C 1
ATOM 2349 O O . LYS A 1 302 ? 26.688 8.031 90.438 1 24.16 302 LYS A O 1
ATOM 2354 N N . SER A 1 303 ? 26.172 8.203 92.688 1 24.41 303 SER A N 1
ATOM 2355 C CA . SER A 1 303 ? 27.078 8.086 93.812 1 24.41 303 SER A CA 1
ATOM 2356 C C . SER A 1 303 ? 27.891 6.793 93.75 1 24.41 303 SER A C 1
ATOM 2358 O O . SER A 1 303 ? 28.984 6.711 94.312 1 24.41 303 SER A O 1
ATOM 2360 N N . ILE A 1 304 ? 27.609 5.664 93 1 24.64 304 ILE A N 1
ATOM 2361 C CA . ILE A 1 304 ? 28.719 4.895 93.562 1 24.64 304 ILE A CA 1
ATOM 2362 C C . ILE A 1 304 ? 30.047 5.398 93 1 24.64 304 ILE A C 1
ATOM 2364 O O . ILE A 1 304 ? 30.156 5.645 91.75 1 24.64 304 ILE A O 1
ATOM 2368 N N . VAL B 1 1 ? -18.062 21.359 -1.571 1 70.38 1 VAL B N 1
ATOM 2369 C CA . VAL B 1 1 ? -18.031 21.453 -3.027 1 70.38 1 VAL B CA 1
ATOM 2370 C C . VAL B 1 1 ? -16.703 20.922 -3.559 1 70.38 1 VAL B C 1
ATOM 2372 O O . VAL B 1 1 ? -16.688 20.094 -4.473 1 70.38 1 VAL B O 1
ATOM 2375 N N . ARG B 1 2 ? -15.68 21.062 -2.885 1 79.5 2 ARG B N 1
ATOM 2376 C CA . ARG B 1 2 ? -14.367 20.641 -3.357 1 79.5 2 ARG B CA 1
ATOM 2377 C C . ARG B 1 2 ? -14.211 19.125 -3.275 1 79.5 2 ARG B C 1
ATOM 2379 O O . ARG B 1 2 ? -13.711 18.5 -4.207 1 79.5 2 ARG B O 1
ATOM 2386 N N . THR B 1 3 ? -14.734 18.594 -2.299 1 82.19 3 THR B N 1
ATOM 2387 C CA . THR B 1 3 ? -14.633 17.156 -2.127 1 82.19 3 THR B CA 1
ATOM 2388 C C . THR B 1 3 ? -15.438 16.422 -3.199 1 82.19 3 THR B C 1
ATOM 2390 O O . THR B 1 3 ? -15 15.398 -3.719 1 82.19 3 THR B O 1
ATOM 2393 N N . ALA B 1 4 ? -16.5 17.016 -3.541 1 87.19 4 ALA B N 1
ATOM 2394 C CA . ALA B 1 4 ? -17.328 16.422 -4.582 1 87.19 4 ALA B CA 1
ATOM 2395 C C . ALA B 1 4 ? -16.641 16.469 -5.938 1 87.19 4 ALA B C 1
ATOM 2397 O O . ALA B 1 4 ? -16.734 15.523 -6.723 1 87.19 4 ALA B O 1
ATOM 2398 N N . ALA B 1 5 ? -15.992 17.516 -6.172 1 89.62 5 ALA B N 1
ATOM 2399 C CA . ALA B 1 5 ? -15.25 17.656 -7.426 1 89.62 5 ALA B CA 1
ATOM 2400 C C . ALA B 1 5 ? -14.094 16.672 -7.492 1 89.62 5 ALA B C 1
ATOM 2402 O O . ALA B 1 5 ? -13.82 16.094 -8.547 1 89.62 5 ALA B O 1
ATOM 2403 N N . LEU B 1 6 ? -13.477 16.469 -6.402 1 88.81 6 LEU B N 1
ATOM 2404 C CA . LEU B 1 6 ? -12.375 15.523 -6.344 1 88.81 6 LEU B CA 1
ATOM 2405 C C . LEU B 1 6 ? -12.867 14.094 -6.559 1 88.81 6 LEU B C 1
ATOM 2407 O O . LEU B 1 6 ? -12.227 13.312 -7.254 1 88.81 6 LEU B O 1
ATOM 2411 N N . ILE B 1 7 ? -14.008 13.828 -6.035 1 89.69 7 ILE B N 1
ATOM 2412 C CA . ILE B 1 7 ? -14.602 12.5 -6.191 1 89.69 7 ILE B CA 1
ATOM 2413 C C . ILE B 1 7 ? -14.961 12.273 -7.656 1 89.69 7 ILE B C 1
ATOM 2415 O O . ILE B 1 7 ? -14.703 11.195 -8.203 1 89.69 7 ILE B O 1
ATOM 2419 N N . LEU B 1 8 ? -15.516 13.266 -8.25 1 91.12 8 LEU B N 1
ATOM 2420 C CA . LEU B 1 8 ? -15.875 13.156 -9.664 1 91.12 8 LEU B CA 1
ATOM 2421 C C . LEU B 1 8 ? -14.633 13 -10.531 1 91.12 8 LEU B C 1
ATOM 2423 O O . LEU B 1 8 ? -14.641 12.242 -11.508 1 91.12 8 LEU B O 1
ATOM 2427 N N . CYS B 1 9 ? -13.609 13.68 -10.18 1 91 9 CYS B N 1
ATOM 2428 C CA . CYS B 1 9 ? -12.344 13.578 -10.914 1 91 9 CYS B CA 1
ATOM 2429 C C . CYS B 1 9 ? -11.758 12.18 -10.805 1 91 9 CYS B C 1
ATOM 2431 O O . CYS B 1 9 ? -11.305 11.609 -11.797 1 91 9 CYS B O 1
ATOM 2433 N N . ILE B 1 10 ? -11.82 11.594 -9.664 1 92.38 10 ILE B N 1
ATOM 2434 C CA . ILE B 1 10 ? -11.258 10.266 -9.461 1 92.38 10 ILE B CA 1
ATOM 2435 C C . ILE B 1 10 ? -12.094 9.234 -10.219 1 92.38 10 ILE B C 1
ATOM 2437 O O . ILE B 1 10 ? -11.555 8.281 -10.789 1 92.38 10 ILE B O 1
ATOM 2441 N N . LEU B 1 11 ? -13.414 9.414 -10.18 1 91.81 11 LEU B N 1
ATOM 2442 C CA . LEU B 1 11 ? -14.289 8.477 -10.883 1 91.81 11 LEU B CA 1
ATOM 2443 C C . LEU B 1 11 ? -14.023 8.531 -12.391 1 91.81 11 LEU B C 1
ATOM 2445 O O . LEU B 1 11 ? -13.961 7.488 -13.047 1 91.81 11 LEU B O 1
ATOM 2449 N N . SER B 1 12 ? -13.844 9.703 -12.906 1 93.62 12 SER B N 1
ATOM 2450 C CA . SER B 1 12 ? -13.508 9.844 -14.32 1 93.62 12 SER B CA 1
ATOM 2451 C C . SER B 1 12 ? -12.133 9.25 -14.617 1 93.62 12 SER B C 1
ATOM 2453 O O . SER B 1 12 ? -11.945 8.586 -15.641 1 93.62 12 SER B O 1
ATOM 2455 N N . TYR B 1 13 ? -11.219 9.539 -13.727 1 95.12 13 TYR B N 1
ATOM 2456 C CA . TYR B 1 13 ? -9.875 9 -13.875 1 95.12 13 TYR B CA 1
ATOM 2457 C C . TYR B 1 13 ? -9.891 7.477 -13.883 1 95.12 13 TYR B C 1
ATOM 2459 O O . TYR B 1 13 ? -9.172 6.844 -14.656 1 95.12 13 TYR B O 1
ATOM 2467 N N . LEU B 1 14 ? -10.734 6.902 -13.047 1 94.5 14 LEU B N 1
ATOM 2468 C CA . LEU B 1 14 ? -10.859 5.453 -12.961 1 94.5 14 LEU B CA 1
ATOM 2469 C C . LEU B 1 14 ? -11.477 4.883 -14.234 1 94.5 14 LEU B C 1
ATOM 2471 O O . LEU B 1 14 ? -11.039 3.842 -14.727 1 94.5 14 LEU B O 1
ATOM 2475 N N . LEU B 1 15 ? -12.461 5.559 -14.773 1 92.94 15 LEU B N 1
ATOM 2476 C CA . LEU B 1 15 ? -13.117 5.098 -15.992 1 92.94 15 LEU B CA 1
ATOM 2477 C C . LEU B 1 15 ? -12.156 5.137 -17.172 1 92.94 15 LEU B C 1
ATOM 2479 O O . LEU B 1 15 ? -12.109 4.195 -17.969 1 92.94 15 LEU B O 1
ATOM 2483 N N . VAL B 1 16 ? -11.344 6.16 -17.266 1 93.5 16 VAL B N 1
ATOM 2484 C CA . VAL B 1 16 ? -10.359 6.273 -18.344 1 93.5 16 VAL B CA 1
ATOM 2485 C C . VAL B 1 16 ? -9.312 5.176 -18.203 1 93.5 16 VAL B C 1
ATOM 2487 O O . VAL B 1 16 ? -8.93 4.539 -19.188 1 93.5 16 VAL B O 1
ATOM 2490 N N . GLY B 1 17 ? -8.867 4.984 -17 1 93.56 17 GLY B N 1
ATOM 2491 C CA . GLY B 1 17 ? -7.895 3.926 -16.766 1 93.56 17 GLY B CA 1
ATOM 2492 C C . GLY B 1 17 ? -8.414 2.549 -17.141 1 93.56 17 GLY B C 1
ATOM 2493 O O . GLY B 1 17 ? -7.711 1.753 -17.75 1 93.56 17 GLY B O 1
ATOM 2494 N N . ALA B 1 18 ? -9.625 2.264 -16.734 1 91.69 18 ALA B N 1
ATOM 2495 C CA . ALA B 1 18 ? -10.219 0.966 -17.031 1 91.69 18 ALA B CA 1
ATOM 2496 C C . ALA B 1 18 ? -10.344 0.748 -18.531 1 91.69 18 ALA B C 1
ATOM 2498 O O . ALA B 1 18 ? -10.078 -0.347 -19.031 1 91.69 18 ALA B O 1
ATOM 2499 N N . ALA B 1 19 ? -10.719 1.781 -19.25 1 91.5 19 ALA B N 1
ATOM 2500 C CA . ALA B 1 19 ? -10.891 1.683 -20.703 1 91.5 19 ALA B CA 1
ATOM 2501 C C . ALA B 1 19 ? -9.555 1.451 -21.391 1 91.5 19 ALA B C 1
ATOM 2503 O O . ALA B 1 19 ? -9.453 0.623 -22.297 1 91.5 19 ALA B O 1
ATOM 2504 N N . VAL B 1 20 ? -8.562 2.135 -20.984 1 91.38 20 VAL B N 1
ATOM 2505 C CA . VAL B 1 20 ? -7.254 2.023 -21.625 1 91.38 20 VAL B CA 1
ATOM 2506 C C . VAL B 1 20 ? -6.633 0.668 -21.281 1 91.38 20 VAL B C 1
ATOM 2508 O O . VAL B 1 20 ? -6.062 0.01 -22.156 1 91.38 20 VAL B O 1
ATOM 2511 N N . PHE B 1 21 ? -6.711 0.248 -20 1 90.12 21 PHE B N 1
ATOM 2512 C CA . PHE B 1 21 ? -6.16 -1.045 -19.625 1 90.12 21 PHE B CA 1
ATOM 2513 C C . PHE B 1 21 ? -6.875 -2.178 -20.344 1 90.12 21 PHE B C 1
ATOM 2515 O O . PHE B 1 21 ? -6.25 -3.17 -20.734 1 90.12 21 PHE B O 1
ATOM 2522 N N . ASP B 1 22 ? -8.188 -2.057 -20.438 1 88.06 22 ASP B N 1
ATOM 2523 C CA . ASP B 1 22 ? -8.945 -3.057 -21.188 1 88.06 22 ASP B CA 1
ATOM 2524 C C . ASP B 1 22 ? -8.477 -3.141 -22.641 1 88.06 22 ASP B C 1
ATOM 2526 O O . ASP B 1 22 ? -8.266 -4.234 -23.172 1 88.06 22 ASP B O 1
ATOM 2530 N N . ALA B 1 23 ? -8.242 -2.045 -23.297 1 87.19 23 ALA B N 1
ATOM 2531 C CA . ALA B 1 23 ? -7.828 -1.988 -24.688 1 87.19 23 ALA B CA 1
ATOM 2532 C C . ALA B 1 23 ? -6.41 -2.521 -24.859 1 87.19 23 ALA B C 1
ATOM 2534 O O . ALA B 1 23 ? -6.113 -3.217 -25.828 1 87.19 23 ALA B O 1
ATOM 2535 N N . LEU B 1 24 ? -5.52 -2.279 -23.953 1 85.25 24 LEU B N 1
ATOM 2536 C CA . LEU B 1 24 ? -4.113 -2.656 -24.062 1 85.25 24 LEU B CA 1
ATOM 2537 C C . LEU B 1 24 ? -3.916 -4.129 -23.719 1 85.25 24 LEU B C 1
ATOM 2539 O O . LEU B 1 24 ? -3.105 -4.812 -24.359 1 85.25 24 LEU B O 1
ATOM 2543 N N . GLU B 1 25 ? -4.668 -4.566 -22.672 1 84.75 25 GLU B N 1
ATOM 2544 C CA . GLU B 1 25 ? -4.336 -5.875 -22.109 1 84.75 25 GLU B CA 1
ATOM 2545 C C . GLU B 1 25 ? -5.316 -6.941 -22.578 1 84.75 25 GLU B C 1
ATOM 2547 O O . GLU B 1 25 ? -5.008 -8.133 -22.547 1 84.75 25 GLU B O 1
ATOM 2552 N N . SER B 1 26 ? -6.484 -6.652 -22.984 1 79.56 26 SER B N 1
ATOM 2553 C CA . SER B 1 26 ? -7.508 -7.633 -23.328 1 79.56 26 SER B CA 1
ATOM 2554 C C . SER B 1 26 ? -7.082 -8.477 -24.531 1 79.56 26 SER B C 1
ATOM 2556 O O . SER B 1 26 ? -7.266 -9.695 -24.531 1 79.56 26 SER B O 1
ATOM 2558 N N . GLU B 1 27 ? -6.469 -7.84 -25.453 1 77.75 27 GLU B N 1
ATOM 2559 C CA . GLU B 1 27 ? -6.066 -8.578 -26.656 1 77.75 27 GLU B CA 1
ATOM 2560 C C . GLU B 1 27 ? -4.918 -9.531 -26.344 1 77.75 27 GLU B C 1
ATOM 2562 O O . GLU B 1 27 ? -4.918 -10.68 -26.812 1 77.75 27 GLU B O 1
ATOM 2567 N N . ALA B 1 28 ? -3.967 -9.055 -25.609 1 75.38 28 ALA B N 1
ATOM 2568 C CA . ALA B 1 28 ? -2.822 -9.898 -25.281 1 75.38 28 ALA B CA 1
ATOM 2569 C C . ALA B 1 28 ? -3.244 -11.078 -24.422 1 75.38 28 ALA B C 1
ATOM 2571 O O . ALA B 1 28 ? -2.719 -12.188 -24.562 1 75.38 28 ALA B O 1
ATOM 2572 N N . GLU B 1 29 ? -4.117 -10.828 -23.531 1 75.62 29 GLU B N 1
ATOM 2573 C CA . GLU B 1 29 ? -4.586 -11.906 -22.656 1 75.62 29 GLU B CA 1
ATOM 2574 C C . GLU B 1 29 ? -5.328 -12.977 -23.438 1 75.62 29 GLU B C 1
ATOM 2576 O O . GLU B 1 29 ? -5.156 -14.172 -23.188 1 75.62 29 GLU B O 1
ATOM 2581 N N . SER B 1 30 ? -6.199 -12.562 -24.312 1 73.44 30 SER B N 1
ATOM 2582 C CA . SER B 1 30 ? -6.93 -13.523 -25.125 1 73.44 30 SER B CA 1
ATOM 2583 C C . SER B 1 30 ? -5.977 -14.383 -25.953 1 73.44 30 SER B C 1
ATOM 2585 O O . SER B 1 30 ? -6.199 -15.578 -26.125 1 73.44 30 SER B O 1
ATOM 2587 N N . GLY B 1 31 ? -4.957 -13.734 -26.406 1 69.5 31 GLY B N 1
ATOM 2588 C CA . GLY B 1 31 ? -3.963 -14.477 -27.172 1 69.5 31 GLY B CA 1
ATOM 2589 C C . GLY B 1 31 ? -3.227 -15.516 -26.344 1 69.5 31 GLY B C 1
ATOM 2590 O O . GLY B 1 31 ? -3.02 -16.641 -26.781 1 69.5 31 GLY B O 1
ATOM 2591 N N . ARG B 1 32 ? -2.828 -15.117 -25.188 1 70.06 32 ARG B N 1
ATOM 2592 C CA . ARG B 1 32 ? -2.123 -16.031 -24.297 1 70.06 32 ARG B CA 1
ATOM 2593 C C . ARG B 1 32 ? -3.014 -17.203 -23.891 1 70.06 32 ARG B C 1
ATOM 2595 O O . ARG B 1 32 ? -2.543 -18.328 -23.797 1 70.06 32 ARG B O 1
ATOM 2602 N N . LYS B 1 33 ? -4.188 -16.938 -23.609 1 71.25 33 LYS B N 1
ATOM 2603 C CA . LYS B 1 33 ? -5.117 -17.984 -23.219 1 71.25 33 LYS B CA 1
ATOM 2604 C C . LYS B 1 33 ? -5.285 -19.016 -24.344 1 71.25 33 LYS B C 1
ATOM 2606 O O . LYS B 1 33 ? -5.355 -20.219 -24.094 1 71.25 33 LYS B O 1
ATOM 2611 N N . MET B 1 34 ? -5.355 -18.469 -25.484 1 71.88 34 MET B N 1
ATOM 2612 C CA . MET B 1 34 ? -5.5 -19.344 -26.641 1 71.88 34 MET B CA 1
ATOM 2613 C C . MET B 1 34 ? -4.262 -20.219 -26.812 1 71.88 34 MET B C 1
ATOM 2615 O O . MET B 1 34 ? -4.375 -21.406 -27.109 1 71.88 34 MET B O 1
ATOM 2619 N N . LEU B 1 35 ? -3.182 -19.594 -26.578 1 68.56 35 LEU B N 1
ATOM 2620 C CA . LEU B 1 35 ? -1.932 -20.344 -26.672 1 68.56 35 LEU B CA 1
ATOM 2621 C C . LEU B 1 35 ? -1.852 -21.422 -25.609 1 68.56 35 LEU B C 1
ATOM 2623 O O . LEU B 1 35 ? -1.41 -22.531 -25.875 1 68.56 35 LEU B O 1
ATOM 2627 N N . LEU B 1 36 ? -2.211 -21.047 -24.438 1 67.38 36 LEU B N 1
ATOM 2628 C CA . LEU B 1 36 ? -2.189 -22 -23.344 1 67.38 36 LEU B CA 1
ATOM 2629 C C . LEU B 1 36 ? -3.16 -23.156 -23.609 1 67.38 36 LEU B C 1
ATOM 2631 O O . LEU B 1 36 ? -2.848 -24.312 -23.328 1 67.38 36 LEU B O 1
ATOM 2635 N N . ALA B 1 37 ? -4.312 -22.859 -24.078 1 69.12 37 ALA B N 1
ATOM 2636 C CA . ALA B 1 37 ? -5.305 -23.875 -24.406 1 69.12 37 ALA B CA 1
ATOM 2637 C C . ALA B 1 37 ? -4.785 -24.812 -25.484 1 69.12 37 ALA B C 1
ATOM 2639 O O . ALA B 1 37 ? -5.016 -26.031 -25.422 1 69.12 37 ALA B O 1
ATOM 2640 N N . GLN B 1 38 ? -4.133 -24.281 -26.359 1 71.19 38 GLN B N 1
ATOM 2641 C CA . GLN B 1 38 ? -3.551 -25.078 -27.438 1 71.19 38 GLN B CA 1
ATOM 2642 C C . GLN B 1 38 ? -2.477 -26.031 -26.891 1 71.19 38 GLN B C 1
ATOM 2644 O O . GLN B 1 38 ? -2.438 -27.203 -27.25 1 71.19 38 GLN B O 1
ATOM 2649 N N . LYS B 1 39 ? -1.585 -25.469 -26.109 1 69.5 39 LYS B N 1
ATOM 2650 C CA . LYS B 1 39 ? -0.522 -26.281 -25.531 1 69.5 39 LYS B CA 1
ATOM 2651 C C . LYS B 1 39 ? -1.096 -27.375 -24.656 1 69.5 39 LYS B C 1
ATOM 2653 O O . LY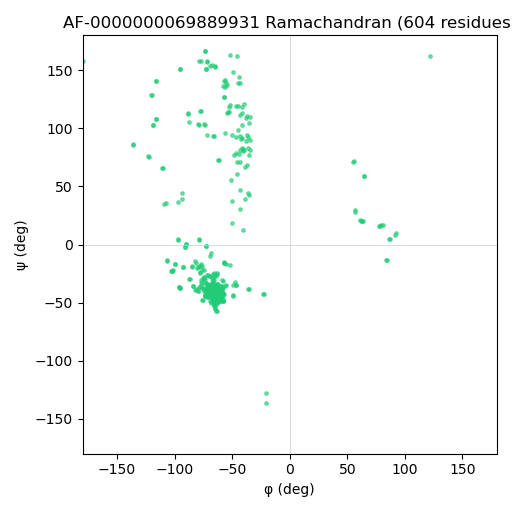S B 1 39 ? -0.581 -28.5 -24.641 1 69.5 39 LYS B O 1
ATOM 2658 N N . ARG B 1 40 ? -2.059 -26.984 -23.938 1 69.5 40 ARG B N 1
ATOM 2659 C CA . ARG B 1 40 ? -2.738 -27.953 -23.094 1 69.5 40 ARG B CA 1
ATOM 2660 C C . ARG B 1 40 ? -3.332 -29.078 -23.938 1 69.5 40 ARG B C 1
ATOM 2662 O O . ARG B 1 40 ? -3.254 -30.25 -23.547 1 69.5 40 ARG B O 1
ATOM 2669 N N . SER B 1 41 ? -3.986 -28.766 -24.938 1 70.62 41 SER B N 1
ATOM 2670 C CA . SER B 1 41 ? -4.582 -29.75 -25.844 1 70.62 41 SER B CA 1
ATOM 2671 C C . SER B 1 41 ? -3.516 -30.656 -26.453 1 70.62 41 SER B C 1
ATOM 2673 O O . SER B 1 41 ? -3.727 -31.859 -26.594 1 70.62 41 SER B O 1
ATOM 2675 N N . GLU B 1 42 ? -2.479 -30.078 -26.75 1 71.25 42 GLU B N 1
ATOM 2676 C CA . GLU B 1 42 ? -1.372 -30.844 -27.312 1 71.25 42 GLU B CA 1
ATOM 2677 C C . GLU B 1 42 ? -0.829 -31.859 -26.312 1 71.25 42 GLU B C 1
ATOM 2679 O O . GLU B 1 42 ? -0.513 -33 -26.656 1 71.25 42 GLU B O 1
ATOM 2684 N N . LEU B 1 43 ? -0.582 -31.406 -25.141 1 67.81 43 LEU B N 1
ATOM 2685 C CA . LEU B 1 43 ? -0.078 -32.281 -24.078 1 67.81 43 LEU B CA 1
ATOM 2686 C C . LEU B 1 43 ? -1.063 -33.406 -23.797 1 67.81 43 LEU B C 1
ATOM 2688 O O . LEU B 1 43 ? -0.656 -34.531 -23.516 1 67.81 43 LEU B O 1
ATOM 2692 N N . ARG B 1 44 ? -2.311 -33.031 -23.781 1 66.94 44 ARG B N 1
ATOM 2693 C CA . ARG B 1 44 ? -3.352 -34.031 -23.578 1 66.94 44 ARG B CA 1
ATOM 2694 C C . ARG B 1 44 ? -3.312 -35.094 -24.672 1 66.94 44 ARG B C 1
ATOM 2696 O O . ARG B 1 44 ? -3.498 -36.281 -24.391 1 66.94 44 ARG B O 1
ATOM 2703 N N . ARG B 1 45 ? -3.174 -34.594 -25.734 1 68.06 45 ARG B N 1
ATOM 2704 C CA . ARG B 1 45 ? -3.135 -35.5 -26.875 1 68.06 45 ARG B CA 1
ATOM 2705 C C . ARG B 1 45 ? -1.892 -36.406 -26.828 1 68.06 45 ARG B C 1
ATOM 2707 O O . ARG B 1 45 ? -1.961 -37.594 -27.125 1 68.06 45 ARG B O 1
ATOM 2714 N N . LYS B 1 46 ? -0.834 -35.719 -26.5 1 65.75 46 LYS B N 1
ATOM 2715 C CA . LYS B 1 46 ? 0.445 -36.406 -26.531 1 65.75 46 LYS B CA 1
ATOM 2716 C C . LYS B 1 46 ? 0.526 -37.469 -25.438 1 65.75 46 LYS B C 1
ATOM 2718 O O . LYS B 1 46 ? 1.036 -38.562 -25.672 1 65.75 46 LYS B O 1
ATOM 2723 N N . TYR B 1 47 ? 0.208 -37.125 -24.219 1 61.25 47 TYR B N 1
ATOM 2724 C CA . TYR B 1 47 ? 0.421 -38.062 -23.125 1 61.25 47 TYR B CA 1
ATOM 2725 C C . TYR B 1 47 ? -0.865 -38.812 -22.797 1 61.25 47 TYR B C 1
ATOM 2727 O O . TYR B 1 47 ? -0.868 -39.719 -21.953 1 61.25 47 TYR B O 1
ATOM 2735 N N . GLY B 1 48 ? -1.912 -38.625 -23.5 1 57.31 48 GLY B N 1
ATOM 2736 C CA . GLY B 1 48 ? -3.15 -39.344 -23.297 1 57.31 48 GLY B CA 1
ATOM 2737 C C . GLY B 1 48 ? -3.695 -39.219 -21.891 1 57.31 48 GLY B C 1
ATOM 2738 O O . GLY B 1 48 ? -4.105 -40.188 -21.266 1 57.31 48 GLY B O 1
ATOM 2739 N N . PHE B 1 49 ? -3.471 -38.125 -21.156 1 56.38 49 PHE B N 1
ATOM 2740 C CA . PHE B 1 49 ? -3.916 -37.938 -19.781 1 56.38 49 PHE B CA 1
ATOM 2741 C C . PHE B 1 49 ? -5.41 -38.219 -19.656 1 56.38 49 PHE B C 1
ATOM 2743 O O . PHE B 1 49 ? -6.199 -37.781 -20.5 1 56.38 49 PHE B O 1
ATOM 2750 N N . SER B 1 50 ? -5.668 -39.219 -18.797 1 55.59 50 SER B N 1
ATOM 2751 C CA . SER B 1 50 ? -7.086 -39.281 -18.469 1 55.59 50 SER B CA 1
ATOM 2752 C C . SER B 1 50 ? -7.574 -37.969 -17.859 1 55.59 50 SER B C 1
ATOM 2754 O O . SER B 1 50 ? -6.789 -37.219 -17.281 1 55.59 50 SER B O 1
ATOM 2756 N N . ALA B 1 51 ? -8.648 -37.469 -18.203 1 55.34 51 ALA B N 1
ATOM 2757 C CA . ALA B 1 51 ? -9.305 -36.25 -17.75 1 55.34 51 ALA B CA 1
ATOM 2758 C C . ALA B 1 51 ? -9.062 -36.031 -16.25 1 55.34 51 ALA B C 1
ATOM 2760 O O . ALA B 1 51 ? -8.883 -34.906 -15.805 1 55.34 51 ALA B O 1
ATOM 2761 N N . GLU B 1 52 ? -9.078 -37.125 -15.547 1 56.38 52 GLU B N 1
ATOM 2762 C CA . GLU B 1 52 ? -8.938 -37.031 -14.102 1 56.38 52 GLU B CA 1
ATOM 2763 C C . GLU B 1 52 ? -7.52 -36.656 -13.703 1 56.38 52 GLU B C 1
ATOM 2765 O O . GLU B 1 52 ? -7.324 -35.812 -12.797 1 56.38 52 GLU B O 1
ATOM 2770 N N . ASP B 1 53 ? -6.672 -37.219 -14.305 1 56.28 53 ASP B N 1
ATOM 2771 C CA . ASP B 1 53 ? -5.285 -36.938 -13.945 1 56.28 53 ASP B CA 1
ATOM 2772 C C . ASP B 1 53 ? -4.902 -35.5 -14.312 1 56.28 53 ASP B C 1
ATOM 2774 O O . ASP B 1 53 ? -4.168 -34.844 -13.57 1 56.28 53 ASP B O 1
ATOM 2778 N N . TYR B 1 54 ? -5.43 -35.031 -15.328 1 58.47 54 TYR B N 1
ATOM 2779 C CA . TYR B 1 54 ? -5.184 -33.656 -15.711 1 58.47 54 TYR B CA 1
ATOM 2780 C C . TYR B 1 54 ? -5.789 -32.688 -14.695 1 58.47 54 TYR B C 1
ATOM 2782 O O . TYR B 1 54 ? -5.195 -31.656 -14.375 1 58.47 54 TYR B O 1
ATOM 2790 N N . ARG B 1 55 ? -6.895 -33.031 -14.273 1 57.75 55 ARG B N 1
ATOM 2791 C CA . ARG B 1 55 ? -7.52 -32.219 -13.242 1 57.75 55 ARG B CA 1
ATOM 2792 C C . ARG B 1 55 ? -6.656 -32.156 -11.984 1 57.75 55 ARG B C 1
ATOM 2794 O O . ARG B 1 55 ? -6.559 -31.109 -11.336 1 57.75 55 ARG B O 1
ATOM 2801 N N . GLU B 1 56 ? -6.152 -33.281 -11.719 1 58.53 56 GLU B N 1
ATOM 2802 C CA . GLU B 1 56 ? -5.305 -33.281 -10.531 1 58.53 56 GLU B CA 1
ATOM 2803 C C . GLU B 1 56 ? -4.031 -32.469 -10.75 1 58.53 56 GLU B C 1
ATOM 2805 O O . GLU B 1 56 ? -3.572 -31.781 -9.836 1 58.53 56 GLU B O 1
ATOM 2810 N N . LEU B 1 57 ? -3.521 -32.594 -11.883 1 59.25 57 LEU B N 1
ATOM 2811 C CA . LEU B 1 57 ? -2.334 -31.812 -12.188 1 59.25 57 LEU B CA 1
ATOM 2812 C C . LEU B 1 57 ? -2.666 -30.328 -12.195 1 59.25 57 LEU B C 1
ATOM 2814 O O . LEU B 1 57 ? -1.874 -29.5 -11.719 1 59.25 57 LEU B O 1
ATOM 2818 N N . GLU B 1 58 ? -3.787 -30.109 -12.805 1 59.03 58 GLU B N 1
ATOM 2819 C CA . GLU B 1 58 ? -4.285 -28.75 -12.781 1 59.03 58 GLU B CA 1
ATOM 2820 C C . GLU B 1 58 ? -4.508 -28.266 -11.344 1 59.03 58 GLU B C 1
ATOM 2822 O O . GLU B 1 58 ? -4.203 -27.109 -11.016 1 59.03 58 GLU B O 1
ATOM 2827 N N . ARG B 1 59 ? -5.121 -29.062 -10.617 1 55.94 59 ARG B N 1
ATOM 2828 C CA . ARG B 1 59 ? -5.332 -28.719 -9.211 1 55.94 59 ARG B CA 1
ATOM 2829 C C . ARG B 1 59 ? -4.004 -28.484 -8.5 1 55.94 59 ARG B C 1
ATOM 2831 O O . ARG B 1 59 ? -3.881 -27.562 -7.695 1 55.94 59 ARG B O 1
ATOM 2838 N N . LEU B 1 60 ? -3.189 -29.406 -8.719 1 54.88 60 LEU B N 1
ATOM 2839 C CA . LEU B 1 60 ? -1.877 -29.219 -8.109 1 54.88 60 LEU B CA 1
ATOM 2840 C C . LEU B 1 60 ? -1.23 -27.922 -8.594 1 54.88 60 LEU B C 1
ATOM 2842 O O . LEU B 1 60 ? -0.593 -27.219 -7.812 1 54.88 60 LEU B O 1
ATOM 2846 N N . ALA B 1 61 ? -1.512 -27.719 -9.875 1 54.16 61 ALA B N 1
ATOM 2847 C CA . ALA B 1 61 ? -1.003 -26.469 -10.461 1 54.16 61 ALA B CA 1
ATOM 2848 C C . ALA B 1 61 ? -1.733 -25.266 -9.891 1 54.16 61 ALA B C 1
ATOM 2850 O O . ALA B 1 61 ? -1.126 -24.219 -9.664 1 54.16 61 ALA B O 1
ATOM 2851 N N . LEU B 1 62 ? -3.09 -25.453 -9.828 1 51.09 62 LEU B N 1
ATOM 2852 C CA . LEU B 1 62 ? -3.92 -24.406 -9.242 1 51.09 62 LEU B CA 1
ATOM 2853 C C . LEU B 1 62 ? -3.607 -24.234 -7.758 1 51.09 62 LEU B C 1
ATOM 2855 O O . LEU B 1 62 ? -3.643 -23.125 -7.238 1 51.09 62 LEU B O 1
ATOM 2859 N N . GLN B 1 63 ? -3.719 -25.344 -7.055 1 47.16 63 GLN B N 1
ATOM 2860 C CA . GLN B 1 63 ? -3.348 -25.266 -5.645 1 47.16 63 GLN B CA 1
ATOM 2861 C C . GLN B 1 63 ? -2.008 -24.547 -5.473 1 47.16 63 GLN B C 1
ATOM 2863 O O . GLN B 1 63 ? -1.771 -23.906 -4.449 1 47.16 63 GLN B O 1
ATOM 2868 N N . ALA B 1 64 ? -1.257 -24.766 -6.348 1 43.22 64 ALA B N 1
ATOM 2869 C CA . ALA B 1 64 ? -0.002 -24.031 -6.254 1 43.22 64 ALA B CA 1
ATOM 2870 C C . ALA B 1 64 ? -0.2 -22.562 -6.637 1 43.22 64 ALA B C 1
ATOM 2872 O O . ALA B 1 64 ? 0.599 -21.703 -6.258 1 43.22 64 ALA B O 1
ATOM 2873 N N . GLU B 1 65 ? -1.288 -22.141 -7.613 1 44.62 65 GLU B N 1
ATOM 2874 C CA . GLU B 1 65 ? -1.444 -20.797 -8.148 1 44.62 65 GLU B CA 1
ATOM 2875 C C . GLU B 1 65 ? -2.703 -20.125 -7.605 1 44.62 65 GLU B C 1
ATOM 2877 O O . GLU B 1 65 ? -3.801 -20.344 -8.125 1 44.62 65 GLU B O 1
ATOM 2882 N N . PRO B 1 66 ? -2.877 -19.828 -6.473 1 40.84 66 PRO B N 1
ATOM 2883 C CA . PRO B 1 66 ? -4.211 -19.297 -6.176 1 40.84 66 PRO B CA 1
ATOM 2884 C C . PRO B 1 66 ? -4.66 -18.234 -7.172 1 40.84 66 PRO B C 1
ATOM 2886 O O . PRO B 1 66 ? -5.859 -18.031 -7.367 1 40.84 66 PRO B O 1
ATOM 2889 N N . HIS B 1 67 ? -3.834 -17.359 -7.816 1 40.91 67 HIS B N 1
ATOM 2890 C CA . HIS B 1 67 ? -4.277 -15.992 -8.047 1 40.91 67 HIS B CA 1
ATOM 2891 C C . HIS B 1 67 ? -4.863 -15.828 -9.445 1 40.91 67 HIS B C 1
ATOM 2893 O O . HIS B 1 67 ? -5.695 -14.953 -9.672 1 40.91 67 HIS B O 1
ATOM 2899 N N . ARG B 1 68 ? -4.332 -16.516 -10.602 1 44.91 68 ARG B N 1
ATOM 2900 C CA . ARG B 1 68 ? -4.68 -15.93 -11.898 1 44.91 68 ARG B CA 1
ATOM 2901 C C . ARG B 1 68 ? -5.887 -16.641 -12.508 1 44.91 68 ARG B C 1
ATOM 2903 O O . ARG B 1 68 ? -6 -16.75 -13.727 1 44.91 68 ARG B O 1
ATOM 2910 N N . ALA B 1 69 ? -6.91 -17.125 -12.031 1 43.5 69 ALA B N 1
ATOM 2911 C CA . ALA B 1 69 ? -7.855 -18.062 -12.641 1 43.5 69 ALA B CA 1
ATOM 2912 C C . ALA B 1 69 ? -9.016 -17.312 -13.297 1 43.5 69 ALA B C 1
ATOM 2914 O O . ALA B 1 69 ? -9.898 -17.922 -13.898 1 43.5 69 ALA B O 1
ATOM 2915 N N . GLY B 1 70 ? -8.758 -16.234 -14.031 1 44.97 70 GLY B N 1
ATOM 2916 C CA . GLY B 1 70 ? -9.914 -15.898 -14.844 1 44.97 70 GLY B CA 1
ATOM 2917 C C . GLY B 1 70 ? -9.695 -14.68 -15.719 1 44.97 70 GLY B C 1
ATOM 2918 O O . GLY B 1 70 ? -8.648 -14.031 -15.633 1 44.97 70 GLY B O 1
ATOM 2919 N N . ARG B 1 71 ? -10.578 -14.531 -16.953 1 50.31 71 ARG B N 1
ATOM 2920 C CA . ARG B 1 71 ? -10.617 -13.367 -17.828 1 50.31 71 ARG B CA 1
ATOM 2921 C C . ARG B 1 71 ? -10.633 -12.078 -17.016 1 50.31 71 ARG B C 1
ATOM 2923 O O . ARG B 1 71 ? -11.703 -11.586 -16.656 1 50.31 71 ARG B O 1
ATOM 2930 N N . GLN B 1 72 ? -9.555 -11.68 -16.531 1 57.19 72 GLN B N 1
ATOM 2931 C CA . GLN B 1 72 ? -9.43 -10.633 -15.523 1 57.19 72 GLN B CA 1
ATOM 2932 C C . GLN B 1 72 ? -9.602 -9.25 -16.141 1 57.19 72 GLN B C 1
ATOM 2934 O O . GLN B 1 72 ? -10.109 -8.336 -15.492 1 57.19 72 GLN B O 1
ATOM 2939 N N . TRP B 1 73 ? -9.461 -9.227 -17.641 1 63.47 73 TRP B N 1
ATOM 2940 C CA . TRP B 1 73 ? -9.359 -7.855 -18.125 1 63.47 73 TRP B CA 1
ATOM 2941 C C . TRP B 1 73 ? -10.625 -7.445 -18.875 1 63.47 73 TRP B C 1
ATOM 2943 O O . TRP B 1 73 ? -10.562 -6.719 -19.859 1 63.47 73 TRP B O 1
ATOM 2953 N N . LYS B 1 74 ? -11.789 -7.914 -18.453 1 76.31 74 LYS B N 1
ATOM 2954 C CA . LYS B 1 74 ? -13.016 -7.246 -18.891 1 76.31 74 LYS B CA 1
ATOM 2955 C C . LYS B 1 74 ? -13.188 -5.906 -18.172 1 76.31 74 LYS B C 1
ATOM 2957 O O . LYS B 1 74 ? -12.414 -5.574 -17.266 1 76.31 74 LYS B O 1
ATOM 2962 N N . PHE B 1 75 ? -14.086 -5.172 -18.719 1 78.88 75 PHE B N 1
ATOM 2963 C CA . PHE B 1 75 ? -14.219 -3.812 -18.203 1 78.88 75 PHE B CA 1
ATOM 2964 C C . PHE B 1 75 ? -14.297 -3.811 -16.688 1 78.88 75 PHE B C 1
ATOM 2966 O O . PHE B 1 75 ? -13.617 -3.025 -16.031 1 78.88 75 PHE B O 1
ATOM 2973 N N . ALA B 1 76 ? -15.078 -4.723 -16.156 1 77.25 76 ALA B N 1
ATOM 2974 C CA . ALA B 1 76 ? -15.203 -4.758 -14.703 1 77.25 76 ALA B CA 1
ATOM 2975 C C . ALA B 1 76 ? -13.891 -5.164 -14.047 1 77.25 76 ALA B C 1
ATOM 2977 O O . ALA B 1 76 ? -13.516 -4.625 -13.008 1 77.25 76 ALA B O 1
ATOM 2978 N N . GLY B 1 77 ? -13.219 -6.039 -14.695 1 82.19 77 GLY B N 1
ATOM 2979 C CA . GLY B 1 77 ? -11.914 -6.453 -14.188 1 82.19 77 GLY B CA 1
ATOM 2980 C C . GLY B 1 77 ? -10.867 -5.367 -14.297 1 82.19 77 GLY B C 1
ATOM 2981 O O . GLY B 1 77 ? -10.047 -5.191 -13.391 1 82.19 77 GLY B O 1
ATOM 2982 N N . SER B 1 78 ? -10.922 -4.684 -15.391 1 86.06 78 SER B N 1
ATOM 2983 C CA . SER B 1 78 ? -9.977 -3.586 -15.578 1 86.06 78 SER B CA 1
ATOM 2984 C C . SER B 1 78 ? -10.258 -2.443 -14.609 1 86.06 78 SER B C 1
ATOM 2986 O O . SER B 1 78 ? -9.328 -1.767 -14.156 1 86.06 78 SER B O 1
ATOM 2988 N N . PHE B 1 79 ? -11.523 -2.238 -14.352 1 88.56 79 PHE B N 1
ATOM 2989 C CA . PHE B 1 79 ? -11.906 -1.22 -13.383 1 88.56 79 PHE B CA 1
ATOM 2990 C C . PHE B 1 79 ? -11.398 -1.579 -11.992 1 88.56 79 PHE B C 1
ATOM 2992 O O . PHE B 1 79 ? -10.898 -0.719 -11.266 1 88.56 79 PHE B O 1
ATOM 2999 N N . TYR B 1 80 ? -11.539 -2.834 -11.664 1 87 80 TYR B N 1
ATOM 3000 C CA . TYR B 1 80 ? -11.023 -3.324 -10.391 1 87 80 TYR B CA 1
ATOM 3001 C C . TYR B 1 80 ? -9.516 -3.16 -10.305 1 87 80 TYR B C 1
ATOM 3003 O O . TYR B 1 80 ? -8.984 -2.74 -9.273 1 87 80 TYR B O 1
ATOM 3011 N N . PHE B 1 81 ? -8.914 -3.387 -11.391 1 89.5 81 PHE B N 1
ATOM 3012 C CA . PHE B 1 81 ? -7.465 -3.242 -11.453 1 89.5 81 PHE B CA 1
ATOM 3013 C C . PHE B 1 81 ? -7.059 -1.78 -11.297 1 89.5 81 PHE B C 1
ATOM 3015 O O . PHE B 1 81 ? -6.113 -1.467 -10.57 1 89.5 81 PHE B O 1
ATOM 3022 N N . ALA B 1 82 ? -7.758 -0.972 -11.945 1 92 82 ALA B N 1
ATOM 3023 C CA . ALA B 1 82 ? -7.461 0.456 -11.859 1 92 82 ALA B CA 1
ATOM 3024 C C . ALA B 1 82 ? -7.598 0.965 -10.43 1 92 82 ALA B C 1
ATOM 3026 O O . ALA B 1 82 ? -6.777 1.756 -9.961 1 92 82 ALA B O 1
ATOM 3027 N N . ILE B 1 83 ? -8.586 0.498 -9.695 1 91.62 83 ILE B N 1
ATOM 3028 C CA . ILE B 1 83 ? -8.797 0.894 -8.305 1 91.62 83 ILE B CA 1
ATOM 3029 C C . ILE B 1 83 ? -7.625 0.412 -7.453 1 91.62 83 ILE B C 1
ATOM 3031 O O . ILE B 1 83 ? -7.105 1.16 -6.617 1 91.62 83 ILE B O 1
ATOM 3035 N N . THR B 1 84 ? -7.188 -0.774 -7.711 1 92.06 84 THR B N 1
ATOM 3036 C CA . THR B 1 84 ? -6.109 -1.332 -6.898 1 92.06 84 THR B CA 1
ATOM 3037 C C . THR B 1 84 ? -4.797 -0.609 -7.172 1 92.06 84 THR B C 1
ATOM 3039 O O . THR B 1 84 ? -3.949 -0.494 -6.281 1 92.06 84 THR B O 1
ATOM 3042 N N . VAL B 1 85 ? -4.664 -0.07 -8.344 1 93.81 85 VAL B N 1
ATOM 3043 C CA . VAL B 1 85 ? -3.436 0.623 -8.711 1 93.81 85 VAL B CA 1
ATOM 3044 C C . VAL B 1 85 ? -3.387 1.989 -8.023 1 93.81 85 VAL B C 1
ATOM 3046 O O . VAL B 1 85 ? -2.398 2.33 -7.375 1 93.81 85 VAL B O 1
ATOM 3049 N N . ILE B 1 86 ? -4.441 2.717 -8.102 1 94.06 86 ILE B N 1
ATOM 3050 C CA . ILE B 1 86 ? -4.406 4.09 -7.613 1 94.06 86 ILE B CA 1
ATOM 3051 C C . ILE B 1 86 ? -4.508 4.098 -6.086 1 94.06 86 ILE B C 1
ATOM 3053 O O . ILE B 1 86 ? -4.082 5.059 -5.438 1 94.06 86 ILE B O 1
ATOM 3057 N N . THR B 1 87 ? -5.094 3.023 -5.492 1 93.5 87 THR B N 1
ATOM 3058 C CA . THR B 1 87 ? -5.176 2.914 -4.039 1 93.5 87 THR B CA 1
ATOM 3059 C C . THR B 1 87 ? -3.965 2.168 -3.484 1 93.5 87 THR B C 1
ATOM 3061 O O . THR B 1 87 ? -3.824 2.018 -2.27 1 93.5 87 THR B O 1
ATOM 3064 N N . THR B 1 88 ? -3.068 1.698 -4.324 1 93.56 88 THR B N 1
ATOM 3065 C CA . THR B 1 88 ? -1.81 1.021 -4.027 1 93.56 88 THR B CA 1
ATOM 3066 C C . THR B 1 88 ? -2.061 -0.278 -3.268 1 93.56 88 THR B C 1
ATOM 3068 O O . THR B 1 88 ? -1.262 -0.669 -2.414 1 93.56 88 THR B O 1
ATOM 3071 N N . ILE B 1 89 ? -3.275 -0.872 -3.316 1 92.38 89 ILE B N 1
ATOM 3072 C CA . ILE B 1 89 ? -3.553 -2.186 -2.748 1 92.38 89 ILE B CA 1
ATOM 3073 C C . ILE B 1 89 ? -2.727 -3.246 -3.473 1 92.38 89 ILE B C 1
ATOM 3075 O O . ILE B 1 89 ? -2.008 -4.023 -2.838 1 92.38 89 ILE B O 1
ATOM 3079 N N . GLY B 1 90 ? -2.715 -3.32 -4.824 1 87.94 90 GLY B N 1
ATOM 3080 C CA . GLY B 1 90 ? -1.868 -4.164 -5.652 1 87.94 90 GLY B CA 1
ATOM 3081 C C . GLY B 1 90 ? -1.968 -5.637 -5.301 1 87.94 90 GLY B C 1
ATOM 3082 O O . GLY B 1 90 ? -0.982 -6.25 -4.883 1 87.94 90 GLY B O 1
ATOM 3083 N N . TYR B 1 91 ? -2.99 -6.344 -5.551 1 82.25 91 TYR B N 1
ATOM 3084 C CA . TYR B 1 91 ? -3.172 -7.754 -5.234 1 82.25 91 TYR B CA 1
ATOM 3085 C C . TYR B 1 91 ? -2.176 -8.617 -6 1 82.25 91 TYR B C 1
ATOM 3087 O O . TYR B 1 91 ? -1.812 -9.703 -5.547 1 82.25 91 TYR B O 1
ATOM 3095 N N . GLY B 1 92 ? -1.713 -8.188 -7.141 1 77.06 92 GLY B N 1
ATOM 3096 C CA . GLY B 1 92 ? -0.746 -8.938 -7.926 1 77.06 92 GLY B CA 1
ATOM 3097 C C . GLY B 1 92 ? -1.384 -9.984 -8.812 1 77.06 92 GLY B C 1
ATOM 3098 O O . GLY B 1 92 ? -0.697 -10.641 -9.594 1 77.06 92 GLY B O 1
ATOM 3099 N N . HIS B 1 93 ? -2.668 -10.312 -8.602 1 70.06 93 HIS B N 1
ATOM 3100 C CA . HIS B 1 93 ? -3.346 -11.312 -9.422 1 70.06 93 HIS B CA 1
ATOM 3101 C C . HIS B 1 93 ? -3.41 -10.875 -10.883 1 70.06 93 HIS B C 1
ATOM 3103 O O . HIS B 1 93 ? -3.324 -11.703 -11.781 1 70.06 93 HIS B O 1
ATOM 3109 N N . ALA B 1 94 ? -3.586 -9.539 -11.008 1 70.25 94 ALA B N 1
ATOM 3110 C CA . ALA B 1 94 ? -3.578 -8.984 -12.359 1 70.25 94 ALA B CA 1
ATOM 3111 C C . ALA B 1 94 ? -2.451 -7.973 -12.531 1 70.25 94 ALA B C 1
ATOM 3113 O O . ALA B 1 94 ? -2.258 -7.102 -11.68 1 70.25 94 ALA B O 1
ATOM 3114 N N . ALA B 1 95 ? -1.441 -8.344 -13.148 1 75.12 95 ALA B N 1
ATOM 3115 C CA . ALA B 1 95 ? -0.371 -7.414 -13.5 1 75.12 95 ALA B CA 1
ATOM 3116 C C . ALA B 1 95 ? -0.238 -7.273 -15.008 1 75.12 95 ALA B C 1
ATOM 3118 O O . ALA B 1 95 ? -0.518 -8.219 -15.758 1 75.12 95 ALA B O 1
ATOM 3119 N N . PRO B 1 96 ? 0.003 -6.031 -15.344 1 78.69 96 PRO B N 1
ATOM 3120 C CA . PRO B 1 96 ? 0.155 -5.844 -16.797 1 78.69 96 PRO B CA 1
ATOM 3121 C C . PRO B 1 96 ? 1.261 -6.711 -17.391 1 78.69 96 PRO B C 1
ATOM 3123 O O . PRO B 1 96 ? 2.381 -6.727 -16.875 1 78.69 96 PRO B O 1
ATOM 3126 N N . GLY B 1 97 ? 0.932 -7.484 -18.422 1 80.94 97 GLY B N 1
ATOM 3127 C CA . GLY B 1 97 ? 1.879 -8.375 -19.062 1 80.94 97 GLY B CA 1
ATOM 3128 C C . GLY B 1 97 ? 2.59 -7.742 -20.25 1 80.94 97 GLY B C 1
ATOM 3129 O O . GLY B 1 97 ? 3.691 -8.156 -20.609 1 80.94 97 GLY B O 1
ATOM 3130 N N . THR B 1 98 ? 2.01 -6.688 -20.781 1 82.31 98 THR B N 1
ATOM 3131 C CA . THR B 1 98 ? 2.574 -6.035 -21.953 1 82.31 98 THR B CA 1
ATOM 3132 C C . THR B 1 98 ? 3.455 -4.855 -21.547 1 82.31 98 THR B C 1
ATOM 3134 O O . THR B 1 98 ? 3.252 -4.258 -20.484 1 82.31 98 THR B O 1
ATOM 3137 N N . ASP B 1 99 ? 4.469 -4.566 -22.391 1 87.5 99 ASP B N 1
ATOM 3138 C CA . ASP B 1 99 ? 5.355 -3.439 -22.125 1 87.5 99 ASP B CA 1
ATOM 3139 C C . ASP B 1 99 ? 4.59 -2.119 -22.156 1 87.5 99 ASP B C 1
ATOM 3141 O O . ASP B 1 99 ? 4.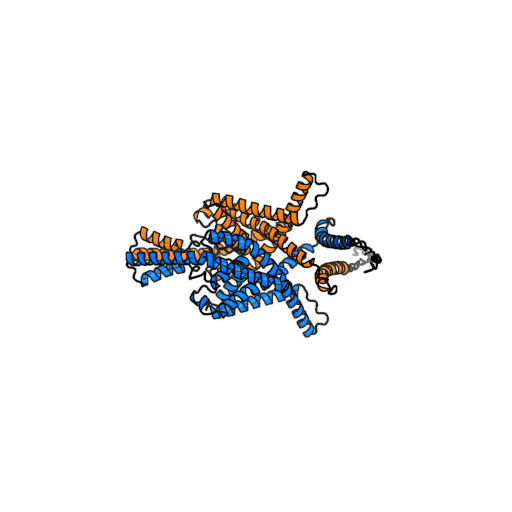848 -1.226 -21.344 1 87.5 99 ASP B O 1
ATOM 3145 N N . SER B 1 100 ? 3.674 -2.086 -23.125 1 89.25 100 SER B N 1
ATOM 3146 C CA . SER B 1 100 ? 2.877 -0.864 -23.188 1 89.25 100 SER B CA 1
ATOM 3147 C C . SER B 1 100 ? 1.984 -0.711 -21.969 1 89.25 100 SER B C 1
ATOM 3149 O O . SER B 1 100 ? 1.771 0.403 -21.484 1 89.25 100 SER B O 1
ATOM 3151 N N . GLY B 1 101 ? 1.468 -1.843 -21.484 1 89.25 101 GLY B N 1
ATOM 3152 C CA . GLY B 1 101 ? 0.658 -1.805 -20.281 1 89.25 101 GLY B CA 1
ATOM 3153 C C . GLY B 1 101 ? 1.441 -1.394 -19.047 1 89.25 101 GLY B C 1
ATOM 3154 O O . GLY B 1 101 ? 0.937 -0.651 -18.203 1 89.25 101 GLY B O 1
ATOM 3155 N N . LYS B 1 102 ? 2.68 -1.837 -18.969 1 90.75 102 LYS B N 1
ATOM 3156 C CA . LYS B 1 102 ? 3.535 -1.49 -17.844 1 90.75 102 LYS B CA 1
ATOM 3157 C C . LYS B 1 102 ? 3.887 -0.005 -17.859 1 90.75 102 LYS B C 1
ATOM 3159 O O . LYS B 1 102 ? 3.9 0.643 -16.812 1 90.75 102 LYS B O 1
ATOM 3164 N N . VAL B 1 103 ? 4.168 0.502 -19.031 1 92.06 103 VAL B N 1
ATOM 3165 C CA . VAL B 1 103 ? 4.488 1.92 -19.172 1 92.06 103 VAL B CA 1
ATOM 3166 C C . VAL B 1 103 ? 3.268 2.764 -18.812 1 92.06 103 VAL B C 1
ATOM 3168 O O . VAL B 1 103 ? 3.375 3.74 -18.062 1 92.06 103 VAL B O 1
ATOM 3171 N N . PHE B 1 104 ? 2.139 2.404 -19.297 1 93.62 104 PHE B N 1
ATOM 3172 C CA . PHE B 1 104 ? 0.918 3.137 -18.984 1 93.62 104 PHE B CA 1
ATOM 3173 C C . PHE B 1 104 ? 0.612 3.057 -17.484 1 93.62 104 PHE B C 1
ATOM 3175 O O . PHE B 1 104 ? 0.162 4.035 -16.891 1 93.62 104 PHE B O 1
ATOM 3182 N N . CYS B 1 105 ? 0.817 1.883 -16.953 1 92.19 105 CYS B N 1
ATOM 3183 C CA . CYS B 1 105 ? 0.562 1.701 -15.531 1 92.19 105 CYS B CA 1
ATOM 3184 C C . CYS B 1 105 ? 1.409 2.656 -14.703 1 92.19 105 CYS B C 1
ATOM 3186 O O . CYS B 1 105 ? 0.925 3.232 -13.727 1 92.19 105 CYS B O 1
ATOM 3188 N N . MET B 1 106 ? 2.641 2.885 -15.125 1 93.88 106 MET B N 1
ATOM 3189 C CA . MET B 1 106 ? 3.533 3.779 -14.391 1 93.88 106 MET B CA 1
ATOM 3190 C C . MET B 1 106 ? 3.051 5.223 -14.477 1 93.88 106 MET B C 1
ATOM 3192 O O . MET B 1 106 ? 2.988 5.922 -13.461 1 93.88 106 MET B O 1
ATOM 3196 N N . PHE B 1 107 ? 2.65 5.613 -15.602 1 94.06 107 PHE B N 1
ATOM 3197 C CA . PHE B 1 107 ? 2.156 6.973 -15.781 1 94.06 107 PHE B CA 1
ATOM 3198 C C . PHE B 1 107 ? 0.814 7.16 -15.086 1 94.06 107 PHE B C 1
ATOM 3200 O O . PHE B 1 107 ? 0.563 8.203 -14.477 1 94.06 107 PHE B O 1
ATOM 3207 N N . TYR B 1 108 ? -0.005 6.195 -15.219 1 95.19 108 TYR B N 1
ATOM 3208 C CA . TYR B 1 108 ? -1.312 6.211 -14.57 1 95.19 108 TYR B CA 1
ATOM 3209 C C . TYR B 1 108 ? -1.172 6.301 -13.055 1 95.19 108 TYR B C 1
ATOM 3211 O O . TYR B 1 108 ? -1.899 7.047 -12.398 1 95.19 108 TYR B O 1
ATOM 3219 N N . ALA B 1 109 ? -0.231 5.578 -12.523 1 94.62 109 ALA B N 1
ATOM 3220 C CA . ALA B 1 109 ? -0.005 5.574 -11.086 1 94.62 109 ALA B CA 1
ATOM 3221 C C . ALA B 1 109 ? 0.602 6.895 -10.617 1 94.62 109 ALA B C 1
ATOM 3223 O O . ALA B 1 109 ? 0.271 7.391 -9.539 1 94.62 109 ALA B O 1
ATOM 3224 N N . LEU B 1 110 ? 1.464 7.477 -11.383 1 92.81 110 LEU B N 1
ATOM 3225 C CA . LEU B 1 110 ? 2.152 8.719 -11.039 1 92.81 110 LEU B CA 1
ATOM 3226 C C . LEU B 1 110 ? 1.155 9.844 -10.797 1 92.81 110 LEU B C 1
ATOM 3228 O O . LEU B 1 110 ? 1.326 10.641 -9.875 1 92.81 110 LEU B O 1
ATOM 3232 N N . LEU B 1 111 ? 0.115 9.812 -11.562 1 92 111 LEU B N 1
ATOM 3233 C CA . LEU B 1 111 ? -0.881 10.875 -11.453 1 92 111 LEU B CA 1
ATOM 3234 C C . LEU B 1 111 ? -2.018 10.453 -10.523 1 92 111 LEU B C 1
ATOM 3236 O O . LEU B 1 111 ? -2.561 11.273 -9.789 1 92 111 LEU B O 1
ATOM 3240 N N . GLY B 1 112 ? -2.336 9.273 -10.617 1 94.62 112 GLY B N 1
ATOM 3241 C CA . GLY B 1 112 ? -3.498 8.781 -9.898 1 94.62 112 GLY B CA 1
ATOM 3242 C C . GLY B 1 112 ? -3.279 8.695 -8.398 1 94.62 112 GLY B C 1
ATOM 3243 O O . GLY B 1 112 ? -4.188 8.984 -7.617 1 94.62 112 GLY B O 1
ATOM 3244 N N . ILE B 1 113 ? -2.102 8.289 -7.926 1 93.25 113 ILE B N 1
ATOM 3245 C CA . ILE B 1 113 ? -1.835 8.039 -6.512 1 93.25 113 ILE B CA 1
ATOM 3246 C C . ILE B 1 113 ? -1.935 9.352 -5.734 1 93.25 113 ILE B C 1
ATOM 3248 O O . ILE B 1 113 ? -2.67 9.438 -4.746 1 93.25 113 ILE B O 1
ATOM 3252 N N . PRO B 1 114 ? -1.209 10.453 -6.152 1 90.69 114 PRO B N 1
ATOM 3253 C CA . PRO B 1 114 ? -1.371 11.719 -5.426 1 90.69 114 PRO B CA 1
ATOM 3254 C C . PRO B 1 114 ? -2.812 12.227 -5.438 1 90.69 114 PRO B C 1
ATOM 3256 O O . PRO B 1 114 ? -3.291 12.758 -4.434 1 90.69 114 PRO B O 1
ATOM 3259 N N . LEU B 1 115 ? -3.447 12.039 -6.512 1 90.81 115 LEU B N 1
ATOM 3260 C CA . LEU B 1 115 ? -4.84 12.461 -6.609 1 90.81 115 LEU B CA 1
ATOM 3261 C C . LEU B 1 115 ? -5.711 11.703 -5.613 1 90.81 115 LEU B C 1
ATOM 3263 O O . LEU B 1 115 ? -6.555 12.297 -4.941 1 90.81 115 LEU B O 1
ATOM 3267 N N . THR B 1 116 ? -5.531 10.461 -5.566 1 92.75 116 THR B N 1
ATOM 3268 C CA . THR B 1 116 ? -6.293 9.617 -4.652 1 92.75 116 THR B CA 1
ATOM 3269 C C . THR B 1 116 ? -5.984 9.977 -3.201 1 92.75 116 THR B C 1
ATOM 3271 O O . THR B 1 116 ? -6.887 10.047 -2.367 1 92.75 116 THR B O 1
ATOM 3274 N N . LEU B 1 117 ? -4.734 10.227 -2.922 1 89.19 117 LEU B N 1
ATOM 3275 C CA . LEU B 1 117 ? -4.324 10.57 -1.564 1 89.19 117 LEU B CA 1
ATOM 3276 C C . LEU B 1 117 ? -4.961 11.875 -1.118 1 89.19 117 LEU B C 1
ATOM 3278 O O . LEU B 1 117 ? -5.445 11.984 0.011 1 89.19 117 LEU B O 1
ATOM 3282 N N . VAL B 1 118 ? -4.965 12.836 -1.992 1 88.12 118 VAL B N 1
ATOM 3283 C CA . VAL B 1 118 ? -5.566 14.133 -1.677 1 88.12 118 VAL B CA 1
ATOM 3284 C C . VAL B 1 118 ? -7.07 13.961 -1.474 1 88.12 118 VAL B C 1
ATOM 3286 O O . VAL B 1 118 ? -7.652 14.562 -0.566 1 88.12 118 VAL B O 1
ATOM 3289 N N . THR B 1 119 ? -7.641 13.25 -2.307 1 89.81 119 THR B N 1
ATOM 3290 C CA . THR B 1 119 ? -9.07 13.023 -2.188 1 89.81 119 THR B CA 1
ATOM 3291 C C . THR B 1 119 ? -9.398 12.312 -0.878 1 89.81 119 THR B C 1
ATOM 3293 O O . THR B 1 119 ? -10.359 12.672 -0.192 1 89.81 119 THR B O 1
ATOM 3296 N N . PHE B 1 120 ? -8.609 11.344 -0.491 1 89 120 PHE B N 1
ATOM 3297 C CA . PHE B 1 120 ? -8.836 10.617 0.752 1 89 120 PHE B CA 1
ATOM 3298 C C . PHE B 1 120 ? -8.625 11.523 1.957 1 89 120 PHE B C 1
ATOM 3300 O O . PHE B 1 120 ? -9.312 11.398 2.969 1 89 120 PHE B O 1
ATOM 3307 N N . GLN B 1 121 ? -7.703 12.352 1.854 1 84.88 121 GLN B N 1
ATOM 3308 C CA . GLN B 1 121 ? -7.477 13.297 2.941 1 84.88 121 GLN B CA 1
ATOM 3309 C C . GLN B 1 121 ? -8.664 14.25 3.094 1 84.88 121 GLN B C 1
ATOM 3311 O O . GLN B 1 121 ? -9.094 14.531 4.211 1 84.88 121 GLN B O 1
ATOM 3316 N N . SER B 1 122 ? -9.109 14.695 1.963 1 85.38 122 SER B N 1
ATOM 3317 C CA . SER B 1 122 ? -10.258 15.602 1.989 1 85.38 122 SER B CA 1
ATOM 3318 C C . SER B 1 122 ? -11.5 14.898 2.52 1 85.38 122 SER B C 1
ATOM 3320 O O . SER B 1 122 ? -12.203 15.43 3.383 1 85.38 122 SER B O 1
ATOM 3322 N N . LEU B 1 123 ? -11.727 13.734 1.997 1 88.75 123 LEU B N 1
ATOM 3323 C CA . LEU B 1 123 ? -12.852 12.938 2.457 1 88.75 123 LEU B CA 1
ATOM 3324 C C . LEU B 1 123 ? -12.703 12.578 3.934 1 88.75 123 LEU B C 1
ATOM 3326 O O . LEU B 1 123 ? -13.688 12.562 4.672 1 88.75 123 LEU B O 1
ATOM 3330 N N . GLY B 1 124 ? -11.508 12.297 4.312 1 85.38 124 GLY B N 1
ATOM 3331 C CA . GLY B 1 124 ? -11.234 11.984 5.707 1 85.38 124 GLY B CA 1
ATOM 3332 C C . GLY B 1 124 ? -11.516 13.148 6.641 1 85.38 124 GLY B C 1
ATOM 3333 O O . GLY B 1 124 ? -12.047 12.953 7.738 1 85.38 124 GLY B O 1
ATOM 3334 N N . GLU B 1 125 ? -11.203 14.305 6.242 1 84.19 125 GLU B N 1
ATOM 3335 C CA . GLU B 1 125 ? -11.484 15.492 7.047 1 84.19 125 GLU B CA 1
ATOM 3336 C C . GLU B 1 125 ? -12.984 15.688 7.23 1 84.19 125 GLU B C 1
ATOM 3338 O O . GLU B 1 125 ? -13.438 16.047 8.32 1 84.19 125 GLU B O 1
ATOM 3343 N N . ARG B 1 126 ? -13.648 15.445 6.223 1 87.56 126 ARG B N 1
ATOM 3344 C CA . ARG B 1 126 ? -15.094 15.594 6.293 1 87.56 126 ARG B CA 1
ATOM 3345 C C . ARG B 1 126 ? -15.719 14.516 7.172 1 87.56 126 ARG B C 1
ATOM 3347 O O . ARG B 1 126 ? -16.688 14.766 7.895 1 87.56 126 ARG B O 1
ATOM 3354 N N . LEU B 1 127 ? -15.156 13.375 7.051 1 88.31 127 LEU B N 1
ATOM 3355 C CA . LEU B 1 127 ? -15.648 12.273 7.875 1 88.31 127 LEU B CA 1
ATOM 3356 C C . LEU B 1 127 ? -15.344 12.523 9.352 1 88.31 127 LEU B C 1
ATOM 3358 O O . LEU B 1 127 ? -16.188 12.258 10.211 1 88.31 127 LEU B O 1
ATOM 3362 N N . ASN B 1 128 ? -14.18 12.992 9.633 1 86.94 128 ASN B N 1
ATOM 3363 C CA . ASN B 1 128 ? -13.812 13.32 11.008 1 86.94 128 ASN B CA 1
ATOM 3364 C C . ASN B 1 128 ? -14.688 14.43 11.578 1 86.94 128 ASN B C 1
ATOM 3366 O O . ASN B 1 128 ? -15.047 14.406 12.758 1 86.94 128 ASN B O 1
ATOM 3370 N N . ALA B 1 129 ? -15.008 15.375 10.75 1 86.5 129 ALA B N 1
ATOM 3371 C CA . ALA B 1 129 ? -15.906 16.453 11.172 1 86.5 129 ALA B CA 1
ATOM 3372 C C . ALA B 1 129 ? -17.312 15.906 11.453 1 86.5 129 ALA B C 1
ATOM 3374 O O . ALA B 1 129 ? -17.953 16.328 12.414 1 86.5 129 ALA B O 1
ATOM 3375 N N . LEU B 1 130 ? -17.703 15.062 10.625 1 88.44 130 LEU B N 1
ATOM 3376 C CA . LEU B 1 130 ? -19.016 14.438 10.828 1 88.44 130 LEU B CA 1
ATOM 3377 C C . LEU B 1 130 ? -19.031 13.633 12.125 1 88.44 130 LEU B C 1
ATOM 3379 O O . LEU B 1 130 ? -20 13.703 12.883 1 88.44 130 LEU B O 1
ATOM 3383 N N . VAL B 1 131 ? -18.016 12.875 12.375 1 88.06 131 VAL B N 1
ATOM 3384 C CA . VAL B 1 131 ? -17.922 12.086 13.594 1 88.06 131 VAL B CA 1
ATOM 3385 C C . VAL B 1 131 ? -17.906 13.008 14.812 1 88.06 131 VAL B C 1
ATOM 3387 O O . VAL B 1 131 ? -18.547 12.711 15.828 1 88.06 131 VAL B O 1
ATOM 3390 N N . ARG B 1 132 ? -17.203 14.07 14.688 1 87.31 132 ARG B N 1
ATOM 3391 C CA . ARG B 1 132 ? -17.172 15.047 15.766 1 87.31 132 ARG B CA 1
ATOM 3392 C C . ARG B 1 132 ? -18.562 15.609 16.031 1 87.31 132 ARG B C 1
ATOM 3394 O O . ARG B 1 132 ? -18.984 15.719 17.188 1 87.31 132 ARG B O 1
ATOM 3401 N N . ARG B 1 133 ? -19.266 15.906 14.992 1 87.62 133 ARG B N 1
ATOM 3402 C CA . ARG B 1 133 ? -20.609 16.453 15.117 1 87.62 133 ARG B CA 1
ATOM 3403 C C . ARG B 1 133 ? -21.562 15.438 15.734 1 87.62 133 ARG B C 1
ATOM 3405 O O . ARG B 1 133 ? -22.406 15.797 16.562 1 87.62 133 ARG B O 1
ATOM 3412 N N . LEU B 1 134 ? -21.391 14.289 15.352 1 87.62 134 LEU B N 1
ATOM 3413 C CA . LEU B 1 134 ? -22.25 13.227 15.867 1 87.62 134 LEU B CA 1
ATOM 3414 C C . LEU B 1 134 ? -21.969 12.977 17.344 1 87.62 134 LEU B C 1
ATOM 3416 O O . LEU B 1 134 ? -22.891 12.719 18.125 1 87.62 134 LEU B O 1
ATOM 3420 N N . LEU B 1 135 ? -20.719 12.977 17.719 1 87 135 LEU B N 1
ATOM 3421 C CA . LEU B 1 135 ? -20.344 12.797 19.109 1 87 135 LEU B CA 1
ATOM 3422 C C . LEU B 1 135 ? -20.875 13.938 19.969 1 87 135 LEU B C 1
ATOM 3424 O O . LEU B 1 135 ? -21.344 13.711 21.094 1 87 135 LEU B O 1
ATOM 3428 N N . LEU B 1 136 ? -20.781 15.102 19.406 1 86.25 136 LEU B N 1
ATOM 3429 C CA . LEU B 1 136 ? -21.297 16.266 20.125 1 86.25 136 LEU B CA 1
ATOM 3430 C C . LEU B 1 136 ? -22.812 16.156 20.297 1 86.25 136 LEU B C 1
ATOM 3432 O O . LEU B 1 136 ? -23.328 16.453 21.375 1 86.25 136 LEU B O 1
ATOM 3436 N N . ALA B 1 137 ? -23.453 15.734 19.281 1 87 137 ALA B N 1
ATOM 3437 C CA . ALA B 1 137 ? -24.906 15.57 19.328 1 87 137 ALA B CA 1
ATOM 3438 C C . ALA B 1 137 ? -25.297 14.492 20.328 1 87 137 ALA B C 1
ATOM 3440 O O . ALA B 1 137 ? -26.281 14.648 21.062 1 87 137 ALA B O 1
ATOM 3441 N N . SER B 1 138 ? -24.547 13.461 20.344 1 85.81 138 SER B N 1
ATOM 3442 C CA . SER B 1 138 ? -24.828 12.375 21.281 1 85.81 138 SER B CA 1
ATOM 3443 C C . SER B 1 138 ? -24.594 12.805 22.719 1 85.81 138 SER B C 1
ATOM 3445 O O . SER B 1 138 ? -25.344 12.398 23.625 1 85.81 138 SER B O 1
ATOM 3447 N N . LYS B 1 139 ? -23.547 13.578 22.906 1 84.19 139 LYS B N 1
ATOM 3448 C CA . LYS B 1 139 ? -23.266 14.078 24.25 1 84.19 139 LYS B CA 1
ATOM 3449 C C . LYS B 1 139 ? -24.312 15.102 24.688 1 84.19 139 LYS B C 1
ATOM 3451 O O . LYS B 1 139 ? -24.672 15.164 25.859 1 84.19 139 LYS B O 1
ATOM 3456 N N . ARG B 1 140 ? -24.734 15.852 23.734 1 82.81 140 ARG B N 1
ATOM 3457 C CA . ARG B 1 140 ? -25.781 16.828 24.031 1 82.81 140 ARG B CA 1
ATOM 3458 C C . ARG B 1 140 ? -27.094 16.141 24.391 1 82.81 140 ARG B C 1
ATOM 3460 O O . ARG B 1 140 ? -27.797 16.594 25.281 1 82.81 140 ARG B O 1
ATOM 3467 N N . CYS B 1 141 ? -27.281 15.102 23.719 1 82.38 141 CYS B N 1
ATOM 3468 C CA . CYS B 1 141 ? -28.5 14.352 24 1 82.38 141 CYS B CA 1
ATOM 3469 C C . CYS B 1 141 ? -28.422 13.664 25.359 1 82.38 141 CYS B C 1
ATOM 3471 O O . CYS B 1 141 ? -29.453 13.461 26.016 1 82.38 141 CYS B O 1
ATOM 3473 N N . LEU B 1 142 ? -27.219 13.211 25.719 1 80.56 142 LEU B N 1
ATOM 3474 C CA . LEU B 1 142 ? -27.047 12.531 27 1 80.56 142 LEU B CA 1
ATOM 3475 C C . LEU B 1 142 ? -26.984 13.547 28.141 1 80.56 142 LEU B C 1
ATOM 3477 O O . LEU B 1 142 ? -26.922 13.164 29.312 1 80.56 142 LEU B O 1
ATOM 3481 N N . GLY B 1 143 ? -27.172 14.797 27.891 1 71.62 143 GLY B N 1
ATOM 3482 C CA . GLY B 1 143 ? -27.359 15.812 28.922 1 71.62 143 GLY B CA 1
ATOM 3483 C C . GLY B 1 143 ? -26.078 16.469 29.359 1 71.62 143 GLY B C 1
ATOM 3484 O O . GLY B 1 143 ? -26.031 17.141 30.391 1 71.62 143 GLY B O 1
ATOM 3485 N N . LEU B 1 144 ? -25.094 16.109 28.594 1 67.69 144 LEU B N 1
ATOM 3486 C CA . LEU B 1 144 ? -23.859 16.719 29.062 1 67.69 144 LEU B CA 1
ATOM 3487 C C . LEU B 1 144 ? -23.766 18.188 28.656 1 67.69 144 LEU B C 1
ATOM 3489 O O . LEU B 1 144 ? -24.219 18.547 27.562 1 67.69 144 LEU B O 1
ATOM 3493 N N . ARG B 1 145 ? -23.766 19.172 29.531 1 60.59 145 ARG B N 1
ATOM 3494 C CA . ARG B 1 145 ? -23.891 20.609 29.391 1 60.59 145 ARG B CA 1
ATOM 3495 C C . ARG B 1 145 ? -22.797 21.172 28.484 1 60.59 145 ARG B C 1
ATOM 3497 O O . ARG B 1 145 ? -23.031 22.109 27.734 1 60.59 145 ARG B O 1
ATOM 3504 N N . ARG B 1 146 ? -21.531 20.812 28.656 1 62.47 146 ARG B N 1
ATOM 3505 C CA . ARG B 1 146 ? -20.484 21.391 27.828 1 62.47 146 ARG B CA 1
ATOM 3506 C C . ARG B 1 146 ? -19.703 20.312 27.094 1 62.47 146 ARG B C 1
ATOM 3508 O O . ARG B 1 146 ? -18.656 19.844 27.562 1 62.47 146 ARG B O 1
ATOM 3515 N N . PRO B 1 147 ? -20.422 19.766 25.969 1 65.88 147 PRO B N 1
ATOM 3516 C CA . PRO B 1 147 ? -19.797 18.594 25.344 1 65.88 147 PRO B CA 1
ATOM 3517 C C . PRO B 1 147 ? -18.469 18.938 24.656 1 65.88 147 PRO B C 1
ATOM 3519 O O . PRO B 1 147 ? -18.406 19.875 23.844 1 65.88 147 PRO B O 1
ATOM 3522 N N . ARG B 1 148 ? -17.297 18.797 25.344 1 70.88 148 ARG B N 1
ATOM 3523 C CA . ARG B 1 148 ? -15.984 18.938 24.719 1 70.88 148 ARG B CA 1
ATOM 3524 C C . ARG B 1 148 ? -15.508 17.609 24.156 1 70.88 148 ARG B C 1
ATOM 3526 O O . ARG B 1 148 ? -15.617 16.562 24.828 1 70.88 148 ARG B O 1
ATOM 3533 N N . VAL B 1 149 ? -15.469 17.625 22.859 1 73.5 149 VAL B N 1
ATOM 3534 C CA . VAL B 1 149 ? -14.953 16.406 22.25 1 73.5 149 VAL B CA 1
ATOM 3535 C C . VAL B 1 149 ? -13.422 16.391 22.344 1 73.5 149 VAL B C 1
ATOM 3537 O O . VAL B 1 149 ? -12.758 17.25 21.766 1 73.5 149 VAL B O 1
ATOM 3540 N N . SER B 1 150 ? -12.992 15.609 23.266 1 77.19 150 SER B N 1
ATOM 3541 C CA . SER B 1 150 ? -11.547 15.453 23.438 1 77.19 150 SER B CA 1
ATOM 3542 C C . SER B 1 150 ? -10.945 14.641 22.297 1 77.19 150 SER B C 1
ATOM 3544 O O . SER B 1 150 ? -11.672 13.977 21.547 1 77.19 150 SER B O 1
ATOM 3546 N N . THR B 1 151 ? -9.695 14.781 22.062 1 77.69 151 THR B N 1
ATOM 3547 C CA . THR B 1 151 ? -8.961 14.016 21.062 1 77.69 151 THR B CA 1
ATOM 3548 C C . THR B 1 151 ? -9.047 12.523 21.344 1 77.69 151 THR B C 1
ATOM 3550 O O . THR B 1 151 ? -9.117 11.711 20.422 1 77.69 151 THR B O 1
ATOM 3553 N N . LYS B 1 152 ? -9.148 12.266 22.594 1 80 152 LYS B N 1
ATOM 3554 C CA . LYS B 1 152 ? -9.266 10.859 22.969 1 80 152 LYS B CA 1
ATOM 3555 C C . LYS B 1 152 ? -10.602 10.273 22.516 1 80 152 LYS B C 1
ATOM 3557 O O . LYS B 1 152 ? -10.664 9.133 22.062 1 80 152 LYS B O 1
ATOM 3562 N N . ASN B 1 153 ? -11.641 11.055 22.656 1 85.5 153 ASN B N 1
ATOM 3563 C CA . ASN B 1 153 ? -12.961 10.617 22.219 1 85.5 153 ASN B CA 1
ATOM 3564 C C . ASN B 1 153 ? -13 10.406 20.703 1 85.5 153 ASN B C 1
ATOM 3566 O O . ASN B 1 153 ? -13.656 9.484 20.219 1 85.5 153 ASN B O 1
ATOM 3570 N N . MET B 1 154 ? -12.25 11.227 20.062 1 86.25 154 MET B N 1
ATOM 3571 C CA . MET B 1 154 ? -12.219 11.125 18.609 1 86.25 154 MET B CA 1
ATOM 3572 C C . MET B 1 154 ? -11.5 9.852 18.172 1 86.25 154 MET B C 1
ATOM 3574 O O . MET B 1 154 ? -11.922 9.203 17.219 1 86.25 154 MET B O 1
ATOM 3578 N N . VAL B 1 155 ? -10.453 9.516 18.844 1 85.75 155 VAL B N 1
ATOM 3579 C CA . VAL B 1 155 ? -9.688 8.328 18.5 1 85.75 155 VAL B CA 1
ATOM 3580 C C . VAL B 1 155 ? -10.523 7.078 18.781 1 85.75 155 VAL B C 1
ATOM 3582 O O . VAL B 1 155 ? -10.539 6.141 17.969 1 85.75 155 VAL B O 1
ATOM 3585 N N . VAL B 1 156 ? -11.219 7.133 19.891 1 89.19 156 VAL B N 1
ATOM 3586 C CA . VAL B 1 156 ? -12.062 5.996 20.234 1 89.19 156 VAL B CA 1
ATOM 3587 C C . VAL B 1 156 ? -13.195 5.855 19.234 1 89.19 156 VAL B C 1
ATOM 3589 O O . VAL B 1 156 ? -13.523 4.746 18.797 1 89.19 156 VAL B O 1
ATOM 3592 N N . ALA B 1 157 ? -13.766 6.965 1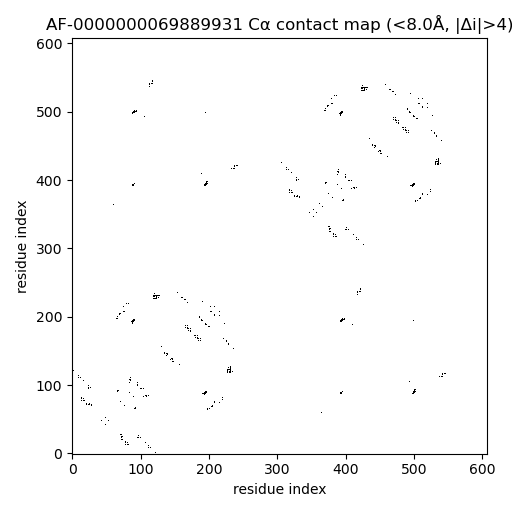8.891 1 90.25 157 ALA B N 1
ATOM 3593 C CA . ALA B 1 157 ? -14.82 6.949 17.891 1 90.25 157 ALA B CA 1
ATOM 3594 C C . ALA B 1 157 ? -14.281 6.461 16.547 1 90.25 157 ALA B C 1
ATOM 3596 O O . ALA B 1 157 ? -14.945 5.695 15.844 1 90.25 157 ALA B O 1
ATOM 3597 N N . GLY B 1 158 ? -13.086 6.945 16.219 1 90.19 158 GLY B N 1
ATOM 3598 C CA . GLY B 1 158 ? -12.453 6.492 14.992 1 90.19 158 GLY B CA 1
ATOM 3599 C C . GLY B 1 158 ? -12.195 4.996 14.969 1 90.19 158 GLY B C 1
ATOM 3600 O O . GLY B 1 158 ? -12.422 4.336 13.953 1 90.19 158 GLY B O 1
ATOM 3601 N N . LEU B 1 159 ? -11.773 4.48 16.031 1 91.19 159 LEU B N 1
ATOM 3602 C CA . LEU B 1 159 ? -11.508 3.049 16.141 1 91.19 159 LEU B CA 1
ATOM 3603 C C . LEU B 1 159 ? -12.797 2.244 16 1 91.19 159 LEU B C 1
ATOM 3605 O O . LEU B 1 159 ? -12.797 1.175 15.383 1 91.19 159 LEU B O 1
ATOM 3609 N N . THR B 1 160 ? -13.859 2.764 16.594 1 93.06 160 THR B N 1
ATOM 3610 C CA . THR B 1 160 ? -15.148 2.092 16.5 1 93.06 160 THR B CA 1
ATOM 3611 C C . THR B 1 160 ? -15.656 2.088 15.055 1 93.06 160 THR B C 1
ATOM 3613 O O . THR B 1 160 ? -16.156 1.074 14.57 1 93.06 160 THR B O 1
ATOM 3616 N N . VAL B 1 161 ? -15.492 3.225 14.375 1 93.62 161 VAL B N 1
ATOM 3617 C CA . VAL B 1 161 ? -15.93 3.328 12.984 1 93.62 161 VAL B CA 1
ATOM 3618 C C . VAL B 1 161 ? -15.109 2.371 12.125 1 93.62 161 VAL B C 1
ATOM 3620 O O . VAL B 1 161 ? -15.656 1.713 11.234 1 93.62 161 VAL B O 1
ATOM 3623 N N . CYS B 1 162 ? -13.844 2.262 12.367 1 93.19 162 CYS B N 1
ATOM 3624 C CA . CYS B 1 162 ? -12.992 1.335 11.633 1 93.19 162 CYS B CA 1
ATOM 3625 C C . CYS B 1 162 ? -13.414 -0.108 11.875 1 93.19 162 CYS B C 1
ATOM 3627 O O . CYS B 1 162 ? -13.516 -0.896 10.93 1 93.19 162 CYS B O 1
ATOM 3629 N N . ALA B 1 163 ? -13.672 -0.422 13.125 1 94.5 163 ALA B N 1
ATOM 3630 C CA . ALA B 1 163 ? -14.109 -1.771 13.477 1 94.5 163 ALA B CA 1
ATOM 3631 C C . ALA B 1 163 ? -15.445 -2.105 12.82 1 94.5 163 ALA B C 1
ATOM 3633 O O . ALA B 1 163 ? -15.641 -3.217 12.32 1 94.5 163 ALA B O 1
ATOM 3634 N N . ALA B 1 164 ? -16.312 -1.172 12.828 1 95.5 164 ALA B N 1
ATOM 3635 C CA . ALA B 1 164 ? -17.625 -1.369 12.211 1 95.5 164 ALA B CA 1
ATOM 3636 C C . ALA B 1 164 ? -17.484 -1.563 10.703 1 95.5 164 ALA B C 1
ATOM 3638 O O . ALA B 1 164 ? -18.172 -2.402 10.117 1 95.5 164 ALA B O 1
ATOM 3639 N N . THR B 1 165 ? -16.641 -0.772 10.133 1 95.56 165 THR B N 1
ATOM 3640 C CA . THR B 1 165 ? -16.422 -0.894 8.695 1 95.56 165 THR B CA 1
ATOM 3641 C C . THR B 1 165 ? -15.844 -2.264 8.352 1 95.56 165 THR B C 1
ATOM 3643 O O . THR B 1 165 ? -16.266 -2.893 7.375 1 95.56 165 THR B O 1
ATOM 3646 N N . LEU B 1 166 ? -14.898 -2.721 9.141 1 96 166 LEU B N 1
ATOM 3647 C CA . LEU B 1 166 ? -14.297 -4.031 8.906 1 96 166 LEU B CA 1
ATOM 3648 C C . LEU B 1 166 ? -15.32 -5.141 9.109 1 96 166 LEU B C 1
ATOM 3650 O O . LEU B 1 166 ? -15.383 -6.086 8.32 1 96 166 LEU B O 1
ATOM 3654 N N . ALA B 1 167 ? -16.156 -5.023 10.148 1 95.06 167 ALA B N 1
ATOM 3655 C CA . ALA B 1 167 ? -17.172 -6.031 10.438 1 95.06 167 ALA B CA 1
ATOM 3656 C C . ALA B 1 167 ? -18.219 -6.086 9.336 1 95.06 167 ALA B C 1
ATOM 3658 O O . ALA B 1 167 ? -18.641 -7.172 8.914 1 95.06 167 ALA B O 1
ATOM 3659 N N . LEU B 1 168 ? -18.594 -4.91 8.867 1 94.81 168 LEU B N 1
ATOM 3660 C CA . LEU B 1 168 ? -19.594 -4.848 7.789 1 94.81 168 LEU B CA 1
ATOM 3661 C C . LEU B 1 168 ? -19.047 -5.504 6.523 1 94.81 168 LEU B C 1
ATOM 3663 O O . LEU B 1 168 ? -19.766 -6.262 5.863 1 94.81 168 LEU B O 1
ATOM 3667 N N . GLY B 1 169 ? -17.844 -5.207 6.223 1 94.69 169 GLY B N 1
ATOM 3668 C CA . GLY B 1 169 ? -17.234 -5.848 5.066 1 94.69 169 GLY B CA 1
ATOM 3669 C C . GLY B 1 169 ? -17.109 -7.352 5.223 1 94.69 169 GLY B C 1
ATOM 3670 O O . GLY B 1 169 ? -17.391 -8.109 4.289 1 94.69 169 GLY B O 1
ATOM 3671 N N . ALA B 1 170 ? -16.688 -7.777 6.375 1 94.56 170 ALA B N 1
ATOM 3672 C CA . ALA B 1 170 ? -16.484 -9.203 6.633 1 94.56 170 ALA B CA 1
ATOM 3673 C C . ALA B 1 170 ? -17.797 -9.969 6.5 1 94.56 170 ALA B C 1
ATOM 3675 O O . ALA B 1 170 ? -17.828 -11.047 5.906 1 94.56 170 ALA B O 1
ATOM 3676 N N . VAL B 1 171 ? -18.891 -9.438 7.027 1 94.44 171 VAL B N 1
ATOM 3677 C CA . VAL B 1 171 ? -20.203 -10.086 6.965 1 94.44 171 VAL B CA 1
ATOM 3678 C C . VAL B 1 171 ? -20.672 -10.148 5.516 1 94.44 171 VAL B C 1
ATOM 3680 O O . VAL B 1 171 ? -21.156 -11.18 5.055 1 94.44 171 VAL B O 1
ATOM 3683 N N . ALA B 1 172 ? -20.484 -9.062 4.805 1 92.06 172 ALA B N 1
ATOM 3684 C CA . ALA B 1 172 ? -20.938 -9 3.418 1 92.06 172 ALA B CA 1
ATOM 3685 C C . ALA B 1 172 ? -20.141 -9.961 2.539 1 92.06 172 ALA B C 1
ATOM 3687 O O . ALA B 1 172 ? -20.719 -10.727 1.76 1 92.06 172 ALA B O 1
ATOM 3688 N N . PHE B 1 173 ? -18.828 -9.969 2.67 1 91.56 173 PHE B N 1
ATOM 3689 C CA . PHE B 1 173 ? -18 -10.812 1.817 1 91.56 173 PHE B CA 1
ATOM 3690 C C . PHE B 1 173 ? -18.125 -12.281 2.213 1 91.56 173 PHE B C 1
ATOM 3692 O O . PHE B 1 173 ? -18 -13.164 1.367 1 91.56 173 PHE B O 1
ATOM 3699 N N . ALA B 1 174 ? -18.312 -12.477 3.508 1 90.5 174 ALA B N 1
ATOM 3700 C CA . ALA B 1 174 ? -18.562 -13.852 3.924 1 90.5 174 ALA B CA 1
ATOM 3701 C C . ALA B 1 174 ? -19.844 -14.398 3.291 1 90.5 174 ALA B C 1
ATOM 3703 O O . ALA B 1 174 ? -19.875 -15.555 2.857 1 90.5 174 ALA B O 1
ATOM 3704 N N . HIS B 1 175 ? -20.812 -13.609 3.199 1 87.75 175 HIS B N 1
ATOM 3705 C CA . HIS B 1 175 ? -22.109 -14.016 2.646 1 87.75 175 HIS B CA 1
ATOM 3706 C C . HIS B 1 175 ? -22.031 -14.156 1.131 1 87.75 175 HIS B C 1
ATOM 3708 O O . HIS B 1 175 ? -22.547 -15.125 0.569 1 87.75 175 HIS B O 1
ATOM 3714 N N . PHE B 1 176 ? -21.328 -13.266 0.426 1 83.56 176 PHE B N 1
ATOM 3715 C CA . PHE B 1 176 ? -21.328 -13.258 -1.032 1 83.56 176 PHE B CA 1
ATOM 3716 C C . PHE B 1 176 ? -20.312 -14.258 -1.57 1 83.56 176 PHE B C 1
ATOM 3718 O O . PHE B 1 176 ? -20.531 -14.883 -2.613 1 83.56 176 PHE B O 1
ATOM 3725 N N . GLU B 1 177 ? -19.156 -14.453 -0.938 1 83.81 177 GLU B N 1
ATOM 3726 C CA . GLU B 1 177 ? -18.094 -15.289 -1.456 1 83.81 177 GLU B CA 1
ATOM 3727 C C . GLU B 1 177 ? -18.094 -16.672 -0.799 1 83.81 177 GLU B C 1
ATOM 3729 O O . GLU B 1 177 ? -17.422 -17.594 -1.265 1 83.81 177 GLU B O 1
ATOM 3734 N N . GLY B 1 178 ? -18.781 -16.797 0.317 1 83.75 178 GLY B N 1
ATOM 3735 C CA . GLY B 1 178 ? -18.844 -18.094 0.991 1 83.75 178 GLY B CA 1
ATOM 3736 C C . GLY B 1 178 ? -17.609 -18.375 1.832 1 83.75 178 GLY B C 1
ATOM 3737 O O . GLY B 1 178 ? -17.25 -19.531 2.061 1 83.75 178 GLY B O 1
ATOM 3738 N N . TRP B 1 179 ? -16.844 -17.344 2.131 1 85.69 179 TRP B N 1
ATOM 3739 C CA . TRP B 1 179 ? -15.68 -17.516 2.992 1 85.69 179 TRP B CA 1
ATOM 3740 C C . TRP B 1 179 ? -16.094 -17.594 4.457 1 85.69 179 TRP B C 1
ATOM 3742 O O . TRP B 1 179 ? -17.219 -17.25 4.812 1 85.69 179 TRP B O 1
ATOM 3752 N N . THR B 1 180 ? -15.211 -18.188 5.25 1 90.31 180 THR B N 1
ATOM 3753 C CA . THR B 1 180 ? -15.414 -18.094 6.691 1 90.31 180 THR B CA 1
ATOM 3754 C C . THR B 1 180 ? -15.289 -16.641 7.156 1 90.31 180 THR B C 1
ATOM 3756 O O . THR B 1 180 ? -14.648 -15.82 6.488 1 90.31 180 THR B O 1
ATOM 3759 N N . PHE B 1 181 ? -15.938 -16.328 8.203 1 91.5 181 PHE B N 1
ATOM 3760 C CA . PHE B 1 181 ? -15.883 -14.969 8.727 1 91.5 181 PHE B CA 1
ATOM 3761 C C . PHE B 1 181 ? -14.445 -14.539 8.977 1 91.5 181 PHE B C 1
ATOM 3763 O O . PHE B 1 181 ? -14.086 -13.391 8.719 1 91.5 181 PHE B O 1
ATOM 3770 N N . PHE B 1 182 ? -13.648 -15.469 9.383 1 91.19 182 PHE B N 1
ATOM 3771 C CA . PHE B 1 182 ? -12.258 -15.156 9.664 1 91.19 182 PHE B CA 1
ATOM 3772 C C . PHE B 1 182 ? -11.516 -14.789 8.383 1 91.19 182 PHE B C 1
ATOM 3774 O O . PHE B 1 182 ? -10.773 -13.805 8.352 1 91.19 182 PHE B O 1
ATOM 3781 N N . HIS B 1 183 ? -11.711 -15.5 7.359 1 90.75 183 HIS B N 1
ATOM 3782 C CA . HIS B 1 183 ? -11.031 -15.242 6.094 1 90.75 183 HIS B CA 1
ATOM 3783 C C . HIS B 1 183 ? -11.539 -13.961 5.445 1 90.75 183 HIS B C 1
ATOM 3785 O O . HIS B 1 183 ? -10.773 -13.227 4.82 1 90.75 183 HIS B O 1
ATOM 3791 N N . ALA B 1 184 ? -12.828 -13.773 5.66 1 92.5 184 ALA B N 1
ATOM 3792 C CA . ALA B 1 184 ? -13.391 -12.531 5.129 1 92.5 184 ALA B CA 1
ATOM 3793 C C . ALA B 1 184 ? -12.859 -11.32 5.891 1 92.5 184 ALA B C 1
ATOM 3795 O O . ALA B 1 184 ? -12.562 -10.289 5.293 1 92.5 184 ALA B O 1
ATOM 3796 N N . PHE B 1 185 ? -12.742 -11.492 7.223 1 93.69 185 PHE B N 1
ATOM 3797 C CA . PHE B 1 185 ? -12.188 -10.43 8.047 1 93.69 185 PHE B CA 1
ATOM 3798 C C . PHE B 1 185 ? -10.734 -10.164 7.684 1 93.69 185 PHE B C 1
ATOM 3800 O O . PHE B 1 185 ? -10.305 -9.008 7.602 1 93.69 185 PHE B O 1
ATOM 3807 N N . TYR B 1 186 ? -10.023 -11.188 7.434 1 92.62 186 TYR B N 1
ATOM 3808 C CA . TYR B 1 186 ? -8.625 -11.086 7.031 1 92.62 186 TYR B CA 1
ATOM 3809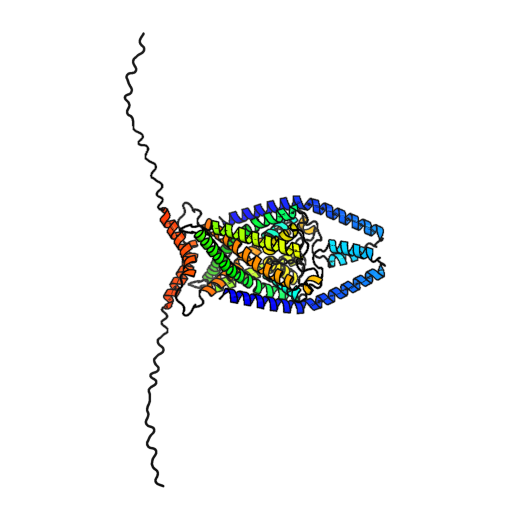 C C . TYR B 1 186 ? -8.492 -10.383 5.688 1 92.62 186 TYR B C 1
ATOM 3811 O O . TYR B 1 186 ? -7.645 -9.5 5.523 1 92.62 186 TYR B O 1
ATOM 3819 N N . TYR B 1 187 ? -9.359 -10.742 4.812 1 92.5 187 TYR B N 1
ATOM 3820 C CA . TYR B 1 187 ? -9.367 -10.109 3.498 1 92.5 187 TYR B CA 1
ATOM 3821 C C . TYR B 1 187 ? -9.617 -8.609 3.617 1 92.5 187 TYR B C 1
ATOM 3823 O O . TYR B 1 187 ? -8.922 -7.805 2.994 1 92.5 187 TYR B O 1
ATOM 3831 N N . CYS B 1 188 ? -10.625 -8.297 4.371 1 94.19 188 CYS B N 1
ATOM 3832 C CA . CYS B 1 188 ? -10.977 -6.887 4.523 1 94.19 188 CYS B CA 1
ATOM 3833 C C . CYS B 1 188 ? -9.852 -6.113 5.203 1 94.19 188 CYS B C 1
ATOM 3835 O O . CYS B 1 188 ? -9.555 -4.98 4.82 1 94.19 188 CYS B O 1
ATOM 3837 N N . PHE B 1 189 ? -9.242 -6.695 6.168 1 94.56 189 PHE B N 1
ATOM 3838 C CA . PHE B 1 189 ? -8.156 -6.043 6.887 1 94.56 189 PHE B CA 1
ATOM 3839 C C . PHE B 1 189 ? -6.969 -5.789 5.965 1 94.56 189 PHE B C 1
ATOM 3841 O O . PHE B 1 189 ? -6.445 -4.676 5.906 1 94.56 189 PHE B O 1
ATOM 3848 N N . ILE B 1 190 ? -6.574 -6.738 5.199 1 93.62 190 ILE B N 1
ATOM 3849 C CA . ILE B 1 190 ? -5.422 -6.664 4.305 1 93.62 190 ILE B CA 1
ATOM 3850 C C . ILE B 1 190 ? -5.707 -5.684 3.174 1 93.62 190 ILE B C 1
ATOM 3852 O O . ILE B 1 190 ? -4.812 -4.961 2.73 1 93.62 190 ILE B O 1
ATOM 3856 N N . THR B 1 191 ? -6.91 -5.684 2.762 1 93.5 191 THR B N 1
ATOM 3857 C CA . THR B 1 191 ? -7.297 -4.801 1.666 1 93.5 191 THR B CA 1
ATOM 3858 C C . THR B 1 191 ? -7.363 -3.352 2.139 1 93.5 191 THR B C 1
ATOM 3860 O O . THR B 1 191 ? -6.832 -2.453 1.484 1 93.5 191 THR B O 1
ATOM 3863 N N . LEU B 1 192 ? -7.949 -3.096 3.277 1 94.94 192 LEU B N 1
ATOM 3864 C CA . LEU B 1 192 ? -8.164 -1.728 3.738 1 94.94 192 LEU B CA 1
ATOM 3865 C C . LEU B 1 192 ? -6.875 -1.134 4.297 1 94.94 192 LEU B C 1
ATOM 3867 O O . LEU B 1 192 ? -6.75 0.087 4.418 1 94.94 192 LEU B O 1
ATOM 3871 N N . THR B 1 193 ? -5.906 -1.967 4.645 1 93.38 193 THR B N 1
ATOM 3872 C CA . THR B 1 193 ? -4.594 -1.473 5.039 1 93.38 193 THR B CA 1
ATOM 3873 C C . THR B 1 193 ? -3.676 -1.349 3.824 1 93.38 193 THR B C 1
ATOM 3875 O O . THR B 1 193 ? -2.525 -0.923 3.949 1 93.38 193 THR B O 1
ATOM 3878 N N . THR B 1 194 ? -4.098 -1.647 2.666 1 93 194 THR B N 1
ATOM 3879 C CA . THR B 1 194 ? -3.471 -1.536 1.354 1 93 194 THR B CA 1
ATOM 3880 C C . THR B 1 194 ? -2.229 -2.418 1.271 1 93 194 THR B C 1
ATOM 3882 O O . THR B 1 194 ? -1.306 -2.129 0.505 1 93 194 THR B O 1
ATOM 3885 N N . ILE B 1 195 ? -2.096 -3.453 2.168 1 92.25 195 ILE B N 1
ATOM 3886 C CA . ILE B 1 195 ? -1.02 -4.43 2.033 1 92.25 195 ILE B CA 1
ATOM 3887 C C . ILE B 1 195 ? -1.211 -5.234 0.751 1 92.25 195 ILE B C 1
ATOM 3889 O O . ILE B 1 195 ? -0.289 -5.352 -0.06 1 92.25 195 ILE B O 1
ATOM 3893 N N . GLY B 1 196 ? -2.424 -5.82 0.54 1 89.88 196 GLY B N 1
ATOM 3894 C CA . GLY B 1 196 ? -2.83 -6.445 -0.708 1 89.88 196 GLY B CA 1
ATOM 3895 C C . GLY B 1 196 ? -2.002 -7.668 -1.061 1 89.88 196 GLY B C 1
ATOM 3896 O O . GLY B 1 196 ? -1.454 -7.754 -2.162 1 89.88 196 GLY B O 1
ATOM 3897 N N . PHE B 1 197 ? -1.938 -8.688 -0.269 1 84.5 197 PHE B N 1
ATOM 3898 C CA . PHE B 1 197 ? -1.188 -9.898 -0.562 1 84.5 197 PHE B CA 1
ATOM 3899 C C . PHE B 1 197 ? -1.739 -10.594 -1.806 1 84.5 197 PHE B C 1
ATOM 3901 O O . PHE B 1 197 ? -0.985 -11.188 -2.578 1 84.5 197 PHE B O 1
ATOM 3908 N N . GLY B 1 198 ? -3.023 -10.492 -1.967 1 80.06 198 GLY B N 1
ATOM 3909 C CA . GLY B 1 198 ? -3.656 -11.117 -3.119 1 80.06 198 GLY B CA 1
ATOM 3910 C C . GLY B 1 198 ? -4.02 -12.57 -2.889 1 80.06 198 GLY B C 1
ATOM 3911 O O . GLY B 1 198 ? -4.344 -13.289 -3.834 1 80.06 198 GLY B O 1
ATOM 3912 N N . ASP B 1 199 ? -3.82 -13.086 -1.675 1 77.12 199 ASP B N 1
ATOM 3913 C CA . ASP B 1 199 ? -4.207 -14.469 -1.391 1 77.12 199 ASP B CA 1
ATOM 3914 C C . ASP B 1 199 ? -5.723 -14.641 -1.455 1 77.12 199 ASP B C 1
ATOM 3916 O O . ASP B 1 199 ? -6.219 -15.641 -1.979 1 77.12 199 ASP B O 1
ATOM 3920 N N . PHE B 1 200 ? -6.402 -13.672 -0.893 1 74.06 200 PHE B N 1
ATOM 3921 C CA . PHE B 1 200 ? -7.852 -13.609 -1.021 1 74.06 200 PHE B CA 1
ATOM 3922 C C . PHE B 1 200 ? -8.281 -12.367 -1.788 1 74.06 200 PHE B C 1
ATOM 3924 O O . PHE B 1 200 ? -7.934 -11.25 -1.402 1 74.06 200 PHE B O 1
ATOM 3931 N N . VAL B 1 201 ? -8.734 -12.68 -3.018 1 71.81 201 VAL B N 1
ATOM 3932 C CA . VAL B 1 201 ? -9.18 -11.539 -3.816 1 71.81 201 VAL B CA 1
ATOM 3933 C C . VAL B 1 201 ? -10.648 -11.711 -4.184 1 71.81 201 VAL B C 1
ATOM 3935 O O . VAL B 1 201 ? -11.062 -12.781 -4.637 1 71.81 201 VAL B O 1
ATOM 3938 N N . ALA B 1 202 ? -11.328 -10.68 -3.893 1 73 202 ALA B N 1
ATOM 3939 C CA . ALA B 1 202 ? -12.75 -10.688 -4.227 1 73 202 ALA B CA 1
ATOM 3940 C C . ALA B 1 202 ? -12.961 -10.555 -5.73 1 73 202 ALA B C 1
ATOM 3942 O O . ALA B 1 202 ? -12.141 -9.953 -6.426 1 73 202 ALA B O 1
ATOM 3943 N N . LEU B 1 203 ? -13.977 -11.047 -6.316 1 62.94 203 LEU B N 1
ATOM 3944 C CA . LEU B 1 203 ? -14.477 -10.844 -7.676 1 62.94 203 LEU B CA 1
ATOM 3945 C C . LEU B 1 203 ? -13.656 -11.648 -8.68 1 62.94 203 LEU B C 1
ATOM 3947 O O . LEU B 1 203 ? -13.547 -11.266 -9.844 1 62.94 203 LEU B O 1
ATOM 3951 N N . GLN B 1 204 ? -12.867 -12.617 -8.273 1 60.75 204 GLN B N 1
ATOM 3952 C CA . GLN B 1 204 ? -12.031 -13.359 -9.211 1 60.75 204 GLN B CA 1
ATOM 3953 C C . GLN B 1 204 ? -12.812 -14.5 -9.859 1 60.75 204 GLN B C 1
ATOM 3955 O O . GLN B 1 204 ? -12.414 -15.016 -10.906 1 60.75 204 GLN B O 1
ATOM 3960 N N . SER B 1 205 ? -13.773 -14.773 -9.203 1 54.47 205 SER B N 1
ATOM 3961 C CA . SER B 1 205 ? -14.477 -15.859 -9.875 1 54.47 205 SER B CA 1
ATOM 3962 C C . SER B 1 205 ? -15.203 -15.359 -11.125 1 54.47 205 SER B C 1
ATOM 3964 O O . SER B 1 205 ? -15.867 -14.32 -11.086 1 54.47 205 SER B O 1
ATOM 3966 N N . ASP B 1 206 ? -14.602 -15.648 -12.398 1 54.47 206 ASP B N 1
ATOM 3967 C CA . ASP B 1 206 ? -15.078 -15.305 -13.734 1 54.47 206 ASP B CA 1
ATOM 3968 C C . ASP B 1 206 ? -16.578 -15.062 -13.742 1 54.47 206 ASP B C 1
ATOM 3970 O O . ASP B 1 206 ? -17.062 -14.117 -14.367 1 54.47 206 ASP B O 1
ATOM 3974 N N . GLU B 1 207 ? -17.328 -15.852 -13.078 1 56.34 207 GLU B N 1
ATOM 3975 C CA . GLU B 1 207 ? -18.766 -15.836 -13.258 1 56.34 207 GLU B CA 1
ATOM 3976 C C . GLU B 1 207 ? -19.422 -14.703 -12.461 1 56.34 207 GLU B C 1
ATOM 3978 O O . GLU B 1 207 ? -20.469 -14.195 -12.844 1 56.34 207 GLU B O 1
ATOM 3983 N N . VAL B 1 208 ? -18.672 -14.203 -11.562 1 53.19 208 VAL B N 1
ATOM 3984 C CA . VAL B 1 208 ? -19.328 -13.266 -10.656 1 53.19 208 VAL B CA 1
ATOM 3985 C C . VAL B 1 208 ? -19.297 -11.859 -11.25 1 53.19 208 VAL B C 1
ATOM 3987 O O . VAL B 1 208 ? -20.25 -11.086 -11.094 1 53.19 208 VAL B O 1
ATOM 3990 N N . LEU B 1 209 ? -18.281 -11.539 -12.047 1 54.41 209 LEU B N 1
ATOM 3991 C CA . LEU B 1 209 ? -18.141 -10.219 -12.648 1 54.41 209 LEU B CA 1
ATOM 3992 C C . LEU B 1 209 ? -19.266 -9.961 -13.648 1 54.41 209 LEU B C 1
ATOM 3994 O O . LEU B 1 209 ? -19.703 -8.82 -13.812 1 54.41 209 LEU B O 1
ATOM 3998 N N . GLN B 1 210 ? -19.766 -11.117 -14.117 1 54.81 210 GLN B N 1
ATOM 3999 C CA . GLN B 1 210 ? -20.781 -11.008 -15.148 1 54.81 210 GLN B CA 1
ATOM 4000 C C . GLN B 1 210 ? -22.188 -11.234 -14.57 1 54.81 210 GLN B C 1
ATOM 4002 O O . GLN B 1 210 ? -23.172 -10.719 -15.094 1 54.81 210 GLN B O 1
ATOM 4007 N N . ARG B 1 211 ? -22.234 -11.938 -13.414 1 58.78 211 ARG B N 1
ATOM 4008 C CA . ARG B 1 211 ? -23.578 -12.383 -13.047 1 58.78 211 ARG B CA 1
ATOM 4009 C C . ARG B 1 211 ? -24.125 -11.578 -11.883 1 58.78 211 ARG B C 1
ATOM 4011 O O . ARG B 1 211 ? -25.344 -11.477 -11.703 1 58.78 211 ARG B O 1
ATOM 4018 N N . LYS B 1 212 ? -23.203 -10.82 -11.211 1 71.5 212 LYS B N 1
ATOM 4019 C CA . LYS B 1 212 ? -23.766 -10.109 -10.062 1 71.5 212 LYS B CA 1
ATOM 4020 C C . LYS B 1 212 ? -23.266 -8.672 -10.008 1 71.5 212 LYS B C 1
ATOM 4022 O O . LYS B 1 212 ? -22.359 -8.352 -9.227 1 71.5 212 LYS B O 1
ATOM 4027 N N . PRO B 1 213 ? -23.953 -7.754 -10.719 1 77.38 213 PRO B N 1
ATOM 4028 C CA . PRO B 1 213 ? -23.5 -6.359 -10.789 1 77.38 213 PRO B CA 1
ATOM 4029 C C . PRO B 1 213 ? -23.594 -5.652 -9.438 1 77.38 213 PRO B C 1
ATOM 4031 O O . PRO B 1 213 ? -22.688 -4.871 -9.086 1 77.38 213 PRO B O 1
ATOM 4034 N N . PRO B 1 214 ? -24.609 -6.023 -8.633 1 80.25 214 PRO B N 1
ATOM 4035 C CA . PRO B 1 214 ? -24.641 -5.312 -7.352 1 80.25 214 PRO B CA 1
ATOM 4036 C C . PRO B 1 214 ? -23.453 -5.645 -6.461 1 80.25 214 PRO B C 1
ATOM 4038 O O . PRO B 1 214 ? -22.969 -4.777 -5.73 1 80.25 214 PRO B O 1
ATOM 4041 N N . TYR B 1 215 ? -22.953 -6.801 -6.57 1 83.81 215 TYR B N 1
ATOM 4042 C CA . TYR B 1 215 ? -21.797 -7.219 -5.777 1 83.81 215 TYR B CA 1
ATOM 4043 C C . TYR B 1 215 ? -20.547 -6.48 -6.211 1 83.81 215 TYR B C 1
ATOM 4045 O O . TYR B 1 215 ? -19.719 -6.098 -5.375 1 83.81 215 TYR B O 1
ATOM 4053 N N . VAL B 1 216 ? -20.5 -6.273 -7.449 1 82.88 216 VAL B N 1
ATOM 4054 C CA . VAL B 1 216 ? -19.344 -5.574 -8 1 82.88 216 VAL B CA 1
ATOM 4055 C C . VAL B 1 216 ? -19.344 -4.121 -7.527 1 82.88 216 VAL B C 1
ATOM 4057 O O . VAL B 1 216 ? -18.312 -3.609 -7.074 1 82.88 216 VAL B O 1
ATOM 4060 N N . VAL B 1 217 ? -20.5 -3.539 -7.617 1 85.12 217 VAL B N 1
ATOM 4061 C CA . VAL B 1 217 ? -20.625 -2.145 -7.203 1 85.12 217 VAL B CA 1
ATOM 4062 C C . VAL B 1 217 ? -20.391 -2.027 -5.699 1 85.12 217 VAL B C 1
ATOM 4064 O O . VAL B 1 217 ? -19.719 -1.097 -5.242 1 85.12 217 VAL B O 1
ATOM 4067 N N . PHE B 1 218 ? -20.906 -2.967 -4.945 1 88.75 218 PHE B N 1
ATOM 4068 C CA . PHE B 1 218 ? -20.703 -2.957 -3.5 1 88.75 218 PHE B CA 1
ATOM 4069 C C . PHE B 1 218 ? -19.219 -3.049 -3.166 1 88.75 218 PHE B C 1
ATOM 4071 O O . PHE B 1 218 ? -18.734 -2.336 -2.287 1 88.75 218 PHE B O 1
ATOM 4078 N N . SER B 1 219 ? -18.531 -3.98 -3.859 1 88.5 219 SER B N 1
ATOM 4079 C CA . SER B 1 219 ? -17.109 -4.176 -3.574 1 88.5 219 SER B CA 1
ATOM 4080 C C . SER B 1 219 ? -16.312 -2.912 -3.869 1 88.5 219 SER B C 1
ATOM 4082 O O . SER B 1 219 ? -15.438 -2.525 -3.086 1 88.5 219 SER B O 1
ATOM 4084 N N . PHE B 1 220 ? -16.641 -2.209 -4.949 1 88.5 220 PHE B N 1
ATOM 4085 C CA . PHE B 1 220 ? -15.93 -0.987 -5.324 1 88.5 220 PHE B CA 1
ATOM 4086 C C . PHE B 1 220 ? -16.172 0.113 -4.301 1 88.5 220 PHE B C 1
ATOM 4088 O O . PHE B 1 220 ? -15.234 0.761 -3.838 1 88.5 220 PHE B O 1
ATOM 4095 N N . LEU B 1 221 ? -17.359 0.24 -3.93 1 90.06 221 LEU B N 1
ATOM 4096 C CA . LEU B 1 221 ? -17.734 1.285 -2.982 1 90.06 221 LEU B CA 1
ATOM 4097 C C . LEU B 1 221 ? -17.172 0.997 -1.601 1 90.06 221 LEU B C 1
ATOM 4099 O O . LEU B 1 221 ? -16.703 1.911 -0.91 1 90.06 221 LEU B O 1
ATOM 4103 N N . TYR B 1 222 ? -17.234 -0.255 -1.207 1 93.62 222 TYR B N 1
ATOM 4104 C CA . TYR B 1 222 ? -16.688 -0.647 0.085 1 93.62 222 TYR B CA 1
ATOM 4105 C C . TYR B 1 222 ? -15.203 -0.326 0.165 1 93.62 222 TYR B C 1
ATOM 4107 O O . TYR B 1 222 ? -14.727 0.186 1.181 1 93.62 222 TYR B O 1
ATOM 4115 N N . ILE B 1 223 ? -14.453 -0.595 -0.9 1 92.19 223 ILE B N 1
ATOM 4116 C CA . ILE B 1 223 ? -13.008 -0.391 -0.907 1 92.19 223 ILE B CA 1
ATOM 4117 C C . ILE B 1 223 ? -12.695 1.102 -0.823 1 92.19 223 ILE B C 1
ATOM 4119 O O . ILE B 1 223 ? -11.891 1.527 0.004 1 92.19 223 ILE B O 1
ATOM 4123 N N . LEU B 1 224 ? -13.367 1.886 -1.664 1 91.44 224 LEU B N 1
ATOM 4124 C CA . LEU B 1 224 ? -13.094 3.316 -1.709 1 91.44 224 LEU B CA 1
ATOM 4125 C C . LEU B 1 224 ? -13.5 3.99 -0.404 1 91.44 224 LEU B C 1
ATOM 4127 O O . LEU B 1 224 ? -12.727 4.758 0.176 1 91.44 224 LEU B O 1
ATOM 4131 N N . LEU B 1 225 ? -14.641 3.615 0.103 1 91.62 225 LEU B N 1
ATOM 4132 C CA . LEU B 1 225 ? -15.117 4.207 1.347 1 91.62 225 LEU B CA 1
ATOM 4133 C C . LEU B 1 225 ? -14.328 3.68 2.539 1 91.62 225 LEU B C 1
ATOM 4135 O O . LEU B 1 225 ? -14.031 4.43 3.473 1 91.62 225 LEU B O 1
ATOM 4139 N N . GLY B 1 226 ? -14.125 2.396 2.502 1 94.81 226 GLY B N 1
ATOM 4140 C CA . GLY B 1 226 ? -13.328 1.817 3.574 1 94.81 226 GLY B CA 1
ATOM 4141 C C . GLY B 1 226 ? -11.953 2.436 3.695 1 94.81 226 GLY B C 1
ATOM 4142 O O . GLY B 1 226 ? -11.477 2.703 4.805 1 94.81 226 GLY B O 1
ATOM 4143 N N . LEU B 1 227 ? -11.312 2.67 2.588 1 94.44 227 LEU B N 1
ATOM 4144 C CA . LEU B 1 227 ? -9.984 3.271 2.592 1 94.44 227 LEU B CA 1
ATOM 4145 C C . LEU B 1 227 ? -10.039 4.711 3.09 1 94.44 227 LEU B C 1
ATOM 4147 O O . LEU B 1 227 ? -9.117 5.176 3.762 1 94.44 227 LEU B O 1
ATOM 4151 N N . ALA B 1 228 ? -11.078 5.367 2.74 1 91.44 228 ALA B N 1
ATOM 4152 C CA . ALA B 1 228 ? -11.242 6.734 3.229 1 91.44 228 ALA B CA 1
ATOM 4153 C C . ALA B 1 228 ? -11.391 6.758 4.746 1 91.44 228 ALA B C 1
ATOM 4155 O O . ALA B 1 228 ? -10.82 7.621 5.418 1 91.44 228 ALA B O 1
ATOM 4156 N N . VAL B 1 229 ? -12.109 5.832 5.234 1 93 229 VAL B N 1
ATOM 4157 C CA . VAL B 1 229 ? -12.352 5.746 6.672 1 93 229 VAL B CA 1
ATOM 4158 C C . VAL B 1 229 ? -11.047 5.422 7.395 1 93 229 VAL B C 1
ATOM 4160 O O . VAL B 1 229 ? -10.695 6.074 8.383 1 93 229 VAL B O 1
ATOM 4163 N N . ILE B 1 230 ? -10.312 4.457 6.914 1 92.56 230 ILE B N 1
ATOM 4164 C CA . ILE B 1 230 ? -9.055 4.062 7.547 1 92.56 230 ILE B CA 1
ATOM 4165 C C . ILE B 1 230 ? -8.031 5.188 7.41 1 92.56 230 ILE B C 1
ATOM 4167 O O . ILE B 1 230 ? -7.285 5.473 8.352 1 92.56 230 ILE B O 1
ATOM 4171 N N . GLY B 1 231 ? -8.055 5.758 6.25 1 89.62 231 GLY B N 1
ATOM 4172 C CA . GLY B 1 231 ? -7.176 6.902 6.059 1 89.62 231 GLY B CA 1
ATOM 4173 C C . GLY B 1 231 ? -7.461 8.039 7.027 1 89.62 231 GLY B C 1
ATOM 4174 O O . GLY B 1 231 ? -6.535 8.68 7.523 1 89.62 231 GLY B O 1
ATOM 4175 N N . ALA B 1 232 ? -8.719 8.297 7.25 1 89.31 232 ALA B N 1
ATOM 4176 C CA . ALA B 1 232 ? -9.117 9.328 8.203 1 89.31 232 ALA B CA 1
ATOM 4177 C C . ALA B 1 232 ? -8.617 9 9.609 1 89.31 232 ALA B C 1
ATOM 4179 O O . ALA B 1 232 ? -8.133 9.883 10.32 1 89.31 232 ALA B O 1
ATOM 4180 N N . PHE B 1 233 ? -8.734 7.793 9.969 1 89.88 233 PHE B N 1
ATOM 4181 C CA . PHE B 1 233 ? -8.289 7.355 11.289 1 89.88 233 PHE B CA 1
ATOM 4182 C C . PHE B 1 233 ? -6.77 7.445 11.398 1 89.88 233 PHE B C 1
ATOM 4184 O O . PHE B 1 233 ? -6.246 7.898 12.422 1 89.88 233 PHE B O 1
ATOM 4191 N N . LEU B 1 234 ? -6.043 7.027 10.352 1 86.88 234 LEU B N 1
ATOM 4192 C CA . LEU B 1 234 ? -4.586 7.066 10.383 1 86.88 234 LEU B CA 1
ATOM 4193 C C . LEU B 1 234 ? -4.082 8.508 10.445 1 86.88 234 LEU B C 1
ATOM 4195 O O . LEU B 1 234 ? -3.074 8.789 11.094 1 86.88 234 LEU B O 1
ATOM 4199 N N . ASN B 1 235 ? -4.789 9.281 9.766 1 81.38 235 ASN B N 1
ATOM 4200 C CA . ASN B 1 235 ? -4.426 10.695 9.82 1 81.38 235 ASN B CA 1
ATOM 4201 C C . ASN B 1 235 ? -4.598 11.258 11.227 1 81.38 235 ASN B C 1
ATOM 4203 O O . ASN B 1 235 ? -3.787 12.07 11.68 1 81.38 235 ASN B O 1
ATOM 4207 N N . LEU B 1 236 ? -5.625 10.859 11.883 1 81.75 236 LEU B N 1
ATOM 4208 C CA . LEU B 1 236 ? -5.871 11.297 13.25 1 81.75 236 LEU B CA 1
ATOM 4209 C C . LEU B 1 236 ? -4.777 10.789 14.188 1 81.75 236 LEU B C 1
ATOM 4211 O O . LEU B 1 236 ? -4.27 11.547 15.023 1 81.75 236 LEU B O 1
ATOM 4215 N N . VAL B 1 237 ? -4.383 9.625 13.992 1 82.62 237 VAL B N 1
ATOM 4216 C CA . VAL B 1 237 ? -3.396 8.984 14.867 1 82.62 237 VAL B CA 1
ATOM 4217 C C . VAL B 1 237 ? -2.021 9.602 14.625 1 82.62 237 VAL B C 1
ATOM 4219 O O . VAL B 1 237 ? -1.291 9.898 15.578 1 82.62 237 VAL B O 1
ATOM 4222 N N . VAL B 1 238 ? -1.732 9.812 13.398 1 78.69 238 VAL B N 1
ATOM 4223 C CA . VAL B 1 238 ? -0.436 10.383 13.047 1 78.69 238 VAL B CA 1
ATOM 4224 C C . VAL B 1 238 ? -0.347 11.82 13.57 1 78.69 238 VAL B C 1
ATOM 4226 O O . VAL B 1 238 ? 0.688 12.234 14.102 1 78.69 238 VAL B O 1
ATOM 4229 N N . LEU B 1 239 ? -1.35 12.555 13.469 1 73 239 LEU B N 1
ATOM 4230 C CA . LEU B 1 239 ? -1.362 13.938 13.938 1 73 239 LEU B CA 1
ATOM 4231 C C . LEU B 1 239 ? -1.231 13.984 15.461 1 73 239 LEU B C 1
ATOM 4233 O O . LEU B 1 239 ? -0.541 14.859 16 1 73 239 LEU B O 1
ATOM 4237 N N . ARG B 1 240 ? -1.789 13.094 16.047 1 77.75 240 ARG B N 1
ATOM 4238 C CA . ARG B 1 240 ? -1.694 13.047 17.5 1 77.75 240 ARG B CA 1
ATOM 4239 C C . ARG B 1 240 ? -0.283 12.68 17.953 1 77.75 240 ARG B C 1
ATOM 4241 O O . ARG B 1 240 ? 0.229 13.234 18.922 1 77.75 240 ARG B O 1
ATOM 4248 N N . PHE B 1 241 ? 0.258 11.852 17.266 1 74.88 241 PHE B N 1
ATOM 4249 C CA . PHE B 1 241 ? 1.617 11.445 17.609 1 74.88 241 PHE B CA 1
ATOM 4250 C C . PHE B 1 241 ? 2.602 12.578 17.359 1 74.88 241 PHE B C 1
ATOM 4252 O O . PHE B 1 241 ? 3.523 12.797 18.141 1 74.88 241 PHE B O 1
ATOM 4259 N N . LEU B 1 242 ? 2.33 13.219 16.344 1 70.81 242 LEU B N 1
ATOM 4260 C CA . LEU B 1 242 ? 3.215 14.336 16.016 1 70.81 242 LEU B CA 1
ATOM 4261 C C . LEU B 1 242 ? 3.01 15.492 16.984 1 70.81 242 LEU B C 1
ATOM 4263 O O . LEU B 1 242 ? 3.967 16.172 17.344 1 70.81 242 LEU B O 1
ATOM 4267 N N . ALA B 1 243 ? 1.834 15.688 17.438 1 65.81 243 ALA B N 1
ATOM 4268 C CA . ALA B 1 243 ? 1.531 16.734 18.406 1 65.81 243 ALA B CA 1
ATOM 4269 C C . ALA B 1 243 ? 2.094 16.375 19.781 1 65.81 243 ALA B C 1
ATOM 4271 O O . ALA B 1 243 ? 2.592 17.25 20.5 1 65.81 243 ALA B O 1
ATOM 4272 N N . ALA B 1 244 ? 1.974 15.164 20.094 1 66.19 244 ALA B N 1
ATOM 4273 C CA . ALA B 1 244 ? 2.498 14.711 21.375 1 66.19 244 ALA B CA 1
ATOM 4274 C C . ALA B 1 244 ? 4.02 14.812 21.422 1 66.19 244 ALA B C 1
ATOM 4276 O O . ALA B 1 244 ? 4.602 15.102 22.469 1 66.19 244 ALA B O 1
ATOM 4277 N N . SER B 1 245 ? 4.578 14.57 20.328 1 60.84 245 SER B N 1
ATOM 4278 C CA . SER B 1 245 ? 6.031 14.688 20.234 1 60.84 245 SER B CA 1
ATOM 4279 C C . SER B 1 245 ? 6.477 16.141 20.281 1 60.84 245 SER B C 1
ATOM 4281 O O . SER B 1 245 ? 7.574 16.453 20.75 1 60.84 245 SER B O 1
ATOM 4283 N N . ALA B 1 246 ? 5.641 17.016 19.875 1 55.47 246 ALA B N 1
ATOM 4284 C CA . ALA B 1 246 ? 5.938 18.438 19.906 1 55.47 246 ALA B CA 1
ATOM 4285 C C . ALA B 1 246 ? 5.766 19 21.312 1 55.47 246 ALA B C 1
ATOM 4287 O O . ALA B 1 246 ? 6.496 19.906 21.734 1 55.47 246 ALA B O 1
ATOM 4288 N N . ASP B 1 247 ? 4.77 18.547 22.141 1 51.34 247 ASP B N 1
ATOM 4289 C CA . ASP B 1 247 ? 4.508 19.016 23.5 1 51.34 247 ASP B CA 1
ATOM 4290 C C . ASP B 1 247 ? 5.473 18.359 24.5 1 51.34 247 ASP B C 1
ATOM 4292 O O . ASP B 1 247 ? 5.531 18.75 25.656 1 51.34 247 ASP B O 1
ATOM 4296 N N . ALA B 1 248 ? 6.086 17.344 24.312 1 50.25 248 ALA B N 1
ATOM 4297 C CA . ALA B 1 248 ? 7.035 16.797 25.281 1 50.25 248 ALA B CA 1
ATOM 4298 C C . ALA B 1 248 ? 8.062 17.859 25.688 1 50.25 248 ALA B C 1
ATOM 4300 O O . ALA B 1 248 ? 8.672 18.5 24.828 1 50.25 248 ALA B O 1
ATOM 4301 N N . PRO B 1 249 ? 8.008 18.25 26.922 1 41.72 249 PRO B N 1
ATOM 4302 C CA . PRO B 1 249 ? 8.898 19.281 27.484 1 41.72 249 PRO B CA 1
ATOM 4303 C C . PRO B 1 249 ? 10.328 19.156 26.969 1 41.72 249 PRO B C 1
ATOM 4305 O O . PRO B 1 249 ? 10.945 18.094 27.078 1 41.72 249 PRO B O 1
ATOM 4308 N N . GLU B 1 250 ? 10.797 19.578 25.844 1 39.34 250 GLU B N 1
ATOM 4309 C CA . GLU B 1 250 ? 12.195 19.984 25.891 1 39.34 250 GLU B CA 1
ATOM 4310 C C . GLU B 1 250 ? 12.547 20.609 27.234 1 39.34 250 GLU B C 1
ATOM 4312 O O . GLU B 1 250 ? 12.047 21.688 27.578 1 39.34 250 GLU B O 1
ATOM 4317 N N . ARG B 1 251 ? 12.836 20.109 28.359 1 37.31 251 ARG B N 1
ATOM 4318 C CA . ARG B 1 251 ? 13.539 20.781 29.438 1 37.31 251 ARG B CA 1
ATOM 4319 C C . ARG B 1 251 ? 14.328 21.984 28.906 1 37.31 251 ARG B C 1
ATOM 4321 O O . ARG B 1 251 ? 14.141 23.109 29.375 1 37.31 251 ARG B O 1
ATOM 4328 N N . ALA B 1 252 ? 15.789 22.078 29.266 1 34.72 252 ALA B N 1
ATOM 4329 C CA . ALA B 1 252 ? 16.734 23.172 29.484 1 34.72 252 ALA B CA 1
ATOM 4330 C C . ALA B 1 252 ? 16.938 23.969 28.188 1 34.72 252 ALA B C 1
ATOM 4332 O O . ALA B 1 252 ? 17.5 25.062 28.219 1 34.72 252 ALA B O 1
ATOM 4333 N N . ALA B 1 253 ? 17.375 23.375 27.047 1 35.59 253 ALA B N 1
ATOM 4334 C CA . ALA B 1 253 ? 17.984 24.391 26.203 1 35.59 253 ALA B CA 1
ATOM 4335 C C . ALA B 1 253 ? 16.938 25.344 25.656 1 35.59 253 ALA B C 1
ATOM 4337 O O . ALA B 1 253 ? 15.766 24.984 25.5 1 35.59 253 ALA B O 1
ATOM 4338 N N . ARG B 1 254 ? 17.375 26.625 25.344 1 33.06 254 ARG B N 1
ATOM 4339 C CA . ARG B 1 254 ? 16.875 27.906 24.859 1 33.06 254 ARG B CA 1
ATOM 4340 C C . ARG B 1 254 ? 15.898 27.703 23.703 1 33.06 254 ARG B C 1
ATOM 4342 O O . ARG B 1 254 ? 16.016 26.734 22.953 1 33.06 254 ARG B O 1
ATOM 4349 N N . PRO B 1 255 ? 14.758 28.469 23.625 1 33.59 255 PRO B N 1
ATOM 4350 C CA . PRO B 1 255 ? 13.711 28.625 22.625 1 33.59 255 PRO B CA 1
ATOM 4351 C C . PRO B 1 255 ? 14.242 28.516 21.188 1 33.59 255 PRO B C 1
ATOM 4353 O O . PRO B 1 255 ? 14.836 29.453 20.672 1 33.59 255 PRO B O 1
ATOM 4356 N N . SER B 1 256 ? 15.109 27.625 20.797 1 26.52 256 SER B N 1
ATOM 4357 C CA . SER B 1 256 ? 15.539 27.906 19.422 1 26.52 256 SER B CA 1
ATOM 4358 C C . SER B 1 256 ? 14.352 27.953 18.469 1 26.52 256 SER B C 1
ATOM 4360 O O . SER B 1 256 ? 13.352 27.25 18.672 1 26.52 256 SER B O 1
ATOM 4362 N N . THR B 1 257 ? 14.266 28.922 17.391 1 28.72 257 THR B N 1
ATOM 4363 C CA . THR B 1 257 ? 13.445 29.594 16.375 1 28.72 257 THR B CA 1
ATOM 4364 C C . THR B 1 257 ? 12.805 28.578 15.438 1 28.72 257 THR B C 1
ATOM 4366 O O . THR B 1 257 ? 11.953 28.938 14.625 1 28.72 257 THR B O 1
ATOM 4369 N N . SER B 1 258 ? 13.258 27.344 15.43 1 28.61 258 SER B N 1
ATOM 4370 C CA . SER B 1 258 ? 13.031 26.688 14.141 1 28.61 258 SER B CA 1
ATOM 4371 C C . SER B 1 258 ? 11.609 26.141 14.047 1 28.61 258 SER B C 1
ATOM 4373 O O . SER B 1 258 ? 11.023 26.125 12.961 1 28.61 258 SER B O 1
ATOM 4375 N N . ILE B 1 259 ? 11.102 25.609 15.102 1 31.47 259 ILE B N 1
ATOM 4376 C CA . ILE B 1 259 ? 9.797 25 14.875 1 31.47 259 ILE B CA 1
ATOM 4377 C C . ILE B 1 259 ? 8.727 26.078 14.742 1 31.47 259 ILE B C 1
ATOM 4379 O O . ILE B 1 259 ? 7.621 25.797 14.273 1 31.47 259 ILE B O 1
ATOM 4383 N N . SER B 1 260 ? 8.992 27.328 15.289 1 30.88 260 SER B N 1
ATOM 4384 C CA . SER B 1 260 ? 8.18 28.531 15.148 1 30.88 260 SER B CA 1
ATOM 4385 C C . SER B 1 260 ? 8.102 28.969 13.688 1 30.88 260 SER B C 1
ATOM 4387 O O . SER B 1 260 ? 7.176 29.703 13.305 1 30.88 260 SER B O 1
ATOM 4389 N N . SER B 1 261 ? 9.102 28.594 12.875 1 31.17 261 SER B N 1
ATOM 4390 C CA . SER B 1 261 ? 9.195 29.078 11.508 1 31.17 261 SER B CA 1
ATOM 4391 C C . SER B 1 261 ? 8.203 28.359 10.594 1 31.17 261 SER B C 1
ATOM 4393 O O . SER B 1 261 ? 7.637 28.969 9.688 1 31.17 261 SER B O 1
ATOM 4395 N N . ILE B 1 262 ? 7.945 27.125 10.859 1 31.75 262 ILE B N 1
ATOM 4396 C CA . ILE B 1 262 ? 6.977 26.547 9.93 1 31.75 262 ILE B CA 1
ATOM 4397 C C . ILE B 1 262 ? 5.57 27.031 10.281 1 31.75 262 ILE B C 1
ATOM 4399 O O . ILE B 1 262 ? 4.785 27.375 9.398 1 31.75 262 ILE B O 1
ATOM 4403 N N . SER B 1 263 ? 5.227 27.312 11.516 1 33.25 263 SER B N 1
ATOM 4404 C CA . SER B 1 263 ? 4.023 28.016 11.953 1 33.25 263 SER B CA 1
ATOM 4405 C C . SER B 1 263 ? 4.098 29.5 11.617 1 33.25 263 SER B C 1
ATOM 4407 O O . SER B 1 263 ? 3.086 30.125 11.266 1 33.25 263 SER B O 1
ATOM 4409 N N . TYR B 1 264 ? 5.359 30.188 11.719 1 32.84 264 TYR B N 1
ATOM 4410 C CA . TYR B 1 264 ? 5.605 31.562 11.328 1 32.84 264 TYR B CA 1
ATOM 4411 C C . TYR B 1 264 ? 5.52 31.719 9.812 1 32.84 264 TYR B C 1
ATOM 4413 O O . TYR B 1 264 ? 4.926 32.688 9.312 1 32.84 264 TYR B O 1
ATOM 4421 N N . ARG B 1 265 ? 6.02 30.812 9.047 1 35 265 ARG B N 1
ATOM 4422 C CA . ARG B 1 265 ? 6.004 30.938 7.59 1 35 265 ARG B CA 1
ATOM 4423 C C . ARG B 1 265 ? 4.605 30.703 7.035 1 35 265 ARG B C 1
ATOM 4425 O O . ARG B 1 265 ? 4.203 31.328 6.062 1 35 265 ARG B O 1
ATOM 4432 N N . ILE B 1 266 ? 3.77 29.906 7.664 1 35.28 266 ILE B N 1
ATOM 4433 C CA . ILE B 1 266 ? 2.354 29.922 7.312 1 35.28 266 ILE B CA 1
ATOM 4434 C C . ILE B 1 266 ? 1.717 31.219 7.801 1 35.28 266 ILE B C 1
ATOM 4436 O O . ILE B 1 266 ? 0.931 31.844 7.082 1 35.28 266 ILE B O 1
ATOM 4440 N N . HIS B 1 267 ? 2.137 31.719 8.953 1 33.47 267 HIS B N 1
ATOM 4441 C CA . HIS B 1 267 ? 1.688 33.031 9.398 1 33.47 267 HIS B CA 1
ATOM 4442 C C . HIS B 1 267 ? 2.305 34.156 8.555 1 33.47 267 HIS B C 1
ATOM 4444 O O . HIS B 1 267 ? 1.639 35.125 8.242 1 33.47 267 HIS B O 1
ATOM 4450 N N . GLN B 1 268 ? 3.645 34.188 8.211 1 34.03 268 GLN B N 1
ATOM 4451 C CA . GLN B 1 268 ? 4.25 35.188 7.352 1 34.03 268 GLN B CA 1
ATOM 4452 C C . GLN B 1 268 ? 3.641 35.156 5.953 1 34.03 268 GLN B C 1
ATOM 4454 O O . GLN B 1 268 ? 3.428 36.219 5.34 1 34.03 268 GLN B O 1
ATOM 4459 N N . LEU B 1 269 ? 3.369 34.062 5.504 1 33.47 269 LEU B N 1
ATOM 4460 C CA . LEU B 1 269 ? 2.697 34.031 4.207 1 33.47 269 LEU B CA 1
ATOM 4461 C C . LEU B 1 269 ? 1.286 34.594 4.305 1 33.47 269 LEU B C 1
ATOM 4463 O O . LEU B 1 269 ? 0.816 35.25 3.375 1 33.47 269 LEU B O 1
ATOM 4467 N N . GLU B 1 270 ? 0.695 34.469 5.41 1 33.5 270 GLU B N 1
ATOM 4468 C CA . GLU B 1 270 ? -0.552 35.188 5.656 1 33.5 270 GLU B CA 1
ATOM 4469 C C . GLU B 1 270 ? -0.312 36.688 5.754 1 33.5 270 GLU B C 1
ATOM 4471 O O . GLU B 1 270 ? -1.103 37.5 5.242 1 33.5 270 GLU B O 1
ATOM 4476 N N . LEU B 1 271 ? 0.726 37.094 6.469 1 32.38 271 LEU B N 1
ATOM 4477 C CA . LEU B 1 271 ? 1.036 38.5 6.566 1 32.38 271 LEU B CA 1
ATOM 4478 C C . LEU B 1 271 ? 1.462 39.062 5.215 1 32.38 271 LEU B C 1
ATOM 4480 O O . LEU B 1 271 ? 1.089 40.188 4.855 1 32.38 271 LEU B O 1
ATOM 4484 N N . TRP B 1 272 ? 2.324 38.312 4.547 1 34.81 272 TRP B N 1
ATOM 4485 C CA . TRP B 1 272 ? 2.713 38.844 3.24 1 34.81 272 TRP B CA 1
ATOM 4486 C C . TRP B 1 272 ? 1.517 38.875 2.297 1 34.81 272 TRP B C 1
ATOM 4488 O O . TRP B 1 272 ? 1.406 39.812 1.473 1 34.81 272 TRP B O 1
ATOM 4498 N N . ALA B 1 273 ? 0.628 37.875 2.42 1 32.06 273 ALA B N 1
ATOM 4499 C CA . ALA B 1 273 ? -0.585 37.969 1.614 1 32.06 273 ALA B CA 1
ATOM 4500 C C . ALA B 1 273 ? -1.401 39.219 2.002 1 32.06 273 ALA B C 1
ATOM 4502 O O . ALA B 1 273 ? -2.018 39.844 1.146 1 32.06 273 ALA B O 1
ATOM 4503 N N . SER B 1 274 ? -1.357 39.469 3.303 1 32.06 274 SER B N 1
ATOM 4504 C CA . SER B 1 274 ? -2.068 40.688 3.656 1 32.06 274 SER B CA 1
ATOM 4505 C C . SER B 1 274 ? -1.368 41.906 3.092 1 32.06 274 SER B C 1
ATOM 4507 O O . SER B 1 274 ? -2.012 42.938 2.818 1 32.06 274 SER B O 1
ATOM 4509 N N . ASP B 1 275 ? 0.003 41.906 3.221 1 30.5 275 ASP B N 1
ATOM 4510 C CA . ASP B 1 275 ? 0.646 43.156 2.797 1 30.5 275 ASP B CA 1
ATOM 4511 C C . ASP B 1 275 ? 0.53 43.344 1.285 1 30.5 275 ASP B C 1
ATOM 4513 O O . ASP B 1 275 ? 0.709 44.438 0.778 1 30.5 275 ASP B O 1
ATOM 4517 N N . ASN B 1 276 ? 0.656 42.125 0.628 1 30.33 276 ASN B N 1
ATOM 4518 C CA . ASN B 1 276 ? 0.698 42.469 -0.792 1 30.33 276 ASN B CA 1
ATOM 4519 C C . ASN B 1 276 ? -0.668 42.906 -1.306 1 30.33 276 ASN B C 1
ATOM 4521 O O . ASN B 1 276 ? -0.902 42.938 -2.516 1 30.33 276 ASN B O 1
ATOM 4525 N N . LEU B 1 277 ? -1.608 42.844 -0.35 1 28.44 277 LEU B N 1
ATOM 4526 C CA . LEU B 1 277 ? -2.896 43.344 -0.82 1 28.44 277 LEU B CA 1
ATOM 4527 C C . LEU B 1 277 ? -2.762 44.75 -1.37 1 28.44 277 LEU B C 1
ATOM 4529 O O . LEU B 1 277 ? -3.75 45.344 -1.807 1 28.44 277 LEU B O 1
ATOM 4533 N N . GLY B 1 278 ? -1.592 45.375 -0.992 1 27.41 278 GLY B N 1
ATOM 4534 C CA . GLY B 1 278 ? -1.64 46.781 -1.338 1 27.41 278 GLY B CA 1
ATOM 4535 C C . GLY B 1 278 ? -1.606 47.031 -2.834 1 27.41 278 GLY B C 1
ATOM 4536 O O . GLY B 1 278 ? -1.307 48.156 -3.277 1 27.41 278 GLY B O 1
ATOM 4537 N N . PHE B 1 279 ? -1.372 45.844 -3.607 1 27.95 279 PHE B N 1
ATOM 4538 C CA . PHE B 1 279 ? -1.229 46.344 -4.977 1 27.95 279 PHE B CA 1
ATOM 4539 C C . PHE B 1 279 ? -2.508 47.031 -5.445 1 27.95 279 PHE B C 1
ATOM 4541 O O . PHE B 1 279 ? -3.545 46.375 -5.602 1 27.95 279 PHE B O 1
ATOM 4548 N N . SER B 1 280 ? -2.781 48.188 -4.941 1 25.98 280 SER B N 1
ATOM 4549 C CA . SER B 1 280 ? -3.83 49.062 -5.438 1 25.98 280 SER B CA 1
ATOM 4550 C C . SER B 1 280 ? -3.836 49.125 -6.961 1 25.98 280 SER B C 1
ATOM 4552 O O . SER B 1 280 ? -2.791 49.344 -7.582 1 25.98 280 SER B O 1
ATOM 4554 N N . PRO B 1 281 ? -4.66 48.25 -7.598 1 29.47 281 PRO B N 1
ATOM 4555 C CA . PRO B 1 281 ? -4.699 48.312 -9.062 1 29.47 281 PRO B CA 1
ATOM 4556 C C . PRO B 1 281 ? -4.602 49.75 -9.57 1 29.47 281 PRO B C 1
ATOM 4558 O O . PRO B 1 281 ? -5.035 50.688 -8.891 1 29.47 281 PRO B O 1
ATOM 4561 N N . PRO B 1 282 ? -3.518 50.125 -10.195 1 28.42 282 PRO B N 1
ATOM 4562 C CA . PRO B 1 282 ? -3.369 51.531 -10.641 1 28.42 282 PRO B CA 1
ATOM 4563 C C . PRO B 1 282 ? -4.645 52.062 -11.273 1 28.42 282 PRO B C 1
ATOM 4565 O O . PRO B 1 282 ? -5.449 51.312 -11.812 1 28.42 282 PRO B O 1
ATOM 4568 N N . ALA B 1 283 ? -5.309 53 -10.617 1 25.97 283 ALA B N 1
ATOM 4569 C CA . ALA B 1 283 ? -6.496 53.75 -11.0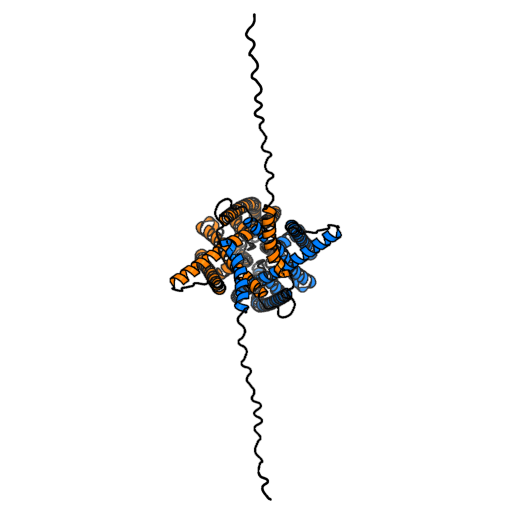39 1 25.97 283 ALA B CA 1
ATOM 4570 C C . ALA B 1 283 ? -6.438 54.062 -12.531 1 25.97 283 ALA B C 1
ATOM 4572 O O . ALA B 1 283 ? -5.398 54.5 -13.039 1 25.97 283 ALA B O 1
ATOM 4573 N N . SER B 1 284 ? -7.07 53.188 -13.406 1 25.84 284 SER B N 1
ATOM 4574 C CA . SER B 1 284 ? -7.203 53.406 -14.844 1 25.84 284 SER B CA 1
ATOM 4575 C C . SER B 1 284 ? -7.371 54.906 -15.148 1 25.84 284 SER B C 1
ATOM 4577 O O . SER B 1 284 ? -8.086 55.594 -14.438 1 25.84 284 SER B O 1
ATOM 4579 N N . PRO B 1 285 ? -6.379 55.531 -15.734 1 28.11 285 PRO B N 1
ATOM 4580 C CA . PRO B 1 285 ? -6.461 56.969 -16.031 1 28.11 285 PRO B CA 1
ATOM 4581 C C . PRO B 1 285 ? -7.797 57.344 -16.641 1 28.11 285 PRO B C 1
ATOM 4583 O O . PRO B 1 285 ? -8.391 56.594 -17.391 1 28.11 285 PRO B O 1
ATOM 4586 N N . ARG B 1 286 ? -8.758 57.875 -15.859 1 27.17 286 ARG B N 1
ATOM 4587 C CA . ARG B 1 286 ? -9.992 58.469 -16.359 1 27.17 286 ARG B CA 1
ATOM 4588 C C . ARG B 1 286 ? -9.75 59.219 -17.656 1 27.17 286 ARG B C 1
ATOM 4590 O O . ARG B 1 286 ? -8.898 60.094 -17.719 1 27.17 286 ARG B O 1
ATOM 4597 N N . THR B 1 287 ? -9.75 58.438 -18.828 1 27.7 287 THR B N 1
ATOM 4598 C CA . THR B 1 287 ? -9.75 59.094 -20.125 1 27.7 287 THR B CA 1
ATOM 4599 C C . THR B 1 287 ? -10.641 60.344 -20.109 1 27.7 287 THR B C 1
ATOM 4601 O O . THR B 1 287 ? -11.82 60.25 -19.766 1 27.7 287 THR B O 1
ATOM 4604 N N . GLU B 1 288 ? -10.109 61.5 -19.766 1 25.75 288 GLU B N 1
ATOM 4605 C CA . GLU B 1 288 ? -10.758 62.812 -19.891 1 25.75 288 GLU B CA 1
ATOM 4606 C C . GLU B 1 288 ? -11.43 62.969 -21.25 1 25.75 288 GLU B C 1
ATOM 4608 O O . GLU B 1 288 ? -10.766 62.969 -22.281 1 25.75 288 GLU B O 1
ATOM 4613 N N . VAL B 1 289 ? -12.461 62.062 -21.578 1 31.08 289 VAL B N 1
ATOM 4614 C CA . VAL B 1 289 ? -13.234 62.344 -22.797 1 31.08 289 VAL B CA 1
ATOM 4615 C C . VAL B 1 289 ? -13.516 63.812 -22.922 1 31.08 289 VAL B C 1
ATOM 4617 O O . VAL B 1 289 ? -14.211 64.375 -22.078 1 31.08 289 VAL B O 1
ATOM 4620 N N . GLY B 1 290 ? -12.477 64.562 -23.422 1 23.5 290 GLY B N 1
ATOM 4621 C CA . GLY B 1 290 ? -12.57 66 -23.781 1 23.5 290 GLY B CA 1
ATOM 4622 C C . GLY B 1 290 ? -13.805 66.312 -24.609 1 23.5 290 GLY B C 1
ATOM 4623 O O . GLY B 1 290 ? -14.125 65.625 -25.562 1 23.5 290 GLY B O 1
ATOM 4624 N N . ASP B 1 291 ? -14.891 66.688 -23.984 1 27.2 291 ASP B N 1
ATOM 4625 C CA . ASP B 1 291 ? -16.125 67.188 -24.547 1 27.2 291 ASP B CA 1
ATOM 4626 C C . ASP B 1 291 ? -15.844 68.188 -25.656 1 27.2 291 ASP B C 1
ATOM 4628 O O . ASP B 1 291 ? -15.508 69.375 -25.391 1 27.2 291 ASP B O 1
ATOM 4632 N N . GLY B 1 292 ? -14.852 67.812 -26.625 1 24 292 GLY B N 1
ATOM 4633 C CA . GLY B 1 292 ? -14.617 68.812 -27.625 1 24 292 GLY B CA 1
ATOM 4634 C C . GLY B 1 292 ? -15.891 69.312 -28.25 1 24 292 GLY B C 1
ATOM 4635 O O . GLY B 1 292 ? -16.719 68.562 -28.75 1 24 292 GLY B O 1
ATOM 4636 N N . ARG B 1 293 ? -16.422 70.375 -27.75 1 26.05 293 ARG B N 1
ATOM 4637 C CA . ARG B 1 293 ? -17.516 71.25 -28.156 1 26.05 293 ARG B CA 1
ATOM 4638 C C . ARG B 1 293 ? -17.359 71.688 -29.609 1 26.05 293 ARG B C 1
ATOM 4640 O O . ARG B 1 293 ? -17.953 72.625 -30.047 1 26.05 293 ARG B O 1
ATOM 4647 N N . GLU B 1 294 ? -16.438 70.875 -30.484 1 25.98 294 GLU B N 1
ATOM 4648 C CA . GLU B 1 294 ? -16.25 71.688 -31.656 1 25.98 294 GLU B CA 1
ATOM 4649 C C . GLU B 1 294 ? -17.594 72.062 -32.281 1 25.98 294 GLU B C 1
ATOM 4651 O O . GLU B 1 294 ? -18.562 71.312 -32.219 1 25.98 294 GLU B O 1
ATOM 4656 N N . GLY B 1 295 ? -17.672 73.375 -32.688 1 24.44 295 GLY B N 1
ATOM 4657 C CA . GLY B 1 295 ? -18.594 74.312 -33.312 1 24.44 295 GLY B CA 1
ATOM 4658 C C . GLY B 1 295 ? -19.094 73.812 -34.656 1 24.44 295 GLY B C 1
ATOM 4659 O O . GLY B 1 295 ? -18.312 73.312 -35.469 1 24.44 295 GLY B O 1
ATOM 4660 N N . ARG B 1 296 ? -20.234 73.188 -34.75 1 28.53 296 ARG B N 1
ATOM 4661 C CA . ARG B 1 296 ? -20.984 72.75 -35.938 1 28.53 296 ARG B CA 1
ATOM 4662 C C . ARG B 1 296 ? -20.969 73.875 -37 1 28.53 296 ARG B C 1
ATOM 4664 O O . ARG B 1 296 ? -21.438 75 -36.75 1 28.53 296 ARG B O 1
ATOM 4671 N N . PRO B 1 297 ? -19.797 74 -37.844 1 29.2 297 PRO B N 1
ATOM 4672 C CA . PRO B 1 297 ? -19.844 75.062 -38.844 1 29.2 297 PRO B CA 1
ATOM 4673 C C . PRO B 1 297 ? -21.109 75 -39.688 1 29.2 297 PRO B C 1
ATOM 4675 O O . PRO B 1 297 ? -21.781 74 -39.75 1 29.2 297 PRO B O 1
ATOM 4678 N N . PRO B 1 298 ? -21.391 76.188 -40.406 1 30.11 298 PRO B N 1
ATOM 4679 C CA . PRO B 1 298 ? -22.562 76.688 -41.125 1 30.11 298 PRO B CA 1
ATOM 4680 C C . PRO B 1 298 ? -22.781 75.938 -42.438 1 30.11 298 PRO B C 1
ATOM 4682 O O . PRO B 1 298 ? -21.828 75.562 -43.156 1 30.11 298 PRO B O 1
ATOM 4685 N N . ALA B 1 299 ? -23.562 74.938 -42.531 1 25.38 299 ALA B N 1
ATOM 4686 C CA . ALA B 1 299 ? -23.938 74.188 -43.688 1 25.38 299 ALA B CA 1
ATOM 4687 C C . ALA B 1 299 ? -24.25 75.062 -44.875 1 25.38 299 ALA B C 1
ATOM 4689 O O . ALA B 1 299 ? -25.188 75.875 -44.844 1 25.38 299 ALA B O 1
ATOM 4690 N N . ARG B 1 300 ? -23.078 75.688 -45.438 1 25.25 300 ARG B N 1
ATOM 4691 C CA . ARG B 1 300 ? -23.281 76.438 -46.656 1 25.25 300 ARG B CA 1
ATOM 4692 C C . ARG B 1 300 ? -24.125 75.625 -47.656 1 25.25 300 ARG B C 1
ATOM 4694 O O . ARG B 1 300 ? -23.891 74.438 -47.875 1 25.25 300 ARG B O 1
ATOM 4701 N N . ARG B 1 301 ? -25.234 76.188 -47.969 1 23.59 301 ARG B N 1
ATOM 4702 C CA . ARG B 1 301 ? -26.328 75.875 -48.875 1 23.59 301 ARG B CA 1
ATOM 4703 C C . ARG B 1 301 ? -25.812 75.438 -50.25 1 23.59 301 ARG B C 1
ATOM 4705 O O . ARG B 1 301 ? -24.688 75.812 -50.625 1 23.59 301 ARG B O 1
ATOM 4712 N N . LYS B 1 302 ? -26.703 74.812 -50.969 1 25.08 302 LYS B N 1
ATOM 4713 C CA . LYS B 1 302 ? -26.953 74.25 -52.281 1 25.08 302 LYS B CA 1
ATOM 4714 C C . LYS B 1 302 ? -26.625 75.25 -53.375 1 25.08 302 LYS B C 1
ATOM 4716 O O . LYS B 1 302 ? -26.969 75.062 -54.562 1 25.08 302 LYS B O 1
ATOM 4721 N N . SER B 1 303 ? -25.578 76.125 -53.344 1 21.3 303 SER B N 1
ATOM 4722 C CA . SER B 1 303 ? -25.578 76.938 -54.562 1 21.3 303 SER B CA 1
ATOM 4723 C C . SER B 1 303 ? -25.531 76.062 -55.812 1 21.3 303 SER B C 1
ATOM 4725 O O . SER B 1 303 ? -24.797 75.125 -55.844 1 21.3 303 SER B O 1
ATOM 4727 N N . ILE B 1 304 ? -26.312 76.562 -56.781 1 21.7 304 ILE B N 1
ATOM 4728 C CA . ILE B 1 304 ? -26.266 76.812 -58.219 1 21.7 304 ILE B CA 1
ATOM 4729 C C . ILE B 1 304 ? -24.922 77.375 -58.594 1 21.7 304 ILE B C 1
ATOM 4731 O O . ILE B 1 304 ? -24.469 78.375 -57.969 1 21.7 304 ILE B O 1
#

Sequence (608 aa):
VRTAALILCILSYLLVGAAVFDALESEAESGRKMLLAQKRSELRRKYGFSAEDYRELERLALQAEPHRAGRQWKFAGSFYFAITVITTIGYGHAAPGTDSGKVFCMFYALLGIPLTLVTFQSLGERLNALVRRLLLASKRCLGLRRPRVSTKNMVVAGLTVCAATLALGAVAFAHFEGWTFFHAFYYCFITLTTIGFGDFVALQSDEVLQRKPPYVVFSFLYILLGLAVIGAFLNLVVLRFLAASADAPERAARPSTSISSISYRIHQLELWASDNLGFSPPASPRTEVGDGREGRPPARRKSIVRTAALILCILSYLLVGAAVFDALESEAESGRKMLLAQKRSELRRKYGFSAEDYRELERLALQAEPHRAGRQWKFAGSFYFAITVITTIGYGHAAPGTDSGKVFCMFYALLGIPLTLVTFQSLGERLNALVRRLLLASKRCLGLRRPRVSTKNMVVAGLTVCAATLALGAVAFAHFEGWTFFHAFYYCFITLTTIGFGDFVALQSDEVLQRKPPYVVFSFLYILLGLAVIGAFLNLVVLRFLAASADAPERAARPSTSISSISYRIHQLELWASDNLGFSPPASPRTEVGDGREGRPPARRKSI

pLDDT: mean 70.91, std 23.34, range [21.3, 96.0]

InterPro domains:
  IPR003092 Two pore domain potassium channel, TASK family [PR01095] (11-33)
  IPR003092 Two pore domain potassium channel, TASK family [PR01095] (122-138)
  IPR003092 Two pore domain potassium channel, TASK family [PR01095] (223-237)
  IPR003280 Two pore domain potassium channel [PR01333] (89-117)
  IPR003280 Two pore domain potassium channel [PR01333] (198-207)
  IPR003280 Two pore domain potassium channel [PTHR11003] (5-247)
  IPR008073 Potassium channel subfamily K member 15 [PR01690] (26-43)
  IPR008073 Potassium channel subfamily K member 15 [PR01690] (245-260)
  IPR008073 Potassium channel subfamily K member 15 [PR01690] (283-299)
  IPR008073 Potassium channel subfamily K member 15 [PR01690] (305-319)
  IPR013099 Potassium channel domain [PF07885] (76-132)
  IPR013099 Potassium channel domain [PF07885] (166-243)

Foldseek 3Di:
DVLVVLVVVLVVLLLVQLVVQLVQALVVVVVVVVVVVVVVVVVCVVVVDDPVVVVVVVVVVCVVVVAQDDSQNDSLNSSVVLLLLLLLLCLVNDDRPDPVSVVVSVVSNVPSNVSLLVSLQVLLVVVLVVLVVVQQVVCVVVVNPDDDCDLVNSLVSLVVVLVVLLQVQLVVCCVPVVDDSVVSSVVSVSLLVSVNNNSDDPPSPHVCSPPPVVVSVCVSCSSSVSNSSVSSSVVSVVVVVVVVVVPPDPPDDDPPCPVVCVVVVVVVVVVVVVVVVPPPPPDPPPPPPPPPPPDPDDPDPPDD/DVLVVLVVVLVVLLLVQLVVQLVQALVVVVVVVVVVVVVVVVVCVVVVDDPVVVVVVVCVVCVVPVAAPASQNDSLNSSVVLLLLLLLLCLVNDDRPDPVSVVVSVVSNVPSNVSLLVSLVVLLVVVLVVLVVVQQVVCVVVVNPDDDCDLVNSLVSLVVVLVVLLQVQLVVCCVVVVDDSVVSSVVSVSLLVSVNNNSDDPPNPHVCSPPPVVVSVCVSCSSSVSNSSVSSSVVSVVVVVVVVVVPPDPPDDDPPCPVVVVVVVVVVVVVVVVVVVPPPPPDPPPPPPPPPPPDPDDPPDDDD